Protein AF-0000000077177938 (afdb_homodimer)

Foldseek 3Di:
DPAAEEEEEDLDQQSLLVLQLCLQLPHQYEYEDQDPVSVVVSLVVLLVVQQVCVVVVLRHHDDHSVSSSVSYHYDHDVLVRQPRHQEYEYDDDQDQVVLLVVLQVCLVRHDLNYAYAYQHQFDFLCSRLPPGPNSLRYWYFHADPPRNLQQETETAHAPNHHPVNSVVVCVSSVSSVHDYDYDPHDDGRGDVRVVVLVLVQQLLVCVVVPVDPLVVSVCCQVVHVVVVPLQDDPQVVLQVVDPNGNVRSCVVCVVVVVVVVVVSPDGDDCPPPVVSVVRNVVRVCVVPNPVCVVVVVVVVSSVSSVSVVVNVVVD/DPAAEEEEEDLDQQSLLVLQLCLQLPHQYEYEDQDPVSVVVSLVVLLVVQQVCVVVVLRHHDDHSVSSSVSYHYDHDVLVRQPRHQEYEYDDDQDQVVLLVVLQVCLVRHDLRYAYAYQHQFDFLCSRLPPGPNSLRYWYFHADPPRNLQQETETAHAPNHHPVNSVVVCVSSVSSVHDYDYDPHDDGRGDVRVVVLVLVQQLLVCVVVPVDPLVVSVCCQVVHVVVVPLQDDPQQVLQVVDPNGVVRSCVVCVVVVVVVVVVSPDGDDCPPPVVSVVRNVVRVCVVPNPVCVVVVVVVVSSVSSVSVVVNVVVD

Structure (mmCIF, N/CA/C/O backbone):
data_AF-0000000077177938-model_v1
#
loop_
_entity.id
_entity.type
_entity.pdbx_description
1 polymer GD11066
#
loop_
_atom_site.group_PDB
_atom_site.id
_atom_site.type_symbol
_atom_site.label_atom_id
_atom_site.label_alt_id
_atom_site.label_comp_id
_atom_site.label_asym_id
_atom_site.label_entity_id
_atom_site.label_seq_id
_atom_site.pdbx_PDB_ins_code
_atom_site.Cartn_x
_atom_site.Cartn_y
_atom_site.Cartn_z
_atom_site.occupancy
_atom_site.B_iso_or_equiv
_atom_site.auth_seq_id
_atom_site.auth_comp_id
_atom_site.auth_asym_id
_atom_site.auth_atom_id
_atom_site.pdbx_PDB_model_num
ATOM 1 N N . MET A 1 1 ? -1.249 36.031 -7.441 1 48.69 1 MET A N 1
ATOM 2 C CA . MET A 1 1 ? -0.598 35.719 -6.172 1 48.69 1 MET A CA 1
ATOM 3 C C . MET A 1 1 ? -1.518 36.031 -4.996 1 48.69 1 MET A C 1
ATOM 5 O O . MET A 1 1 ? -2.256 37.031 -5.031 1 48.69 1 MET A O 1
ATOM 9 N N . SER A 1 2 ? -1.93 34.906 -4.258 1 59.69 2 SER A N 1
ATOM 10 C CA . SER A 1 2 ? -2.861 35.188 -3.17 1 59.69 2 SER A CA 1
ATOM 11 C C . SER A 1 2 ? -2.244 36.125 -2.133 1 59.69 2 SER A C 1
ATOM 13 O O . SER A 1 2 ? -1.053 36 -1.832 1 59.69 2 SER A O 1
ATOM 15 N N . SER A 1 3 ? -2.779 37.219 -1.821 1 77.88 3 SER A N 1
ATOM 16 C CA . SER A 1 3 ? -2.354 38.188 -0.807 1 77.88 3 SER A CA 1
ATOM 17 C C . SER A 1 3 ? -2.594 37.656 0.599 1 77.88 3 SER A C 1
ATOM 19 O O . SER A 1 3 ? -2.211 38.281 1.586 1 77.88 3 SER A O 1
ATOM 21 N N . GLN A 1 4 ? -2.951 36.344 0.634 1 92.88 4 GLN A N 1
ATOM 22 C CA . GLN A 1 4 ? -3.318 35.781 1.937 1 92.88 4 GLN A CA 1
ATOM 23 C C . GLN A 1 4 ? -2.094 35.25 2.672 1 92.88 4 GLN A C 1
ATOM 25 O O . GLN A 1 4 ? -1.2 34.656 2.055 1 92.88 4 GLN A O 1
ATOM 30 N N . LYS A 1 5 ? -2.125 35.438 3.967 1 97.62 5 LYS A N 1
ATOM 31 C CA . LYS A 1 5 ? -1.007 35.062 4.824 1 97.62 5 LYS A CA 1
ATOM 32 C C . LYS A 1 5 ? -1.26 33.719 5.492 1 97.62 5 LYS A C 1
ATOM 34 O O . LYS A 1 5 ? -2.348 33.469 6.02 1 97.62 5 LYS A O 1
ATOM 39 N N . ILE A 1 6 ? -0.251 32.875 5.418 1 98.69 6 ILE A N 1
ATOM 40 C CA . ILE A 1 6 ? -0.234 31.578 6.109 1 98.69 6 ILE A CA 1
ATOM 41 C C . ILE A 1 6 ? 0.851 31.578 7.184 1 98.69 6 ILE A C 1
ATOM 43 O O . ILE A 1 6 ? 1.988 31.984 6.926 1 98.69 6 ILE A O 1
ATOM 47 N N . GLY A 1 7 ? 0.468 31.234 8.359 1 98.75 7 GLY A N 1
ATOM 48 C CA . GLY A 1 7 ? 1.457 31.047 9.406 1 98.75 7 GLY A CA 1
ATOM 49 C C . GLY A 1 7 ? 1.846 29.594 9.594 1 98.75 7 GLY A C 1
ATOM 50 O O . GLY A 1 7 ? 0.997 28.703 9.516 1 98.75 7 GLY A O 1
ATOM 51 N N . ILE A 1 8 ? 3.137 29.344 9.875 1 98.88 8 ILE A N 1
ATOM 52 C CA . ILE A 1 8 ? 3.629 28.016 10.211 1 98.88 8 ILE A CA 1
ATOM 53 C C . ILE A 1 8 ? 4.363 28.062 11.555 1 98.88 8 ILE A C 1
ATOM 55 O O . ILE A 1 8 ? 5.305 28.844 11.719 1 98.88 8 ILE A O 1
ATOM 59 N N . VAL A 1 9 ? 3.916 27.266 12.469 1 98.88 9 VAL A N 1
ATOM 60 C CA . VAL A 1 9 ? 4.582 27.188 13.766 1 98.88 9 VAL A CA 1
ATOM 61 C C . VAL A 1 9 ? 5.48 25.953 13.812 1 98.88 9 VAL A C 1
ATOM 63 O O . VAL A 1 9 ? 4.992 24.828 13.859 1 98.88 9 VAL A O 1
ATOM 66 N N . GLY A 1 10 ? 6.734 26.109 13.93 1 98.5 10 GLY A N 1
ATOM 67 C CA . GLY A 1 10 ? 7.723 25.047 13.828 1 98.5 10 GLY A CA 1
ATOM 68 C C . GLY A 1 10 ? 8.438 25.031 12.492 1 98.5 10 GLY A C 1
ATOM 69 O O . GLY A 1 10 ? 7.809 24.906 11.438 1 98.5 10 GLY A O 1
ATOM 70 N N . SER A 1 11 ? 9.773 25.125 12.508 1 98.12 11 SER A N 1
ATOM 71 C CA . SER A 1 11 ? 10.539 25.281 11.273 1 98.12 11 SER A CA 1
ATOM 72 C C . SER A 1 11 ? 11.359 24.031 10.984 1 98.12 11 SER A C 1
ATOM 74 O O . SER A 1 11 ? 12.398 24.094 10.32 1 98.12 11 SER A O 1
ATOM 76 N N . GLY A 1 12 ? 10.898 22.875 11.539 1 96.25 12 GLY A N 1
ATOM 77 C CA . GLY A 1 12 ? 11.531 21.594 11.242 1 96.25 12 GLY A CA 1
ATOM 78 C C . GLY A 1 12 ? 11.172 21.062 9.867 1 96.25 12 GLY A C 1
ATOM 79 O O . GLY A 1 12 ? 10.75 21.812 8.992 1 96.25 12 GLY A O 1
ATOM 80 N N . LEU A 1 13 ? 11.383 19.812 9.695 1 94.12 13 LEU A N 1
ATOM 81 C CA . LEU A 1 13 ? 11.203 19.141 8.414 1 94.12 13 LEU A CA 1
ATOM 82 C C . LEU A 1 13 ? 9.773 19.328 7.902 1 94.12 13 LEU A C 1
ATOM 84 O O . LEU A 1 13 ? 9.578 19.719 6.75 1 94.12 13 LEU A O 1
ATOM 88 N N . ILE A 1 14 ? 8.781 19.047 8.742 1 97.25 14 ILE A N 1
ATOM 89 C CA . ILE A 1 14 ? 7.383 19.125 8.336 1 97.25 14 ILE A CA 1
ATOM 90 C C . ILE A 1 14 ? 7.008 20.594 8.086 1 97.25 14 ILE A C 1
ATOM 92 O O . ILE A 1 14 ? 6.309 20.906 7.117 1 97.25 14 ILE A O 1
ATOM 96 N N . GLY A 1 15 ? 7.469 21.453 8.969 1 98.56 15 GLY A N 1
ATOM 97 C CA . GLY A 1 15 ? 7.211 22.875 8.781 1 98.56 15 GLY A CA 1
ATOM 98 C C . GLY A 1 15 ? 7.746 23.406 7.465 1 98.56 15 GLY A C 1
ATOM 99 O O . GLY A 1 15 ? 7.059 24.156 6.762 1 98.56 15 GLY A O 1
ATOM 100 N N . ARG A 1 16 ? 8.945 23.047 7.109 1 98.44 16 ARG A N 1
ATOM 101 C CA . ARG A 1 16 ? 9.547 23.484 5.859 1 98.44 16 ARG A CA 1
ATOM 102 C C . ARG A 1 16 ? 8.797 22.922 4.656 1 98.44 16 ARG A C 1
ATOM 104 O O . ARG A 1 16 ? 8.617 23.609 3.65 1 98.44 16 ARG A O 1
ATOM 111 N N . ALA A 1 17 ? 8.359 21.703 4.809 1 98.06 17 ALA A N 1
ATOM 112 C CA . ALA A 1 17 ? 7.586 21.109 3.723 1 98.06 17 ALA A CA 1
ATOM 113 C C . ALA A 1 17 ? 6.297 21.891 3.475 1 98.06 17 ALA A C 1
ATOM 115 O O . ALA A 1 17 ? 5.957 22.188 2.328 1 98.06 17 ALA A O 1
ATOM 116 N N . TRP A 1 18 ? 5.621 22.234 4.543 1 98.75 18 TRP A N 1
ATOM 117 C CA . TRP A 1 18 ? 4.402 23.031 4.418 1 98.75 18 TRP A CA 1
ATOM 118 C C . TRP A 1 18 ? 4.703 24.391 3.818 1 98.75 18 TRP A C 1
ATOM 120 O O . TRP A 1 18 ? 3.939 24.906 2.994 1 98.75 18 TRP A O 1
ATOM 130 N N . ALA A 1 19 ? 5.812 24.984 4.277 1 98.69 19 ALA A N 1
ATOM 131 C CA . ALA A 1 19 ? 6.195 26.281 3.748 1 98.69 19 ALA A CA 1
ATOM 132 C C . ALA A 1 19 ? 6.348 26.25 2.23 1 98.69 19 ALA A C 1
ATOM 134 O O . ALA A 1 19 ? 5.848 27.125 1.524 1 98.69 19 ALA A O 1
ATOM 135 N N . MET A 1 20 ? 6.988 25.219 1.797 1 98.56 20 MET A N 1
ATOM 136 C CA . MET A 1 20 ? 7.191 25.062 0.359 1 98.56 20 MET A CA 1
ATOM 137 C C . MET A 1 20 ? 5.863 24.875 -0.363 1 98.56 20 MET A C 1
ATOM 139 O O . MET A 1 20 ? 5.648 25.438 -1.438 1 98.56 20 MET A O 1
ATOM 143 N N . LEU A 1 21 ? 4.949 24.094 0.167 1 98.38 21 LEU A N 1
ATOM 144 C CA . LEU A 1 21 ? 3.654 23.812 -0.445 1 98.38 21 LEU A CA 1
ATOM 145 C C . LEU A 1 21 ? 2.822 25.094 -0.564 1 98.38 21 LEU A C 1
ATOM 147 O O . LEU A 1 21 ? 2.262 25.375 -1.626 1 98.38 21 LEU A O 1
ATOM 151 N N . PHE A 1 22 ? 2.777 25.859 0.473 1 98.5 22 PHE A N 1
ATOM 152 C CA . PHE A 1 22 ? 1.979 27.078 0.471 1 98.5 22 PHE A CA 1
ATOM 153 C C . PHE A 1 22 ? 2.598 28.125 -0.445 1 98.5 22 PHE A C 1
ATOM 155 O O . PHE A 1 22 ? 1.885 28.812 -1.184 1 98.5 22 PHE A O 1
ATOM 162 N N . ALA A 1 23 ? 3.93 28.266 -0.387 1 98 23 ALA A N 1
ATOM 163 C CA . ALA A 1 23 ? 4.609 29.219 -1.258 1 98 23 ALA A CA 1
ATOM 164 C C . ALA A 1 23 ? 4.391 28.875 -2.729 1 98 23 ALA A C 1
ATOM 166 O O . ALA A 1 23 ? 4.188 29.766 -3.557 1 98 23 ALA A O 1
ATOM 167 N N . ALA A 1 24 ? 4.438 27.594 -2.986 1 97.44 24 ALA A N 1
ATOM 168 C CA . ALA A 1 24 ? 4.234 27.141 -4.359 1 97.44 24 ALA A CA 1
ATOM 169 C C . ALA A 1 24 ? 2.865 27.562 -4.883 1 97.44 24 ALA A C 1
ATOM 171 O O . ALA A 1 24 ? 2.705 27.828 -6.074 1 97.44 24 ALA A O 1
ATOM 172 N N . ALA A 1 25 ? 1.903 27.625 -4.039 1 96.75 25 ALA A N 1
ATOM 173 C CA . ALA A 1 25 ? 0.542 28 -4.414 1 96.75 25 ALA A CA 1
ATOM 174 C C . ALA A 1 25 ? 0.372 29.516 -4.406 1 96.75 25 ALA A C 1
ATOM 176 O O . ALA A 1 25 ? -0.716 30.031 -4.684 1 96.75 25 ALA A O 1
ATOM 177 N N . GLY A 1 26 ? 1.404 30.266 -3.992 1 95.94 26 GLY A N 1
ATOM 178 C CA . GLY A 1 26 ? 1.398 31.719 -4.113 1 95.94 26 GLY A CA 1
ATOM 179 C C . GLY A 1 26 ? 1.037 32.406 -2.816 1 95.94 26 GLY A C 1
ATOM 180 O O . GLY A 1 26 ? 0.846 33.625 -2.799 1 95.94 26 GLY A O 1
ATOM 181 N N . TYR A 1 27 ? 0.954 31.703 -1.741 1 97.44 27 TYR A N 1
ATOM 182 C CA . TYR A 1 27 ? 0.63 32.312 -0.456 1 97.44 27 TYR A CA 1
ATOM 183 C C . TYR A 1 27 ? 1.86 32.969 0.167 1 97.44 27 TYR A C 1
ATOM 185 O O . TYR A 1 27 ? 2.982 32.5 -0.021 1 97.44 27 TYR A O 1
ATOM 193 N N . ARG A 1 28 ? 1.638 34.062 0.896 1 97.88 28 ARG A N 1
ATOM 194 C CA . ARG A 1 28 ? 2.688 34.594 1.769 1 97.88 28 ARG A CA 1
ATOM 195 C C . ARG A 1 28 ? 2.811 33.75 3.035 1 97.88 28 ARG A C 1
ATOM 197 O O . ARG A 1 28 ? 1.823 33.531 3.744 1 97.88 28 ARG A O 1
ATOM 204 N N . VAL A 1 29 ? 4.02 33.312 3.291 1 98.62 29 VAL A N 1
ATOM 205 C CA . VAL A 1 29 ? 4.219 32.375 4.398 1 98.62 29 VAL A CA 1
ATOM 206 C C . VAL A 1 29 ? 5.09 33.031 5.469 1 98.62 29 VAL A C 1
ATOM 208 O O . VAL A 1 29 ? 6.078 33.688 5.152 1 98.62 29 VAL A O 1
ATOM 211 N N . GLN A 1 30 ? 4.715 32.906 6.676 1 98.75 30 GLN A N 1
ATOM 212 C CA . GLN A 1 30 ? 5.555 33.312 7.805 1 98.75 30 GLN A CA 1
ATOM 213 C C . GLN A 1 30 ? 5.863 32.125 8.703 1 98.75 30 GLN A C 1
ATOM 215 O O . GLN A 1 30 ? 4.953 31.469 9.227 1 98.75 30 GLN A O 1
ATOM 220 N N . LEU A 1 31 ? 7.145 31.844 8.859 1 98.62 31 LEU A N 1
ATOM 221 C CA . LEU A 1 31 ? 7.625 30.719 9.672 1 98.62 31 LEU A CA 1
ATOM 222 C C . LEU A 1 31 ? 8.023 31.203 11.062 1 98.62 31 LEU A C 1
ATOM 224 O O . LEU A 1 31 ? 8.773 32.156 11.203 1 98.62 31 LEU A O 1
ATOM 228 N N . TYR A 1 32 ? 7.516 30.469 12.023 1 98.69 32 TYR A N 1
ATOM 229 C CA . TYR A 1 32 ? 7.812 30.781 13.414 1 98.69 32 TYR A CA 1
ATOM 230 C C . TYR A 1 32 ? 8.633 29.672 14.062 1 98.69 32 TYR A C 1
ATOM 232 O O . TYR A 1 32 ? 8.367 28.484 13.836 1 98.69 32 TYR A O 1
ATOM 240 N N . ASP A 1 33 ? 9.586 30.047 14.836 1 98.25 33 ASP A N 1
ATOM 241 C CA . ASP A 1 33 ? 10.312 29.203 15.773 1 98.25 33 ASP A CA 1
ATOM 242 C C . ASP A 1 33 ? 10.797 30.016 16.969 1 98.25 33 ASP A C 1
ATOM 244 O O . ASP A 1 33 ? 10.891 31.234 16.906 1 98.25 33 ASP A O 1
ATOM 248 N N . ILE A 1 34 ? 11.047 29.312 18.047 1 96.06 34 ILE A N 1
ATOM 249 C CA . ILE A 1 34 ? 11.445 30.016 19.266 1 96.06 34 ILE A CA 1
ATOM 250 C C . ILE A 1 34 ? 12.906 30.438 19.156 1 96.06 34 ILE A C 1
ATOM 252 O O . ILE A 1 34 ? 13.32 31.422 19.781 1 96.06 34 ILE A O 1
ATOM 256 N N . LEU A 1 35 ? 13.695 29.734 18.344 1 96.44 35 LEU A N 1
ATOM 257 C CA . LEU A 1 35 ? 15.117 30.016 18.219 1 96.44 35 LEU A CA 1
ATOM 258 C C . LEU A 1 35 ? 15.438 30.625 16.859 1 96.44 35 LEU A C 1
ATOM 260 O O . LEU A 1 35 ? 15.18 30 15.82 1 96.44 35 LEU A O 1
ATOM 264 N N . GLU A 1 36 ? 16.125 31.75 16.859 1 97.25 36 GLU A N 1
ATOM 265 C CA . GLU A 1 36 ? 16.531 32.406 15.617 1 97.25 36 GLU A CA 1
ATOM 266 C C . GLU A 1 36 ? 17.453 31.516 14.789 1 97.25 36 GLU A C 1
ATOM 268 O O . GLU A 1 36 ? 17.422 31.547 13.562 1 97.25 36 GLU A O 1
ATOM 273 N N . SER A 1 37 ? 18.203 30.734 15.484 1 97.94 37 SER A N 1
ATOM 274 C CA . SER A 1 37 ? 19.141 29.859 14.789 1 97.94 37 SER A CA 1
ATOM 275 C C . SER A 1 37 ? 18.406 28.797 13.977 1 97.94 37 SER A C 1
ATOM 277 O O . SER A 1 37 ? 18.859 28.422 12.891 1 97.94 37 SER A O 1
ATOM 279 N N . GLN A 1 38 ? 17.297 28.312 14.508 1 97.5 38 GLN A N 1
ATOM 280 C CA . GLN A 1 38 ? 16.484 27.328 13.781 1 97.5 38 GLN A CA 1
ATOM 281 C C . GLN A 1 38 ? 15.883 27.953 12.523 1 97.5 38 GLN A C 1
ATOM 283 O O . GLN A 1 38 ? 15.781 27.297 11.492 1 97.5 38 GLN A O 1
ATOM 288 N N . LEU A 1 39 ? 15.484 29.219 12.625 1 98.44 39 LEU A N 1
ATOM 289 C CA . LEU A 1 39 ? 14.906 29.922 11.484 1 98.44 39 LEU A CA 1
ATOM 290 C C . LEU A 1 39 ? 15.945 30.156 10.398 1 98.44 39 LEU A C 1
ATOM 292 O O . LEU A 1 39 ? 15.656 30 9.211 1 98.44 39 LEU A O 1
ATOM 296 N N . ALA A 1 40 ? 17.141 30.516 10.852 1 98.25 40 ALA A N 1
ATOM 297 C CA . ALA A 1 40 ? 18.219 30.703 9.891 1 98.25 40 ALA A CA 1
ATOM 298 C C . ALA A 1 40 ? 18.516 29.422 9.141 1 98.25 40 ALA A C 1
ATOM 300 O O . ALA A 1 40 ? 18.688 29.422 7.914 1 98.25 40 ALA A O 1
ATOM 301 N N . THR A 1 41 ? 18.562 28.344 9.883 1 98.19 41 THR A N 1
ATOM 302 C CA . THR A 1 41 ? 18.797 27.047 9.281 1 98.19 41 THR A CA 1
ATOM 303 C C . THR A 1 41 ? 17.656 26.672 8.328 1 98.19 41 THR A C 1
ATOM 305 O O . THR A 1 41 ? 17.906 26.172 7.23 1 98.19 41 THR A O 1
ATOM 308 N N . ALA A 1 42 ? 16.469 26.891 8.75 1 98.56 42 ALA A N 1
ATOM 309 C CA . ALA A 1 42 ? 15.289 26.594 7.934 1 98.56 42 ALA A CA 1
ATOM 310 C C . ALA A 1 42 ? 15.328 27.344 6.609 1 98.56 42 ALA A C 1
ATOM 312 O O . ALA A 1 42 ? 15.047 26.781 5.555 1 98.56 42 ALA A O 1
ATOM 313 N N . LEU A 1 43 ? 15.695 28.641 6.672 1 98.62 43 LEU A N 1
ATOM 314 C CA . LEU A 1 43 ? 15.758 29.453 5.465 1 98.62 43 LEU A CA 1
ATOM 315 C C . LEU A 1 43 ? 16.828 28.938 4.508 1 98.62 43 LEU A C 1
ATOM 317 O O . LEU A 1 43 ? 16.609 28.891 3.295 1 98.62 43 LEU A O 1
ATOM 321 N N . GLN A 1 44 ? 17.906 28.531 5.082 1 98.5 44 GLN A N 1
ATOM 322 C CA . GLN A 1 44 ? 18.969 27.969 4.258 1 98.5 44 GLN A CA 1
ATOM 323 C C . GLN A 1 44 ? 18.516 26.688 3.572 1 98.5 44 GLN A C 1
ATOM 325 O O . GLN A 1 44 ? 18.75 26.5 2.373 1 98.5 44 GLN A O 1
ATOM 330 N N . GLU A 1 45 ? 17.922 25.812 4.328 1 97.94 45 GLU A N 1
ATOM 331 C CA . GLU A 1 45 ? 17.453 24.547 3.785 1 97.94 45 GLU A CA 1
ATOM 332 C C . GLU A 1 45 ? 16.359 24.75 2.75 1 97.94 45 GLU A C 1
ATOM 334 O O . GLU A 1 45 ? 16.312 24.062 1.729 1 97.94 45 GLU A O 1
ATOM 339 N N . LEU A 1 46 ? 15.461 25.672 3.031 1 98.62 46 LEU A N 1
ATOM 340 C CA . LEU A 1 46 ? 14.367 25.969 2.113 1 98.62 46 LEU A CA 1
ATOM 341 C C . LEU A 1 46 ? 14.898 26.469 0.774 1 98.62 46 LEU A C 1
ATOM 343 O O . LEU A 1 46 ? 14.438 26.031 -0.282 1 98.62 46 LEU A O 1
ATOM 347 N N . ASP A 1 47 ? 15.844 27.391 0.852 1 98.56 47 ASP A N 1
ATOM 348 C CA . ASP A 1 47 ? 16.453 27.906 -0.369 1 98.56 47 ASP A CA 1
ATOM 349 C C . ASP A 1 47 ? 17.094 26.797 -1.184 1 98.56 47 ASP A C 1
ATOM 351 O O . ASP A 1 47 ? 16.859 26.688 -2.389 1 98.56 47 ASP A O 1
ATOM 355 N N . LYS A 1 48 ? 17.797 26 -0.494 1 98 48 LYS A N 1
ATOM 356 C CA . LYS A 1 48 ? 18.469 24.875 -1.133 1 98 48 LYS A CA 1
ATOM 357 C C . LYS A 1 48 ? 17.469 23.891 -1.744 1 98 48 LYS A C 1
ATOM 359 O O . LYS A 1 48 ? 17.625 23.484 -2.898 1 98 48 LYS A O 1
ATOM 364 N N . ASP A 1 49 ? 16.484 23.516 -1.031 1 97 49 ASP A N 1
ATOM 365 C CA . ASP A 1 49 ? 15.508 22.531 -1.463 1 97 49 ASP A CA 1
ATOM 366 C C . ASP A 1 49 ? 14.703 23.031 -2.658 1 97 49 ASP A C 1
ATOM 368 O O . ASP A 1 49 ? 14.469 22.297 -3.613 1 97 49 ASP A O 1
ATOM 372 N N . LEU A 1 50 ? 14.258 24.297 -2.617 1 98.44 50 LEU A N 1
ATOM 373 C CA . LEU A 1 50 ? 13.469 24.875 -3.701 1 98.44 50 LEU A CA 1
ATOM 374 C C . LEU A 1 50 ? 14.266 24.906 -5 1 98.44 50 LEU A C 1
ATOM 376 O O . LEU A 1 50 ? 13.75 24.531 -6.059 1 98.44 50 LEU A O 1
ATOM 380 N N . HIS A 1 51 ? 15.516 25.281 -4.938 1 98.12 51 HIS A N 1
ATOM 381 C CA . HIS A 1 51 ? 16.344 25.328 -6.141 1 98.12 51 HIS A CA 1
ATOM 382 C C . HIS A 1 51 ? 16.641 23.922 -6.664 1 98.12 51 HIS A C 1
ATOM 384 O O . HIS A 1 51 ? 16.672 23.703 -7.879 1 98.12 51 HIS A O 1
ATOM 390 N N . ARG A 1 52 ? 16.859 23.047 -5.73 1 96.06 52 ARG A N 1
ATOM 391 C CA . ARG A 1 52 ? 17.078 21.656 -6.133 1 96.06 52 ARG A CA 1
ATOM 392 C C . ARG A 1 52 ? 15.852 21.109 -6.867 1 96.06 52 ARG A C 1
ATOM 394 O O . ARG A 1 52 ? 15.984 20.469 -7.91 1 96.06 52 ARG A O 1
ATOM 401 N N . LEU A 1 53 ? 14.688 21.312 -6.32 1 96.56 53 LEU A N 1
ATOM 402 C CA . LEU A 1 53 ? 13.438 20.875 -6.93 1 96.56 53 LEU A CA 1
ATOM 403 C C . LEU A 1 53 ? 13.25 21.5 -8.312 1 96.56 53 LEU A C 1
ATOM 405 O O . LEU A 1 53 ? 12.797 20.828 -9.242 1 96.56 53 LEU A O 1
ATOM 409 N N . GLU A 1 54 ? 13.562 22.781 -8.398 1 97.12 54 GLU A N 1
ATOM 410 C CA . GLU A 1 54 ? 13.469 23.453 -9.688 1 97.12 54 GLU A CA 1
ATOM 411 C C . GLU A 1 54 ? 14.398 22.812 -10.711 1 97.12 54 GLU A C 1
ATOM 413 O O . GLU A 1 54 ? 14 22.562 -11.852 1 97.12 54 GLU A O 1
ATOM 418 N N . GLU A 1 55 ? 15.617 22.531 -10.32 1 95.5 55 GLU A N 1
ATOM 419 C CA . GLU A 1 55 ? 16.609 21.906 -11.195 1 95.5 55 GLU A CA 1
ATOM 420 C C . GLU A 1 55 ? 16.156 20.531 -11.656 1 95.5 55 GLU A C 1
ATOM 422 O O . GLU A 1 55 ? 16.422 20.125 -12.797 1 95.5 55 GLU A O 1
ATOM 427 N N . GLN A 1 56 ? 15.414 19.875 -10.812 1 91.75 56 GLN A N 1
ATOM 428 C CA . GLN A 1 56 ? 14.961 18.516 -11.102 1 91.75 56 GLN A CA 1
ATOM 429 C C . GLN A 1 56 ? 13.641 18.531 -11.867 1 91.75 56 GLN A C 1
ATOM 431 O O . GLN A 1 56 ? 13.102 17.484 -12.203 1 91.75 56 GLN A O 1
ATOM 436 N N . GLY A 1 57 ? 13.133 19.688 -12.109 1 92.56 57 GLY A N 1
ATOM 437 C CA . GLY A 1 57 ? 11.844 19.797 -12.773 1 92.56 57 GLY A CA 1
ATOM 438 C C . GLY A 1 57 ? 10.688 19.312 -11.914 1 92.56 57 GLY A C 1
ATOM 439 O O . GLY A 1 57 ? 9.68 18.844 -12.438 1 92.56 57 GLY A O 1
ATOM 440 N N . ALA A 1 58 ? 10.836 19.406 -10.57 1 93.94 58 ALA A N 1
ATOM 441 C CA . ALA A 1 58 ? 9.852 18.859 -9.648 1 93.94 58 ALA A CA 1
ATOM 442 C C . ALA A 1 58 ? 9.242 19.953 -8.773 1 93.94 58 ALA A C 1
ATOM 444 O O . ALA A 1 58 ? 8.492 19.672 -7.844 1 93.94 58 ALA A O 1
ATOM 445 N N . LEU A 1 59 ? 9.617 21.219 -9.07 1 97 59 LEU A N 1
ATOM 446 C CA . LEU A 1 59 ? 9.078 22.344 -8.312 1 97 59 LEU A CA 1
ATOM 447 C C . LEU A 1 59 ? 7.574 22.484 -8.547 1 97 59 LEU A C 1
ATOM 449 O O . LEU A 1 59 ? 7.121 22.516 -9.688 1 97 59 LEU A O 1
ATOM 453 N N . ARG A 1 60 ? 6.824 22.5 -7.496 1 95.88 60 ARG A N 1
ATOM 454 C CA . ARG A 1 60 ? 5.383 22.688 -7.609 1 95.88 60 ARG A CA 1
ATOM 455 C C . ARG A 1 60 ? 5.039 24.141 -7.875 1 95.88 60 ARG A C 1
ATOM 457 O O . ARG A 1 60 ? 5.812 25.047 -7.535 1 95.88 60 ARG A O 1
ATOM 464 N N . GLY A 1 61 ? 3.904 24.344 -8.469 1 94.19 61 GLY A N 1
ATOM 465 C CA . GLY A 1 61 ? 3.438 25.703 -8.727 1 94.19 61 GLY A CA 1
ATOM 466 C C . GLY A 1 61 ? 3.9 26.234 -10.07 1 94.19 61 GLY A C 1
ATOM 467 O O . GLY A 1 61 ? 4.402 25.484 -10.906 1 94.19 61 GLY A O 1
ATOM 468 N N . HIS A 1 62 ? 3.688 27.594 -10.219 1 94.31 62 HIS A N 1
ATOM 469 C CA . HIS A 1 62 ? 3.922 28.188 -11.531 1 94.31 62 HIS A CA 1
ATOM 470 C C . HIS A 1 62 ? 4.988 29.281 -11.469 1 94.31 62 HIS A C 1
ATOM 472 O O . HIS A 1 62 ? 5.301 29.906 -12.477 1 94.31 62 HIS A O 1
ATOM 478 N N . ILE A 1 63 ? 5.555 29.484 -10.281 1 94.31 63 ILE A N 1
ATOM 479 C CA . ILE A 1 63 ? 6.586 30.5 -10.172 1 94.31 63 ILE A CA 1
ATOM 480 C C . ILE A 1 63 ? 7.926 29.859 -9.828 1 94.31 63 ILE A C 1
ATOM 482 O O . ILE A 1 63 ? 7.969 28.719 -9.352 1 94.31 63 ILE A O 1
ATOM 486 N N . ARG A 1 64 ? 9.016 30.641 -10.078 1 96.88 64 ARG A N 1
ATOM 487 C CA . ARG A 1 64 ? 10.367 30.109 -9.93 1 96.88 64 ARG A CA 1
ATOM 488 C C . ARG A 1 64 ? 10.727 29.938 -8.453 1 96.88 64 ARG A C 1
ATOM 490 O O . ARG A 1 64 ? 10.062 30.5 -7.582 1 96.88 64 ARG A O 1
ATOM 497 N N . ALA A 1 65 ? 11.719 29.141 -8.133 1 98.5 65 ALA A N 1
ATOM 498 C CA . ALA A 1 65 ? 12.195 28.828 -6.781 1 98.5 65 ALA A CA 1
ATOM 499 C C . ALA A 1 65 ? 12.5 30.109 -6.012 1 98.5 65 ALA A C 1
ATOM 501 O O . ALA A 1 65 ? 12.102 30.266 -4.852 1 98.5 65 ALA A O 1
ATOM 502 N N . SER A 1 66 ? 13.156 31.062 -6.684 1 98.25 66 SER A N 1
ATOM 503 C CA . SER A 1 66 ? 13.547 32.312 -6.035 1 98.25 66 SER A CA 1
ATOM 504 C C . SER A 1 66 ? 12.32 33.125 -5.641 1 98.25 66 SER A C 1
ATOM 506 O O . SER A 1 66 ? 12.312 33.781 -4.586 1 98.25 66 SER A O 1
ATOM 508 N N . GLU A 1 67 ? 11.305 33.094 -6.469 1 98.12 67 GLU A N 1
ATOM 509 C CA . GLU A 1 67 ? 10.062 33.812 -6.184 1 98.12 67 GLU A CA 1
ATOM 510 C C . GLU A 1 67 ? 9.312 33.156 -5.027 1 98.12 67 GLU A C 1
ATOM 512 O O . GLU A 1 67 ? 8.727 33.844 -4.191 1 98.12 67 GLU A O 1
ATOM 517 N N . GLN A 1 68 ? 9.273 31.812 -5.012 1 98.25 68 GLN A N 1
ATOM 518 C CA . GLN A 1 68 ? 8.633 31.109 -3.908 1 98.25 68 GLN A CA 1
ATOM 519 C C . GLN A 1 68 ? 9.344 31.375 -2.588 1 98.25 68 GLN A C 1
ATOM 521 O O . GLN A 1 68 ? 8.703 31.625 -1.566 1 98.25 68 GLN A O 1
ATOM 526 N N . PHE A 1 69 ? 10.711 31.391 -2.688 1 98.56 69 PHE A N 1
ATOM 527 C CA . PHE A 1 69 ? 11.508 31.641 -1.492 1 98.56 69 PHE A CA 1
ATOM 528 C C . PHE A 1 69 ? 11.227 33.031 -0.956 1 98.56 69 PHE A C 1
ATOM 530 O O . PHE A 1 69 ? 11.172 33.25 0.259 1 98.56 69 PHE A O 1
ATOM 537 N N . ALA A 1 70 ? 11 34 -1.818 1 98.12 70 ALA A N 1
ATOM 538 C CA . ALA A 1 70 ? 10.766 35.375 -1.448 1 98.12 70 ALA A CA 1
ATOM 539 C C . ALA A 1 70 ? 9.43 35.531 -0.723 1 98.12 70 ALA A C 1
ATOM 541 O O . ALA A 1 70 ? 9.203 36.531 -0.045 1 98.12 70 ALA A O 1
ATOM 542 N N . LEU A 1 71 ? 8.555 34.562 -0.872 1 98.19 71 LEU A N 1
ATOM 543 C CA . LEU A 1 71 ? 7.25 34.625 -0.218 1 98.19 71 LEU A CA 1
ATOM 544 C C . LEU A 1 71 ? 7.352 34.156 1.233 1 98.19 71 LEU A C 1
ATOM 546 O O . LEU A 1 71 ? 6.395 34.281 1.998 1 98.19 71 LEU A O 1
ATOM 550 N N . ILE A 1 72 ? 8.516 33.656 1.616 1 98.62 72 ILE A N 1
ATOM 551 C CA . ILE A 1 72 ? 8.664 33.062 2.936 1 98.62 72 ILE A CA 1
ATOM 552 C C . ILE A 1 72 ? 9.422 34.031 3.857 1 98.62 72 ILE A C 1
ATOM 554 O O . ILE A 1 72 ? 10.555 34.406 3.574 1 98.62 72 ILE A O 1
ATOM 558 N N . GLY A 1 73 ? 8.766 34.438 4.863 1 98.31 73 GLY A N 1
ATOM 559 C CA . GLY A 1 73 ? 9.383 35.219 5.93 1 98.31 73 GLY A CA 1
ATOM 560 C C . GLY A 1 73 ? 9.445 34.469 7.246 1 98.31 73 GLY A C 1
ATOM 561 O O . GLY A 1 73 ? 8.922 33.344 7.363 1 98.31 73 GLY A O 1
ATOM 562 N N . VAL A 1 74 ? 10.156 35.094 8.258 1 98.69 74 VAL A N 1
ATOM 563 C CA . VAL A 1 74 ? 10.32 34.406 9.531 1 98.69 74 VAL A CA 1
ATOM 564 C C . VAL A 1 74 ? 10.008 35.344 10.68 1 98.69 74 VAL A C 1
ATOM 566 O O . VAL A 1 74 ? 10.008 36.562 10.5 1 98.69 74 VAL A O 1
ATOM 569 N N . THR A 1 75 ? 9.656 34.844 11.812 1 98.62 75 THR A N 1
ATOM 570 C CA . THR A 1 75 ? 9.43 35.625 13.023 1 98.62 75 THR A CA 1
ATOM 571 C C . THR A 1 75 ? 9.609 34.75 14.266 1 98.62 75 THR A C 1
ATOM 573 O O . THR A 1 75 ? 9.492 33.531 14.195 1 98.62 75 THR A O 1
ATOM 576 N N . THR A 1 76 ? 9.945 35.312 15.367 1 98.38 76 THR A N 1
ATOM 577 C CA . THR A 1 76 ? 9.969 34.625 16.656 1 98.38 76 THR A CA 1
ATOM 578 C C . THR A 1 76 ? 8.812 35.094 17.531 1 98.38 76 THR A C 1
ATOM 580 O O . THR A 1 76 ? 8.75 34.75 18.719 1 98.38 76 THR A O 1
ATOM 583 N N . ARG A 1 77 ? 7.949 35.812 16.953 1 98.25 77 ARG A N 1
ATOM 584 C CA . ARG A 1 77 ? 6.84 36.406 17.703 1 98.25 77 ARG A CA 1
ATOM 585 C C . ARG A 1 77 ? 5.504 35.844 17.203 1 98.25 77 ARG A C 1
ATOM 587 O O . ARG A 1 77 ? 5.121 36.062 16.062 1 98.25 77 ARG A O 1
ATOM 594 N N . LEU A 1 78 ? 4.738 35.219 18.109 1 98.31 78 LEU A N 1
ATOM 595 C CA . LEU A 1 78 ? 3.451 34.625 17.766 1 98.31 78 LEU A CA 1
ATOM 596 C C . LEU A 1 78 ? 2.441 35.719 17.375 1 98.31 78 LEU A C 1
ATOM 598 O O . LEU A 1 78 ? 1.589 35.469 16.5 1 98.31 78 LEU A O 1
ATOM 602 N N . GLU A 1 79 ? 2.555 36.844 17.984 1 98.19 79 GLU A N 1
ATOM 603 C CA . GLU A 1 79 ? 1.644 37.969 17.688 1 98.19 79 GLU A CA 1
ATOM 604 C C . GLU A 1 79 ? 1.753 38.375 16.234 1 98.19 79 GLU A C 1
ATOM 606 O O . GLU A 1 79 ? 0.745 38.688 15.594 1 98.19 79 GLU A O 1
ATOM 611 N N . GLU A 1 80 ? 2.965 38.406 15.789 1 98 80 GLU A N 1
ATOM 612 C CA . GLU A 1 80 ? 3.197 38.75 14.391 1 98 80 GLU A CA 1
ATOM 613 C C . GLU A 1 80 ? 2.686 37.656 13.461 1 98 80 GLU A C 1
ATOM 615 O O . GLU A 1 80 ? 2.096 37.938 12.414 1 98 80 GLU A O 1
ATOM 620 N N . LEU A 1 81 ? 2.887 36.438 13.844 1 98.38 81 LEU A N 1
ATOM 621 C CA . LEU A 1 81 ? 2.477 35.312 13.031 1 98.38 81 LEU A CA 1
ATOM 622 C C . LEU A 1 81 ? 0.962 35.281 12.852 1 98.38 81 LEU A C 1
ATOM 624 O O . LEU A 1 81 ? 0.468 35.031 11.75 1 98.38 81 LEU A O 1
ATOM 628 N N . THR A 1 82 ? 0.201 35.562 13.883 1 98.25 82 THR A N 1
ATOM 629 C CA . THR A 1 82 ? -1.245 35.375 13.891 1 98.25 82 THR A CA 1
ATOM 630 C C . THR A 1 82 ? -1.947 36.562 13.203 1 98.25 82 THR A C 1
ATOM 632 O O . THR A 1 82 ? -3.08 36.406 12.734 1 98.25 82 THR A O 1
ATOM 635 N N . ARG A 1 83 ? -1.216 37.656 13.109 1 97.19 83 ARG A N 1
ATOM 636 C CA . ARG A 1 83 ? -1.832 38.844 12.523 1 97.19 83 ARG A CA 1
ATOM 637 C C . ARG A 1 83 ? -2.166 38.625 11.055 1 97.19 83 ARG A C 1
ATOM 639 O O . ARG A 1 83 ? -1.3 38.219 10.266 1 97.19 83 ARG A O 1
ATOM 646 N N . GLU A 1 84 ? -3.428 38.656 10.703 1 96.75 84 GLU A N 1
ATOM 647 C CA . GLU A 1 84 ? -3.963 38.625 9.344 1 96.75 84 GLU A CA 1
ATOM 648 C C . GLU A 1 84 ? -3.768 37.25 8.719 1 96.75 84 GLU A C 1
ATOM 650 O O . GLU A 1 84 ? -3.893 37.094 7.504 1 96.75 84 GLU A O 1
ATOM 655 N N . ALA A 1 85 ? -3.461 36.281 9.508 1 98.25 85 ALA A N 1
ATOM 656 C CA . ALA A 1 85 ? -3.295 34.938 8.977 1 98.25 85 ALA A CA 1
ATOM 657 C C . ALA A 1 85 ? -4.648 34.281 8.719 1 98.25 85 ALA A C 1
ATOM 659 O O . ALA A 1 85 ? -5.527 34.312 9.586 1 98.25 85 ALA A O 1
ATOM 660 N N . VAL A 1 86 ? -4.809 33.688 7.562 1 98.06 86 VAL A N 1
ATOM 661 C CA . VAL A 1 86 ? -6.055 33 7.266 1 98.06 86 VAL A CA 1
ATOM 662 C C . VAL A 1 86 ? -5.961 31.547 7.738 1 98.06 86 VAL A C 1
ATOM 664 O O . VAL A 1 86 ? -6.98 30.891 7.941 1 98.06 86 VAL A O 1
ATOM 667 N N . HIS A 1 87 ? -4.777 31.078 7.855 1 98.81 87 HIS A N 1
ATOM 668 C CA . HIS A 1 87 ? -4.488 29.703 8.266 1 98.81 87 HIS A CA 1
ATOM 669 C C . HIS A 1 87 ? -3.143 29.609 8.984 1 98.81 87 HIS A C 1
ATOM 671 O O . HIS A 1 87 ? -2.184 30.281 8.594 1 98.81 87 HIS A O 1
ATOM 677 N N . ILE A 1 88 ? -3.129 28.859 10.031 1 98.94 88 ILE A N 1
ATOM 678 C CA . ILE A 1 88 ? -1.892 28.562 10.742 1 98.94 88 ILE A CA 1
ATOM 679 C C . ILE A 1 88 ? -1.689 27.047 10.812 1 98.94 88 ILE A C 1
ATOM 681 O O . ILE A 1 88 ? -2.582 26.312 11.25 1 98.94 88 ILE A O 1
ATOM 685 N N . GLN A 1 89 ? -0.572 26.562 10.367 1 98.94 89 GLN A N 1
ATOM 686 C CA . GLN A 1 89 ? -0.204 25.156 10.438 1 98.94 89 GLN A CA 1
ATOM 687 C C . GLN A 1 89 ? 0.824 24.922 11.539 1 98.94 89 GLN A C 1
ATOM 689 O O . GLN A 1 89 ? 1.935 25.453 11.484 1 98.94 89 GLN A O 1
ATOM 694 N N . GLU A 1 90 ? 0.474 24.172 12.5 1 98.88 90 GLU A N 1
ATOM 695 C CA . GLU A 1 90 ? 1.354 23.891 13.633 1 98.88 90 GLU A CA 1
ATOM 696 C C . GLU A 1 90 ? 2.182 22.625 13.375 1 98.88 90 GLU A C 1
ATOM 698 O O . GLU A 1 90 ? 1.634 21.578 13.055 1 98.88 90 GLU A O 1
ATOM 703 N N . CYS A 1 91 ? 3.494 22.703 13.547 1 98.5 91 CYS A N 1
ATOM 704 C CA . CYS A 1 91 ? 4.434 21.625 13.234 1 98.5 91 CYS A CA 1
ATOM 705 C C . CYS A 1 91 ? 5.453 21.469 14.352 1 98.5 91 CYS A C 1
ATOM 707 O O . CYS A 1 91 ? 6.602 21.094 14.102 1 98.5 91 CYS A O 1
ATOM 709 N N . VAL A 1 92 ? 5.121 21.766 15.57 1 97.69 92 VAL A N 1
ATOM 710 C CA . VAL A 1 92 ? 6.055 21.641 16.688 1 97.69 92 VAL A CA 1
ATOM 711 C C . VAL A 1 92 ? 6.227 20.172 17.047 1 97.69 92 VAL A C 1
ATOM 713 O O . VAL A 1 92 ? 5.477 19.312 16.578 1 97.69 92 VAL A O 1
ATOM 716 N N . PRO A 1 93 ? 7.191 19.812 17.906 1 95 93 PRO A N 1
ATOM 717 C CA . PRO A 1 93 ? 7.438 18.422 18.281 1 95 93 PRO A CA 1
ATOM 718 C C . PRO A 1 93 ? 6.199 17.734 18.859 1 95 93 PRO A C 1
ATOM 720 O O . PRO A 1 93 ? 5.312 18.406 19.391 1 95 93 PRO A O 1
ATOM 723 N N . GLU A 1 94 ? 6.223 16.438 18.781 1 94.75 94 GLU A N 1
ATOM 724 C CA . GLU A 1 94 ? 5.09 15.602 19.172 1 94.75 94 GLU A CA 1
ATOM 725 C C . GLU A 1 94 ? 5.055 15.391 20.688 1 94.75 94 GLU A C 1
ATOM 727 O O . GLU A 1 94 ? 5.16 14.258 21.172 1 94.75 94 GLU A O 1
ATOM 732 N N . VAL A 1 95 ? 4.918 16.484 21.344 1 95.81 95 VAL A N 1
ATOM 733 C CA . VAL A 1 95 ? 4.805 16.516 22.797 1 95.81 95 VAL A CA 1
ATOM 734 C C . VAL A 1 95 ? 3.506 17.219 23.203 1 95.81 95 VAL A C 1
ATOM 736 O O . VAL A 1 95 ? 3.332 18.406 22.938 1 95.81 95 VAL A O 1
ATOM 739 N N . LEU A 1 96 ? 2.623 16.531 23.891 1 97.12 96 LEU A N 1
ATOM 740 C CA . LEU A 1 96 ? 1.269 17 24.156 1 97.12 96 LEU A CA 1
ATOM 741 C C . LEU A 1 96 ? 1.29 18.281 24.969 1 97.12 96 LEU A C 1
ATOM 743 O O . LEU A 1 96 ? 0.584 19.234 24.656 1 97.12 96 LEU A O 1
ATOM 747 N N . GLN A 1 97 ? 2.146 18.312 26 1 97.88 97 GLN A N 1
ATOM 748 C CA . GLN A 1 97 ? 2.188 19.484 26.875 1 97.88 97 GLN A CA 1
ATOM 749 C C . GLN A 1 97 ? 2.664 20.719 26.109 1 97.88 97 GLN A C 1
ATOM 751 O O . GLN A 1 97 ? 2.191 21.828 26.359 1 97.88 97 GLN A O 1
ATOM 756 N N . LEU A 1 98 ? 3.566 20.5 25.219 1 97.69 98 LEU A N 1
ATOM 757 C CA . LEU A 1 98 ? 4.039 21.578 24.375 1 97.69 98 LEU A CA 1
ATOM 758 C C . LEU A 1 98 ? 2.914 22.109 23.484 1 97.69 98 LEU A C 1
ATOM 760 O O . LEU A 1 98 ? 2.75 23.328 23.344 1 97.69 98 LEU A O 1
ATOM 764 N N . LYS A 1 99 ? 2.119 21.297 22.953 1 98.19 99 LYS A N 1
ATOM 765 C CA . LYS A 1 99 ? 1.005 21.688 22.094 1 98.19 99 LYS A CA 1
ATOM 766 C C . LYS A 1 99 ? -0.082 22.406 22.891 1 98.19 99 LYS A C 1
ATOM 768 O O . LYS A 1 99 ? -0.601 23.438 22.469 1 98.19 99 LYS A O 1
ATOM 773 N N . LYS A 1 100 ? -0.372 21.891 24.062 1 98.5 100 LYS A N 1
ATOM 774 C CA . LYS A 1 100 ? -1.372 22.531 24.906 1 98.5 100 LYS A CA 1
ATOM 775 C C . LYS A 1 100 ? -0.98 23.969 25.234 1 98.5 100 LYS A C 1
ATOM 777 O O . LYS A 1 100 ? -1.813 24.875 25.172 1 98.5 100 LYS A O 1
ATOM 782 N N . ARG A 1 101 ? 0.281 24.125 25.609 1 98.19 101 ARG A N 1
ATOM 783 C CA . ARG A 1 101 ? 0.778 25.453 25.922 1 98.19 101 ARG A CA 1
ATOM 784 C C . ARG A 1 101 ? 0.679 26.375 24.703 1 98.19 101 ARG A C 1
ATOM 786 O O . ARG A 1 101 ? 0.221 27.516 24.812 1 98.19 101 ARG A O 1
ATOM 793 N N . LEU A 1 102 ? 1.086 25.859 23.578 1 98.62 102 LEU A N 1
ATOM 794 C CA . LEU A 1 102 ? 1.052 26.641 22.344 1 98.62 102 LEU A CA 1
ATOM 795 C C . LEU A 1 102 ? -0.38 27.031 21.984 1 98.62 102 LEU A C 1
ATOM 797 O O . LEU A 1 102 ? -0.655 28.188 21.672 1 98.62 102 LEU A O 1
ATOM 801 N N . TYR A 1 103 ? -1.329 26.125 21.969 1 98.75 103 TYR A N 1
ATOM 802 C CA . TYR A 1 103 ? -2.707 26.391 21.578 1 98.75 103 TYR A CA 1
ATOM 803 C C . TYR A 1 103 ? -3.395 27.344 22.547 1 98.75 103 TYR A C 1
ATOM 805 O O . TYR A 1 103 ? -4.258 28.125 22.156 1 98.75 103 TYR A O 1
ATOM 813 N N . SER A 1 104 ? -2.977 27.266 23.828 1 98.5 104 SER A N 1
ATOM 814 C CA . SER A 1 104 ? -3.467 28.25 24.781 1 98.5 104 SER A CA 1
ATOM 815 C C . SER A 1 104 ? -3.023 29.656 24.406 1 98.5 104 SER A C 1
ATOM 817 O O . SER A 1 104 ? -3.809 30.594 24.484 1 98.5 104 SER A O 1
ATOM 819 N N . GLN A 1 105 ? -1.789 29.781 24.031 1 98.5 105 GLN A N 1
ATOM 820 C CA . GLN A 1 105 ? -1.275 31.062 23.578 1 98.5 105 GLN A CA 1
ATOM 821 C C . GLN A 1 105 ? -1.998 31.547 22.312 1 98.5 105 GLN A C 1
ATOM 823 O O . GLN A 1 105 ? -2.383 32.719 22.219 1 98.5 105 GLN A O 1
ATOM 828 N N . LEU A 1 106 ? -2.191 30.656 21.375 1 98.56 106 LEU A N 1
ATOM 829 C CA . LEU A 1 106 ? -2.883 31 20.141 1 98.56 106 LEU A CA 1
ATOM 830 C C . LEU A 1 106 ? -4.324 31.406 20.422 1 98.56 106 LEU A C 1
ATOM 832 O O . LEU A 1 106 ? -4.855 32.312 19.75 1 98.56 106 LEU A O 1
ATOM 836 N N . ASP A 1 107 ? -4.926 30.75 21.359 1 98.44 107 ASP A N 1
ATOM 837 C CA . ASP A 1 107 ? -6.309 31.031 21.75 1 98.44 107 ASP A CA 1
ATOM 838 C C . ASP A 1 107 ? -6.5 32.5 22.078 1 98.44 107 ASP A C 1
ATOM 840 O O . ASP A 1 107 ? -7.57 33.062 21.828 1 98.44 107 ASP A O 1
ATOM 844 N N . GLU A 1 108 ? -5.48 33.156 22.547 1 97.94 108 GLU A N 1
ATOM 845 C CA . GLU A 1 108 ? -5.535 34.562 22.953 1 97.94 108 GLU A CA 1
ATOM 846 C C . GLU A 1 108 ? -5.258 35.469 21.781 1 97.94 108 GLU A C 1
ATOM 848 O O . GLU A 1 108 ? -5.66 36.656 21.781 1 97.94 108 GLU A O 1
ATOM 853 N N . LEU A 1 109 ? -4.645 34.938 20.797 1 98.38 109 LEU A N 1
ATOM 854 C CA . LEU A 1 109 ? -4.094 35.812 19.766 1 98.38 109 LEU A CA 1
ATOM 855 C C . LEU A 1 109 ? -4.891 35.688 18.469 1 98.38 109 LEU A C 1
ATOM 857 O O . LEU A 1 109 ? -4.84 36.562 17.609 1 98.38 109 LEU A O 1
ATOM 861 N N . LEU A 1 110 ? -5.613 34.656 18.25 1 97.62 110 LEU A N 1
ATOM 862 C CA . LEU A 1 110 ? -6.211 34.281 16.969 1 97.62 110 LEU A CA 1
ATOM 863 C C . LEU A 1 110 ? -7.297 35.281 16.578 1 97.62 110 LEU A C 1
ATOM 865 O O . LEU A 1 110 ? -8.078 35.719 17.438 1 97.62 110 LEU A O 1
ATOM 869 N N . GLU A 1 111 ? -7.305 35.625 15.414 1 97.56 111 GLU A N 1
ATOM 870 C CA . GLU A 1 111 ? -8.422 36.375 14.828 1 97.56 111 GLU A CA 1
ATOM 871 C C . GLU A 1 111 ? -9.539 35.406 14.406 1 97.56 111 GLU A C 1
ATOM 873 O O . GLU A 1 111 ? -9.328 34.219 14.258 1 97.56 111 GLU A O 1
ATOM 878 N N . GLU A 1 112 ? -10.734 35.969 14.133 1 95.94 112 GLU A N 1
ATOM 879 C CA . GLU A 1 112 ? -11.93 35.156 13.906 1 95.94 112 GLU A CA 1
ATOM 880 C C . GLU A 1 112 ? -11.82 34.375 12.594 1 95.94 112 GLU A C 1
ATOM 882 O O . GLU A 1 112 ? -12.359 33.281 12.477 1 95.94 112 GLU A O 1
ATOM 887 N N . GLN A 1 113 ? -11.086 34.875 11.703 1 95.38 113 GLN A N 1
ATOM 888 C CA . GLN A 1 113 ? -11.055 34.281 10.367 1 95.38 113 GLN A CA 1
ATOM 889 C C . GLN A 1 113 ? -9.992 33.188 10.281 1 95.38 113 GLN A C 1
ATOM 891 O O . GLN A 1 113 ? -9.922 32.469 9.281 1 95.38 113 GLN A O 1
ATOM 896 N N . THR A 1 114 ? -9.148 33.031 11.273 1 98.44 114 THR A N 1
ATOM 897 C CA . THR A 1 114 ? -7.98 32.156 11.188 1 98.44 114 THR A CA 1
ATOM 898 C C . THR A 1 114 ? -8.328 30.75 11.609 1 98.44 114 THR A C 1
ATOM 900 O O . THR A 1 114 ? -8.961 30.531 12.648 1 98.44 114 THR A O 1
ATOM 903 N N . VAL A 1 115 ? -8.016 29.781 10.789 1 98.81 115 VAL A N 1
ATOM 904 C CA . VAL A 1 115 ? -8.094 28.375 11.172 1 98.81 115 VAL A CA 1
ATOM 905 C C . VAL A 1 115 ? -6.703 27.875 11.562 1 98.81 115 VAL A C 1
ATOM 907 O O . VAL A 1 115 ? -5.711 28.203 10.914 1 98.81 115 VAL A O 1
ATOM 910 N N . VAL A 1 116 ? -6.637 27.125 12.672 1 98.88 116 VAL A N 1
ATOM 911 C CA . VAL A 1 116 ? -5.383 26.516 13.109 1 98.88 116 VAL A CA 1
ATOM 912 C C . VAL A 1 116 ? -5.449 25 12.93 1 98.88 116 VAL A C 1
ATOM 914 O O . VAL A 1 116 ? -6.344 24.344 13.469 1 98.88 116 VAL A O 1
ATOM 917 N N . ALA A 1 117 ? -4.527 24.453 12.188 1 98.88 117 ALA A N 1
ATOM 918 C CA . ALA A 1 117 ? -4.461 23.016 11.969 1 98.88 117 ALA A CA 1
ATOM 919 C C . ALA A 1 117 ? -3.139 22.438 12.477 1 98.88 117 ALA A C 1
ATOM 921 O O . ALA A 1 117 ? -2.078 23.031 12.258 1 98.88 117 ALA A O 1
ATOM 922 N N . SER A 1 118 ? -3.219 21.344 13.18 1 98.88 118 SER A N 1
ATOM 923 C CA . SER A 1 118 ? -2.031 20.641 13.656 1 98.88 118 SER A CA 1
ATOM 924 C C . SER A 1 118 ? -1.564 19.609 12.641 1 98.88 118 SER A C 1
ATOM 926 O O . SER A 1 118 ? -2.383 18.906 12.031 1 98.88 118 SER A O 1
ATOM 928 N N . SER A 1 119 ? -0.25 19.453 12.547 1 98.56 119 SER A N 1
ATOM 929 C CA . SER A 1 119 ? 0.334 18.406 11.719 1 98.56 119 SER A CA 1
ATOM 930 C C . SER A 1 119 ? 0.555 17.125 12.516 1 98.56 119 SER A C 1
ATOM 932 O O . SER A 1 119 ? 1.171 16.172 12.031 1 98.56 119 SER A O 1
ATOM 934 N N . THR A 1 120 ? 0.039 17.094 13.711 1 97.62 120 THR A N 1
ATOM 935 C CA . THR A 1 120 ? 0.262 15.953 14.602 1 97.62 120 THR A CA 1
ATOM 936 C C . THR A 1 120 ? -0.145 14.648 13.922 1 97.62 120 THR A C 1
ATOM 938 O O . THR A 1 120 ? -1.114 14.617 13.156 1 97.62 120 THR A O 1
ATOM 941 N N . SER A 1 121 ? 0.645 13.578 14.281 1 94.56 121 SER A N 1
ATOM 942 C CA . SER A 1 121 ? 0.318 12.25 13.758 1 94.56 121 SER A CA 1
ATOM 943 C C . SER A 1 121 ? -0.271 11.359 14.852 1 94.56 121 SER A C 1
ATOM 945 O O . SER A 1 121 ? -0.6 10.195 14.594 1 94.56 121 SER A O 1
ATOM 947 N N . THR A 1 122 ? -0.402 11.883 16.031 1 91.25 122 THR A N 1
ATOM 948 C CA . THR A 1 122 ? -0.734 10.992 17.141 1 91.25 122 THR A CA 1
ATOM 949 C C . THR A 1 122 ? -1.921 11.523 17.938 1 91.25 122 THR A C 1
ATOM 951 O O . THR A 1 122 ? -2.799 10.766 18.344 1 91.25 122 THR A O 1
ATOM 954 N N . PHE A 1 123 ? -2.014 12.844 18.078 1 96.69 123 PHE A N 1
ATOM 955 C CA . PHE A 1 123 ? -2.932 13.406 19.062 1 96.69 123 PHE A CA 1
ATOM 956 C C . PHE A 1 123 ? -4.242 13.82 18.406 1 96.69 123 PHE A C 1
ATOM 958 O O . PHE A 1 123 ? -4.238 14.578 17.422 1 96.69 123 PHE A O 1
ATOM 965 N N . MET A 1 124 ? -5.312 13.344 18.969 1 98.31 124 MET A N 1
ATOM 966 C CA . MET A 1 124 ? -6.617 13.883 18.594 1 98.31 124 MET A CA 1
ATOM 967 C C . MET A 1 124 ? -6.715 15.367 18.953 1 98.31 124 MET A C 1
ATOM 969 O O . MET A 1 124 ? -6.227 15.789 20 1 98.31 124 MET A O 1
ATOM 973 N N . PRO A 1 125 ? -7.367 16.125 18.109 1 98.62 125 PRO A N 1
ATOM 974 C CA . PRO A 1 125 ? -7.375 17.578 18.328 1 98.62 125 PRO A CA 1
ATOM 975 C C . PRO A 1 125 ? -8.094 17.969 19.625 1 98.62 125 PRO A C 1
ATOM 977 O O . PRO A 1 125 ? -7.82 19.016 20.188 1 98.62 125 PRO A O 1
ATOM 980 N N . SER A 1 126 ? -8.984 17.141 20.125 1 98.62 126 SER A N 1
ATOM 981 C CA . SER A 1 126 ? -9.703 17.453 21.359 1 98.62 126 SER A CA 1
ATOM 982 C C . SER A 1 126 ? -8.766 17.5 22.547 1 98.62 126 SER A C 1
ATOM 984 O O . SER A 1 126 ? -9.031 18.203 23.531 1 98.62 126 SER A O 1
ATOM 986 N N . LEU A 1 127 ? -7.629 16.797 22.484 1 98.12 127 LEU A N 1
ATOM 987 C CA . LEU A 1 127 ? -6.715 16.656 23.625 1 98.12 127 LEU A CA 1
ATOM 988 C C . LEU A 1 127 ? -6.047 17.984 23.953 1 98.12 127 LEU A C 1
ATOM 990 O O . LEU A 1 127 ? -5.703 18.25 25.109 1 98.12 127 LEU A O 1
ATOM 994 N N . TYR A 1 128 ? -5.883 18.859 22.953 1 98.12 128 TYR A N 1
ATOM 995 C CA . TYR A 1 128 ? -5.129 20.078 23.219 1 98.12 128 TYR A CA 1
ATOM 996 C C . TYR A 1 128 ? -5.984 21.312 23 1 98.12 128 TYR A C 1
ATOM 998 O O . TYR A 1 128 ? -5.559 22.438 23.297 1 98.12 128 TYR A O 1
ATOM 1006 N N . SER A 1 129 ? -7.219 21.156 22.484 1 98.56 129 SER A N 1
ATOM 1007 C CA . SER A 1 129 ? -8.039 22.328 22.188 1 98.56 129 SER A CA 1
ATOM 1008 C C . SER A 1 129 ? -9.188 22.453 23.172 1 98.56 129 SER A C 1
ATOM 1010 O O . SER A 1 129 ? -9.883 23.469 23.203 1 98.56 129 SER A O 1
ATOM 1012 N N . GLU A 1 130 ? -9.43 21.422 24 1 97.81 130 GLU A N 1
ATOM 1013 C CA . GLU A 1 130 ? -10.547 21.438 24.938 1 97.81 130 GLU A CA 1
ATOM 1014 C C . GLU A 1 130 ? -10.461 22.641 25.875 1 97.81 130 GLU A C 1
ATOM 1016 O O . GLU A 1 130 ? -9.391 22.969 26.406 1 97.81 130 GLU A O 1
ATOM 1021 N N . GLY A 1 131 ? -11.578 23.328 26.109 1 97.62 131 GLY A N 1
ATOM 1022 C CA . GLY A 1 131 ? -11.672 24.406 27.078 1 97.62 131 GLY A CA 1
ATOM 1023 C C . GLY A 1 131 ? -11.234 25.734 26.531 1 97.62 131 GLY A C 1
ATOM 1024 O O . GLY A 1 131 ? -11.344 26.766 27.203 1 97.62 131 GLY A O 1
ATOM 1025 N N . LEU A 1 132 ? -10.703 25.781 25.344 1 98.62 132 LEU A N 1
ATOM 1026 C CA . LEU A 1 132 ? -10.227 27.031 24.75 1 98.62 132 LEU A CA 1
ATOM 1027 C C . LEU A 1 132 ? -11.391 27.828 24.172 1 98.62 132 LEU A C 1
ATOM 1029 O O . LEU A 1 132 ? -12.383 27.25 23.719 1 98.62 132 LEU A O 1
ATOM 1033 N N . LYS A 1 133 ? -11.25 29.109 24.109 1 98.38 133 LYS A N 1
ATOM 1034 C CA . LYS A 1 133 ? -12.297 30.016 23.641 1 98.38 133 LYS A CA 1
ATOM 1035 C C . LYS A 1 133 ? -12.492 29.891 22.125 1 98.38 133 LYS A C 1
ATOM 1037 O O . LYS A 1 133 ? -13.625 29.859 21.656 1 98.38 133 LYS A O 1
ATOM 1042 N N . LYS A 1 134 ? -11.438 29.766 21.391 1 98.44 134 LYS A N 1
ATOM 1043 C CA . LYS A 1 134 ? -11.5 29.734 19.938 1 98.44 134 LYS A CA 1
ATOM 1044 C C . LYS A 1 134 ? -11.336 28.312 19.406 1 98.44 134 LYS A C 1
ATOM 1046 O O . LYS A 1 134 ? -10.828 28.109 18.297 1 98.44 134 LYS A O 1
ATOM 1051 N N . ARG A 1 135 ? -11.75 27.359 20.172 1 98.5 135 ARG A N 1
ATOM 1052 C CA . ARG A 1 135 ? -11.555 25.938 19.875 1 98.5 135 ARG A CA 1
ATOM 1053 C C . ARG A 1 135 ? -12.312 25.547 18.609 1 98.5 135 ARG A C 1
ATOM 1055 O O . ARG A 1 135 ? -11.953 24.578 17.938 1 98.5 135 ARG A O 1
ATOM 1062 N N . LYS A 1 136 ? -13.312 26.266 18.188 1 98.62 136 LYS A N 1
ATOM 1063 C CA . LYS A 1 136 ? -14.102 25.953 17 1 98.62 136 LYS A CA 1
ATOM 1064 C C . LYS A 1 136 ? -13.273 26.156 15.727 1 98.62 136 LYS A C 1
ATOM 1066 O O . LYS A 1 136 ? -13.641 25.656 14.656 1 98.62 136 LYS A O 1
ATOM 1071 N N . GLN A 1 137 ? -12.102 26.906 15.812 1 98.56 137 GLN A N 1
ATOM 1072 C CA . GLN A 1 137 ? -11.219 27.219 14.695 1 98.56 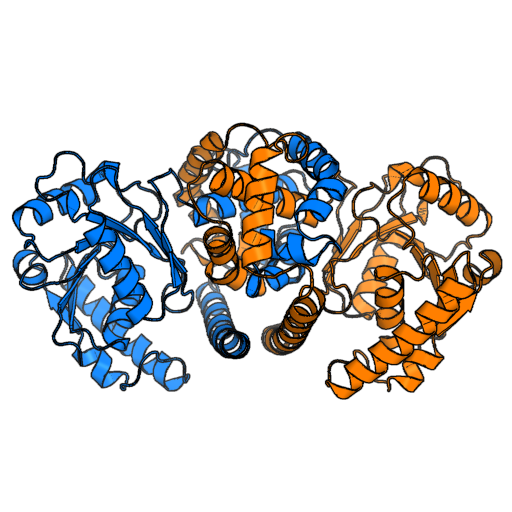137 GLN A CA 1
ATOM 1073 C C . GLN A 1 137 ? -10.086 26.188 14.602 1 98.56 137 GLN A C 1
ATOM 1075 O O . GLN A 1 137 ? -9.188 26.328 13.758 1 98.56 137 GLN A O 1
ATOM 1080 N N . MET A 1 138 ? -10.094 25.141 15.492 1 98.88 138 MET A N 1
ATOM 1081 C CA . MET A 1 138 ? -8.914 24.297 15.641 1 98.88 138 MET A CA 1
ATOM 1082 C C . MET A 1 138 ? -9.219 22.859 15.203 1 98.88 138 MET A C 1
ATOM 1084 O O . MET A 1 138 ? -10.281 22.328 15.516 1 98.88 138 MET A O 1
ATOM 1088 N N . LEU A 1 139 ? -8.328 22.25 14.406 1 98.88 139 LEU A N 1
ATOM 1089 C CA . LEU A 1 139 ? -8.445 20.875 13.922 1 98.88 139 LEU A CA 1
ATOM 1090 C C . LEU A 1 139 ? -7.082 20.297 13.57 1 98.88 139 LEU A C 1
ATOM 1092 O O . LEU A 1 139 ? -6.051 20.859 13.938 1 98.88 139 LEU A O 1
ATOM 1096 N N . VAL A 1 140 ? -7.039 19.094 13.031 1 98.94 140 VAL A N 1
ATOM 1097 C CA . VAL A 1 140 ? -5.82 18.453 12.539 1 98.94 140 VAL A CA 1
ATOM 1098 C C . VAL A 1 140 ? -5.82 18.453 11.016 1 98.94 140 VAL A C 1
ATOM 1100 O O . VAL A 1 140 ? -6.848 18.188 10.383 1 98.94 140 VAL A O 1
ATOM 1103 N N . ALA A 1 141 ? -4.766 18.812 10.391 1 98.88 141 ALA A N 1
ATOM 1104 C CA . ALA A 1 141 ? -4.41 18.531 9 1 98.88 141 ALA A CA 1
ATOM 1105 C C . ALA A 1 141 ? -3.1 17.75 8.914 1 98.88 141 ALA A C 1
ATOM 1107 O O . ALA A 1 141 ? -2.025 18.344 8.812 1 98.88 141 ALA A O 1
ATOM 1108 N N . HIS A 1 142 ? -3.215 16.453 8.969 1 98.81 142 HIS A N 1
ATOM 1109 C CA . HIS A 1 142 ? -2.086 15.539 9.117 1 98.81 142 HIS A CA 1
ATOM 1110 C C . HIS A 1 142 ? -1.513 15.148 7.758 1 98.81 142 HIS A C 1
ATOM 1112 O O . HIS A 1 142 ? -2.186 14.492 6.965 1 98.81 142 HIS A O 1
ATOM 1118 N N . PRO A 1 143 ? -0.26 15.555 7.461 1 98.38 143 PRO A N 1
ATOM 1119 C CA . PRO A 1 143 ? 0.385 15.133 6.215 1 98.38 143 PRO A CA 1
ATOM 1120 C C . PRO A 1 143 ? 1.052 13.758 6.34 1 98.38 143 PRO A C 1
ATOM 1122 O O . PRO A 1 143 ? 1.151 13.219 7.441 1 98.38 143 PRO A O 1
ATOM 1125 N N . LEU A 1 144 ? 1.383 13.211 5.27 1 97.06 144 LEU A N 1
ATOM 1126 C CA . LEU A 1 144 ? 2.17 11.977 5.25 1 97.06 144 LEU A CA 1
ATOM 1127 C C . LEU A 1 144 ? 3.582 12.242 4.742 1 97.06 144 LEU A C 1
ATOM 1129 O O . LEU A 1 144 ? 3.771 13 3.783 1 97.06 144 LEU A O 1
ATOM 1133 N N . ASN A 1 145 ? 4.562 11.695 5.336 1 93.31 145 ASN A N 1
ATOM 1134 C CA . ASN A 1 145 ? 5.965 11.852 4.957 1 93.31 145 ASN A CA 1
ATOM 1135 C C . ASN A 1 145 ? 6.289 11.07 3.684 1 93.31 145 ASN A C 1
ATOM 1137 O O . ASN A 1 145 ? 5.953 9.891 3.566 1 93.31 145 ASN A O 1
ATOM 1141 N N . PRO A 1 146 ? 6.898 11.805 2.758 1 95.44 146 PRO A N 1
ATOM 1142 C CA . PRO A 1 146 ? 7.305 13.211 2.688 1 95.44 146 PRO A CA 1
ATOM 1143 C C . PRO A 1 146 ? 6.199 14.117 2.148 1 95.44 146 PRO A C 1
ATOM 1145 O O . PRO A 1 146 ? 5.758 13.945 1.01 1 95.44 146 PRO A O 1
ATOM 1148 N N . PRO A 1 147 ? 5.883 15.102 2.867 1 95.81 147 PRO A N 1
ATOM 1149 C CA . PRO A 1 147 ? 4.652 15.852 2.59 1 95.81 147 PRO A CA 1
ATOM 1150 C C . PRO A 1 147 ? 4.668 16.531 1.226 1 95.81 147 PRO A C 1
ATOM 1152 O O . PRO A 1 147 ? 3.615 16.734 0.619 1 95.81 147 PRO A O 1
ATOM 1155 N N . TYR A 1 148 ? 5.863 16.938 0.768 1 96.81 148 TYR A N 1
ATOM 1156 C CA . TYR A 1 148 ? 5.945 17.656 -0.5 1 96.81 148 TYR A CA 1
ATOM 1157 C C . TYR A 1 148 ? 5.582 16.734 -1.667 1 96.81 148 TYR A C 1
ATOM 1159 O O . TYR A 1 148 ? 5.074 17.203 -2.689 1 96.81 148 TYR A O 1
ATOM 1167 N N . PHE A 1 149 ? 5.785 15.359 -1.435 1 95.94 149 PHE A N 1
ATOM 1168 C CA . PHE A 1 149 ? 5.652 14.445 -2.562 1 95.94 149 PHE A CA 1
ATOM 1169 C C . PHE A 1 149 ? 4.438 13.539 -2.383 1 95.94 149 PHE A C 1
ATOM 1171 O O . PHE A 1 149 ? 3.908 13.008 -3.357 1 95.94 149 PHE A O 1
ATOM 1178 N N . ILE A 1 150 ? 3.979 13.297 -1.212 1 97.38 150 ILE A N 1
ATOM 1179 C CA . ILE A 1 150 ? 2.764 12.539 -0.928 1 97.38 150 ILE A CA 1
ATOM 1180 C C . ILE A 1 150 ? 1.6 13.5 -0.693 1 97.38 150 ILE A C 1
ATOM 1182 O O . ILE A 1 150 ? 1.58 14.227 0.3 1 97.38 150 ILE A O 1
ATOM 1186 N N . PRO A 1 151 ? 0.633 13.5 -1.463 1 97.69 151 PRO A N 1
ATOM 1187 C CA . PRO A 1 151 ? -0.352 14.586 -1.45 1 97.69 151 PRO A CA 1
ATOM 1188 C C . PRO A 1 151 ? -1.431 14.391 -0.387 1 97.69 151 PRO A C 1
ATOM 1190 O O . PRO A 1 151 ? -2.201 15.312 -0.107 1 97.69 151 PRO A O 1
ATOM 1193 N N . LEU A 1 152 ? -1.551 13.234 0.218 1 98.56 152 LEU A N 1
ATOM 1194 C CA . LEU A 1 152 ? -2.625 12.945 1.161 1 98.56 152 LEU A CA 1
ATOM 1195 C C . LEU A 1 152 ? -2.52 13.836 2.396 1 98.56 152 LEU A C 1
ATOM 1197 O O . LEU A 1 152 ? -1.428 14.031 2.932 1 98.56 152 LEU A O 1
ATOM 1201 N N . VAL A 1 153 ? -3.625 14.367 2.822 1 98.88 153 VAL A N 1
ATOM 1202 C CA . VAL A 1 153 ? -3.75 15.078 4.09 1 98.88 153 VAL A CA 1
ATOM 1203 C C . VAL A 1 153 ? -5.02 14.633 4.812 1 98.88 153 VAL A C 1
ATOM 1205 O O . VAL A 1 153 ? -6.102 14.617 4.223 1 98.88 153 VAL A O 1
ATOM 1208 N N . GLU A 1 154 ? -4.945 14.273 6.031 1 98.88 154 GLU A N 1
ATOM 1209 C CA . GLU A 1 154 ? -6.113 13.906 6.824 1 98.88 154 GLU A CA 1
ATOM 1210 C C . GLU A 1 154 ? -6.625 15.094 7.637 1 98.88 154 GLU A C 1
ATOM 1212 O O . GLU A 1 154 ? -5.887 15.664 8.445 1 98.88 154 GLU A O 1
ATOM 1217 N N . ILE A 1 155 ? -7.816 15.461 7.367 1 98.94 155 ILE A N 1
ATOM 1218 C CA . ILE A 1 155 ? -8.461 16.516 8.133 1 98.94 155 ILE A CA 1
ATOM 1219 C C . ILE A 1 155 ? -9.32 15.906 9.234 1 98.94 155 ILE A C 1
ATOM 1221 O O . ILE A 1 155 ? -10.242 15.133 8.953 1 98.94 155 ILE A O 1
ATOM 1225 N N . VAL A 1 156 ? -9.039 16.203 10.5 1 98.94 156 VAL A N 1
ATOM 1226 C CA . VAL A 1 156 ? -9.695 15.594 11.648 1 98.94 156 VAL A CA 1
ATOM 1227 C C . VAL A 1 156 ? -10.25 16.672 12.57 1 98.94 156 VAL A C 1
ATOM 1229 O O . VAL A 1 156 ? -9.5 17.359 13.258 1 98.94 156 VAL A O 1
ATOM 1232 N N . PRO A 1 157 ? -11.531 16.828 12.656 1 98.88 157 PRO A N 1
ATOM 1233 C CA . PRO A 1 157 ? -12.141 17.812 13.562 1 98.88 157 PRO A CA 1
ATOM 1234 C C . PRO A 1 157 ? -12.25 17.297 14.992 1 98.88 157 PRO A C 1
ATOM 1236 O O . PRO A 1 157 ? -12.336 16.094 15.219 1 98.88 157 PRO A O 1
ATOM 1239 N N . ALA A 1 158 ? -12.156 18.203 15.938 1 98.75 158 ALA A N 1
ATOM 1240 C CA . ALA A 1 158 ? -12.648 17.938 17.297 1 98.75 158 ALA A CA 1
ATOM 1241 C C . ALA A 1 158 ? -14.172 18.016 17.344 1 98.75 158 ALA A C 1
ATOM 1243 O O . ALA A 1 158 ? -14.812 18.469 16.391 1 98.75 158 ALA A O 1
ATOM 1244 N N . PRO A 1 159 ? -14.742 17.562 18.422 1 98.56 159 PRO A N 1
ATOM 1245 C CA . PRO A 1 159 ? -16.203 17.594 18.531 1 98.56 159 PRO A CA 1
ATOM 1246 C C . PRO A 1 159 ? -16.781 19 18.391 1 98.56 159 PRO A C 1
ATOM 1248 O O . PRO A 1 159 ? -17.922 19.172 17.984 1 98.56 159 PRO A O 1
ATOM 1251 N N . TRP A 1 160 ? -15.992 20.016 18.656 1 98.62 160 TRP A N 1
ATOM 1252 C CA . TRP A 1 160 ? -16.469 21.391 18.688 1 98.62 160 TRP A CA 1
ATOM 1253 C C . TRP A 1 160 ? -15.961 22.188 17.484 1 98.62 160 TRP A C 1
ATOM 1255 O O . TRP A 1 160 ? -16.25 23.375 17.359 1 98.62 160 TRP A O 1
ATOM 1265 N N . THR A 1 161 ? -15.117 21.594 16.625 1 98.81 161 THR A N 1
ATOM 1266 C CA . THR A 1 161 ? -14.633 22.281 15.438 1 98.81 161 THR A CA 1
ATOM 1267 C C . THR A 1 161 ? -15.797 22.672 14.531 1 98.81 161 THR A C 1
ATOM 1269 O O . THR A 1 161 ? -16.688 21.859 14.281 1 98.81 161 THR A O 1
ATOM 1272 N N . SER A 1 162 ? -15.82 23.891 14 1 98.69 162 SER A N 1
ATOM 1273 C CA . SER A 1 162 ? -16.906 24.344 13.141 1 98.69 162 SER A CA 1
ATOM 1274 C C . SER A 1 162 ? -16.828 23.688 11.766 1 98.69 162 SER A C 1
ATOM 1276 O O . SER A 1 162 ? -15.742 23.484 11.234 1 98.69 162 SER A O 1
ATOM 1278 N N . PRO A 1 163 ? -18 23.375 11.203 1 98.44 163 PRO A N 1
ATOM 1279 C CA . PRO A 1 163 ? -18 22.875 9.828 1 98.44 163 PRO A CA 1
ATOM 1280 C C . PRO A 1 163 ? -17.281 23.812 8.859 1 98.44 163 PRO A C 1
ATOM 1282 O O . PRO A 1 163 ? -16.625 23.359 7.918 1 98.44 163 PRO A O 1
ATOM 1285 N N . SER A 1 164 ? -17.391 25.047 9.117 1 98.56 164 SER A N 1
ATOM 1286 C CA . SER A 1 164 ? -16.75 26.047 8.258 1 98.56 164 SER A CA 1
ATOM 1287 C C . SER A 1 164 ? -15.227 25.906 8.297 1 98.56 164 SER A C 1
ATOM 1289 O O . SER A 1 164 ? -14.562 26.016 7.262 1 98.56 164 SER A O 1
ATOM 1291 N N . ALA A 1 165 ? -14.672 25.688 9.492 1 98.75 165 ALA A N 1
ATOM 1292 C CA . ALA A 1 165 ? -13.227 25.5 9.609 1 98.75 165 ALA A CA 1
ATOM 1293 C C . ALA A 1 165 ? -12.766 24.281 8.812 1 98.75 165 ALA A C 1
ATOM 1295 O O . ALA A 1 165 ? -11.734 24.328 8.141 1 98.75 165 ALA A O 1
ATOM 1296 N N . VAL A 1 166 ? -13.555 23.25 8.875 1 98.88 166 VAL A N 1
ATOM 1297 C CA . VAL A 1 166 ? -13.242 22.031 8.156 1 98.88 166 VAL A CA 1
ATOM 1298 C C . VAL A 1 166 ? -13.273 22.281 6.652 1 98.88 166 VAL A C 1
ATOM 1300 O O . VAL A 1 166 ? -12.344 21.922 5.93 1 98.88 166 VAL A O 1
ATOM 1303 N N . GLU A 1 167 ? -14.273 22.922 6.188 1 98.69 167 GLU A N 1
ATOM 1304 C CA . GLU A 1 167 ? -14.445 23.188 4.762 1 98.69 167 GLU A CA 1
ATOM 1305 C C . GLU A 1 167 ? -13.352 24.109 4.234 1 98.69 167 GLU A C 1
ATOM 1307 O O . GLU A 1 167 ? -12.812 23.891 3.148 1 98.69 167 GLU A O 1
ATOM 1312 N N . ARG A 1 168 ? -13.07 25.141 4.992 1 98.56 168 ARG A N 1
ATOM 1313 C CA . ARG A 1 168 ? -12.031 26.078 4.59 1 98.56 168 ARG A CA 1
ATOM 1314 C C . ARG A 1 168 ? -10.672 25.375 4.5 1 98.56 168 ARG A C 1
ATOM 1316 O O . ARG A 1 168 ? -9.883 25.656 3.596 1 98.56 168 ARG A O 1
ATOM 1323 N N . THR A 1 169 ? -10.43 24.484 5.445 1 98.81 169 THR A N 1
ATOM 1324 C CA . THR A 1 169 ? -9.18 23.734 5.418 1 98.81 169 THR A CA 1
ATOM 1325 C C . THR A 1 169 ? -9.133 22.812 4.207 1 98.81 169 THR A C 1
ATOM 1327 O O . THR A 1 169 ? -8.117 22.734 3.518 1 98.81 169 THR A O 1
ATOM 1330 N N . ARG A 1 170 ? -10.219 22.141 3.998 1 98.75 170 ARG A N 1
ATOM 1331 C CA . ARG A 1 170 ? -10.297 21.234 2.85 1 98.75 170 ARG A CA 1
ATOM 1332 C C . ARG A 1 170 ? -10.039 22 1.549 1 98.75 170 ARG A C 1
ATOM 1334 O O . ARG A 1 170 ? -9.234 21.562 0.725 1 98.75 170 ARG A O 1
ATOM 1341 N N . ASP A 1 171 ? -10.703 23.109 1.361 1 98.5 171 ASP A N 1
ATOM 1342 C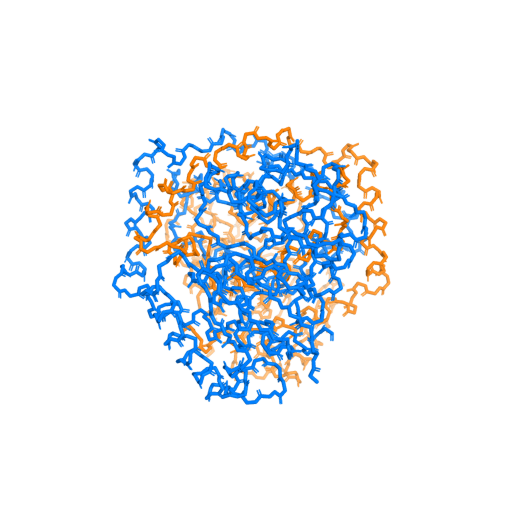 CA . ASP A 1 171 ? -10.547 23.922 0.156 1 98.5 171 ASP A CA 1
ATOM 1343 C C . ASP A 1 171 ? -9.117 24.406 0.009 1 98.5 171 ASP A C 1
ATOM 1345 O O . ASP A 1 171 ? -8.57 24.438 -1.098 1 98.5 171 ASP A O 1
ATOM 1349 N N . LEU A 1 172 ? -8.586 24.812 1.109 1 98.44 172 LEU A N 1
ATOM 1350 C CA . LEU A 1 172 ? -7.203 25.266 1.105 1 98.44 172 LEU A CA 1
ATOM 1351 C C . LEU A 1 172 ? -6.266 24.156 0.638 1 98.44 172 LEU A C 1
ATOM 1353 O O . LEU A 1 172 ? -5.418 24.391 -0.228 1 98.44 172 LEU A O 1
ATOM 1357 N N . MET A 1 173 ? -6.422 22.922 1.205 1 98.62 173 MET A N 1
ATOM 1358 C CA . MET A 1 173 ? -5.57 21.797 0.822 1 98.62 173 MET A CA 1
ATOM 1359 C C . MET A 1 173 ? -5.727 21.484 -0.662 1 98.62 173 MET A C 1
ATOM 1361 O O . MET A 1 173 ? -4.742 21.188 -1.345 1 98.62 173 MET A O 1
ATOM 1365 N N . LEU A 1 174 ? -6.926 21.547 -1.131 1 97.88 174 LEU A N 1
ATOM 1366 C CA . LEU A 1 174 ? -7.172 21.328 -2.551 1 97.88 174 LEU A CA 1
ATOM 1367 C C . LEU A 1 174 ? -6.449 22.359 -3.4 1 97.88 174 LEU A C 1
ATOM 1369 O O . LEU A 1 174 ? -5.871 22.031 -4.438 1 97.88 174 LEU A O 1
ATOM 1373 N N . SER A 1 175 ? -6.426 23.594 -2.949 1 95.88 175 SER A N 1
ATOM 1374 C CA . SER A 1 175 ? -5.785 24.672 -3.693 1 95.88 175 SER A CA 1
ATOM 1375 C C . SER A 1 175 ? -4.277 24.469 -3.777 1 95.88 175 SER A C 1
ATOM 1377 O O . SER A 1 175 ? -3.621 24.984 -4.684 1 95.88 175 SER A O 1
ATOM 1379 N N . LEU A 1 176 ? -3.699 23.703 -2.832 1 96.94 176 LEU A N 1
ATOM 1380 C CA . LEU A 1 176 ? -2.271 23.406 -2.814 1 96.94 176 LEU A CA 1
ATOM 1381 C C . LEU A 1 176 ? -1.953 22.234 -3.732 1 96.94 176 LEU A C 1
ATOM 1383 O O . LEU A 1 176 ? -0.784 21.891 -3.938 1 96.94 176 LEU A O 1
ATOM 1387 N N . GLY A 1 177 ? -2.988 21.547 -4.215 1 95.94 177 GLY A N 1
ATOM 1388 C CA . GLY A 1 177 ? -2.773 20.344 -4.992 1 95.94 177 GLY A CA 1
ATOM 1389 C C . GLY A 1 177 ? -2.734 19.078 -4.141 1 95.94 177 GLY A C 1
ATOM 1390 O O . GLY A 1 177 ? -2.408 18 -4.637 1 95.94 177 GLY A O 1
ATOM 1391 N N . GLN A 1 178 ? -3.018 19.219 -2.869 1 97.88 178 GLN A N 1
ATOM 1392 C CA . GLN A 1 178 ? -3.105 18.062 -1.984 1 97.88 178 GLN A CA 1
ATOM 1393 C C . GLN A 1 178 ? -4.414 17.312 -2.197 1 97.88 178 GLN A C 1
ATOM 1395 O O . GLN A 1 178 ? -5.258 17.734 -2.99 1 97.88 178 GLN A O 1
ATOM 1400 N N . ARG A 1 179 ? -4.527 16.172 -1.612 1 98 179 ARG A N 1
ATOM 1401 C CA . ARG A 1 179 ? -5.703 15.312 -1.678 1 98 179 ARG A CA 1
ATOM 1402 C C . ARG A 1 179 ? -6.246 15.023 -0.283 1 98 179 ARG A C 1
ATOM 1404 O O . ARG A 1 179 ? -5.98 13.961 0.284 1 98 179 ARG A O 1
ATOM 1411 N N . PRO A 1 180 ? -7.086 15.922 0.191 1 98.69 180 PRO A N 1
ATOM 1412 C CA . PRO A 1 180 ? -7.559 15.789 1.572 1 98.69 180 PRO A CA 1
ATOM 1413 C C . PRO A 1 180 ? -8.625 14.711 1.732 1 98.69 180 PRO A C 1
ATOM 1415 O O . PRO A 1 180 ? -9.438 14.5 0.829 1 98.69 180 PRO A O 1
ATOM 1418 N N . VAL A 1 181 ? -8.57 14.008 2.807 1 98.75 181 VAL A N 1
ATOM 1419 C CA . VAL A 1 181 ? -9.641 13.156 3.318 1 98.75 181 VAL A CA 1
ATOM 1420 C C . VAL A 1 181 ? -10.125 13.695 4.664 1 98.75 181 VAL A C 1
ATOM 1422 O O . VAL A 1 181 ? -9.32 14.031 5.535 1 98.75 181 VAL A O 1
ATOM 1425 N N . THR A 1 182 ? -11.422 13.859 4.789 1 98.75 182 THR A N 1
ATOM 1426 C CA . THR A 1 182 ? -11.977 14.43 6.012 1 98.75 182 THR A CA 1
ATOM 1427 C C . THR A 1 182 ? -12.656 13.352 6.859 1 98.75 182 THR A C 1
ATOM 1429 O O . THR A 1 182 ? -13.617 12.719 6.418 1 98.75 182 THR A O 1
ATOM 1432 N N . LEU A 1 183 ? -12.125 13.117 8.047 1 98.81 183 LEU A N 1
ATOM 1433 C CA . LEU A 1 183 ? -12.781 12.211 8.984 1 98.81 183 LEU A CA 1
ATOM 1434 C C . LEU A 1 183 ? -14.016 12.867 9.594 1 98.81 183 LEU A C 1
ATOM 1436 O O . LEU A 1 183 ? -14 14.062 9.914 1 98.81 183 LEU A O 1
ATOM 1440 N N . LYS A 1 184 ? -15.039 12.125 9.805 1 98.38 184 LYS A N 1
ATOM 1441 C CA . LYS A 1 184 ? -16.281 12.648 10.352 1 98.38 184 LYS A CA 1
ATOM 1442 C C . LYS A 1 184 ? -16.125 13.055 11.812 1 98.38 184 LYS A C 1
ATOM 1444 O O . LYS A 1 184 ? -16.812 13.945 12.297 1 98.38 184 LYS A O 1
ATOM 1449 N N . ARG A 1 185 ? -15.281 12.398 12.461 1 98.31 185 ARG A N 1
ATOM 1450 C CA . ARG A 1 185 ? -14.914 12.695 13.844 1 98.31 185 ARG A CA 1
ATOM 1451 C C . ARG A 1 185 ? -13.508 12.195 14.164 1 98.31 185 ARG A C 1
ATOM 1453 O O . ARG A 1 185 ? -12.953 11.375 13.422 1 98.31 185 ARG A O 1
ATOM 1460 N N . GLU A 1 186 ? -13 12.734 15.258 1 98.5 186 GLU A N 1
ATOM 1461 C CA . GLU A 1 186 ? -11.664 12.312 15.648 1 98.5 186 GLU A CA 1
ATOM 1462 C C . GLU A 1 186 ? -11.656 10.859 16.125 1 98.5 186 GLU A C 1
ATOM 1464 O O . GLU A 1 186 ? -12.625 10.398 16.719 1 98.5 186 GLU A O 1
ATOM 1469 N N . ILE A 1 187 ? -10.586 10.172 15.844 1 98.31 187 ILE A N 1
ATOM 1470 C CA . ILE A 1 187 ? -10.32 8.812 16.297 1 98.31 187 ILE A CA 1
ATOM 1471 C C . ILE A 1 187 ? -8.82 8.617 16.5 1 98.31 187 ILE A C 1
ATOM 1473 O O . ILE A 1 187 ? -8.008 9.156 15.742 1 98.31 187 ILE A O 1
ATOM 1477 N N . GLN A 1 188 ? -8.492 7.848 17.484 1 97.44 188 GLN A N 1
ATOM 1478 C CA . GLN A 1 188 ? -7.082 7.609 17.781 1 97.44 188 GLN A CA 1
ATOM 1479 C C . GLN A 1 188 ? -6.379 6.953 16.594 1 97.44 188 GLN A C 1
ATOM 1481 O O . GLN A 1 188 ? -6.84 5.934 16.078 1 97.44 188 GLN A O 1
ATOM 1486 N N . GLY A 1 189 ? -5.309 7.531 16.141 1 97.44 189 GLY A N 1
ATOM 1487 C CA . GLY A 1 189 ? -4.531 6.992 15.031 1 97.44 189 GLY A CA 1
ATOM 1488 C C . GLY A 1 189 ? -5 7.48 13.68 1 97.44 189 GLY A C 1
ATOM 1489 O O . GLY A 1 189 ? -4.344 7.238 12.664 1 97.44 189 GLY A O 1
ATOM 1490 N N . PHE A 1 190 ? -6.219 8.195 13.641 1 98.44 190 PHE A N 1
ATOM 1491 C CA . PHE A 1 190 ? -6.797 8.688 12.391 1 98.44 190 PHE A CA 1
ATOM 1492 C C . PHE A 1 190 ? -7.062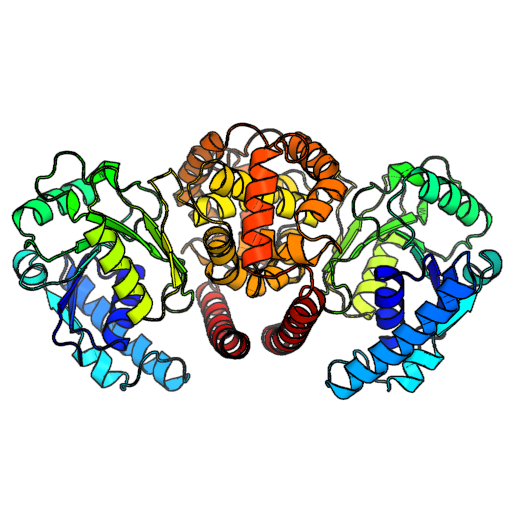 7.531 11.43 1 98.44 190 PHE A C 1
ATOM 1494 O O . PHE A 1 190 ? -7.652 6.52 11.82 1 98.44 190 PHE A O 1
ATOM 1501 N N . ALA A 1 191 ? -6.871 7.707 10.188 1 98.5 191 ALA A N 1
ATOM 1502 C CA . ALA A 1 191 ? -7.102 6.613 9.25 1 98.5 191 ALA A CA 1
ATOM 1503 C C . ALA A 1 191 ? -5.785 6.027 8.75 1 98.5 191 ALA A C 1
ATOM 1505 O O . ALA A 1 191 ? -5.598 4.809 8.766 1 98.5 191 ALA A O 1
ATOM 1506 N N . THR A 1 192 ? -4.852 6.883 8.383 1 98.44 192 THR A N 1
ATOM 1507 C CA . THR A 1 192 ? -3.582 6.461 7.797 1 98.44 192 THR A CA 1
ATOM 1508 C C . THR A 1 192 ? -2.787 5.609 8.781 1 98.44 192 THR A C 1
ATOM 1510 O O . THR A 1 192 ? -2.354 4.504 8.445 1 98.44 192 THR A O 1
ATOM 1513 N N . ASN A 1 193 ? -2.662 6.074 9.992 1 98.31 193 ASN A N 1
ATOM 1514 C CA . ASN A 1 193 ? -1.897 5.328 10.984 1 98.31 193 ASN A CA 1
ATOM 1515 C C . ASN A 1 193 ? -2.576 4.008 11.344 1 98.31 193 ASN A C 1
ATOM 1517 O O . ASN A 1 193 ? -1.907 2.99 11.539 1 98.31 193 ASN A O 1
ATOM 1521 N N . ARG A 1 194 ? -3.887 4.109 11.484 1 98.56 194 ARG A N 1
ATOM 1522 C CA . ARG A 1 194 ? -4.598 2.885 11.828 1 98.56 194 ARG A CA 1
ATOM 1523 C C . ARG A 1 194 ? -4.359 1.799 10.789 1 98.56 194 ARG A C 1
ATOM 1525 O O . ARG A 1 194 ? -4.094 0.646 11.133 1 98.56 194 ARG A O 1
ATOM 1532 N N . ILE A 1 195 ? -4.434 2.1 9.492 1 98.75 195 ILE A N 1
ATOM 1533 C CA . ILE A 1 195 ? -4.191 1.132 8.43 1 98.75 195 ILE A CA 1
ATOM 1534 C C . ILE A 1 195 ? -2.721 0.721 8.43 1 98.75 195 ILE A C 1
ATOM 1536 O O . ILE A 1 195 ? -2.402 -0.465 8.312 1 98.75 195 ILE A O 1
ATOM 1540 N N . GLN A 1 196 ? -1.796 1.677 8.547 1 98.56 196 GLN A N 1
ATOM 1541 C CA . GLN A 1 196 ? -0.365 1.395 8.586 1 98.56 196 GLN A CA 1
ATOM 1542 C C . GLN A 1 196 ? -0.022 0.462 9.75 1 98.56 196 GLN A C 1
ATOM 1544 O O . GLN A 1 196 ? 0.795 -0.448 9.594 1 98.56 196 GLN A O 1
ATOM 1549 N N . TYR A 1 197 ? -0.637 0.711 10.914 1 98.31 197 TYR A N 1
ATOM 1550 C CA . TYR A 1 197 ? -0.347 -0.105 12.086 1 98.31 197 TYR A CA 1
ATOM 1551 C C . TYR A 1 197 ? -0.903 -1.514 11.922 1 98.31 197 TYR A C 1
ATOM 1553 O O . TYR A 1 197 ? -0.309 -2.482 12.398 1 98.31 197 TYR A O 1
ATOM 1561 N N . ALA A 1 198 ? -2.07 -1.641 11.242 1 98.44 198 ALA A N 1
ATOM 1562 C CA . ALA A 1 198 ? -2.566 -2.975 10.914 1 98.44 198 ALA A CA 1
ATOM 1563 C C . ALA A 1 198 ? -1.544 -3.752 10.094 1 98.44 198 ALA A C 1
ATOM 1565 O O . ALA A 1 198 ? -1.279 -4.926 10.367 1 98.44 198 ALA A O 1
ATOM 1566 N N . ILE A 1 199 ? -0.951 -3.125 9.117 1 98.69 199 ILE A N 1
ATOM 1567 C CA . ILE A 1 199 ? 0.072 -3.732 8.273 1 98.69 199 ILE A CA 1
ATOM 1568 C C . ILE A 1 199 ? 1.289 -4.098 9.117 1 98.69 199 ILE A C 1
ATOM 1570 O O . ILE A 1 199 ? 1.767 -5.234 9.07 1 98.69 199 ILE A O 1
ATOM 1574 N N . LEU A 1 200 ? 1.771 -3.162 9.922 1 98.25 200 LEU A N 1
ATOM 1575 C CA . LEU A 1 200 ? 2.984 -3.363 10.703 1 98.25 200 LEU A CA 1
ATOM 1576 C C . LEU A 1 200 ? 2.803 -4.5 11.703 1 98.25 200 LEU A C 1
ATOM 1578 O O . LEU A 1 200 ? 3.73 -5.273 11.945 1 98.25 200 LEU A O 1
ATOM 1582 N N . ASN A 1 201 ? 1.599 -4.566 12.297 1 97.88 201 ASN A N 1
ATOM 1583 C CA . ASN A 1 201 ? 1.319 -5.668 13.219 1 97.88 201 ASN A CA 1
ATOM 1584 C C . ASN A 1 201 ? 1.486 -7.023 12.539 1 97.88 201 ASN A C 1
ATOM 1586 O O . ASN A 1 201 ? 2.129 -7.922 13.078 1 97.88 201 ASN A O 1
ATOM 1590 N N . GLU A 1 202 ? 0.9 -7.145 11.336 1 98.25 202 GLU A N 1
ATOM 1591 C CA . GLU A 1 202 ? 0.977 -8.438 10.664 1 98.25 202 GLU A CA 1
ATOM 1592 C C . GLU A 1 202 ? 2.391 -8.719 10.164 1 98.25 202 GLU A C 1
ATOM 1594 O O . GLU A 1 202 ? 2.879 -9.844 10.258 1 98.25 202 GLU A O 1
ATOM 1599 N N . VAL A 1 203 ? 3.057 -7.719 9.672 1 97.94 203 VAL A N 1
ATOM 1600 C CA . VAL A 1 203 ? 4.438 -7.848 9.219 1 97.94 203 VAL A CA 1
ATOM 1601 C C . VAL A 1 203 ? 5.328 -8.273 10.383 1 97.94 203 VAL A C 1
ATOM 1603 O O . VAL A 1 203 ? 6.188 -9.148 10.227 1 97.94 203 VAL A O 1
ATOM 1606 N N . TRP A 1 204 ? 5.105 -7.695 11.523 1 97.31 204 TRP A N 1
ATOM 1607 C CA . TRP A 1 204 ? 5.836 -8.055 12.734 1 97.31 204 TRP A CA 1
ATOM 1608 C C . TRP A 1 204 ? 5.629 -9.523 13.086 1 97.31 204 TRP A C 1
ATOM 1610 O O . TRP A 1 204 ? 6.586 -10.234 13.398 1 97.31 204 TRP A O 1
ATOM 1620 N N . ARG A 1 205 ? 4.422 -10.016 12.984 1 97.12 205 ARG A N 1
ATOM 1621 C CA . ARG A 1 205 ? 4.121 -11.414 13.266 1 97.12 205 ARG A CA 1
ATOM 1622 C C . ARG A 1 205 ? 4.852 -12.336 12.297 1 97.12 205 ARG A C 1
ATOM 1624 O O . ARG A 1 205 ? 5.422 -13.352 12.703 1 97.12 205 ARG A O 1
ATOM 1631 N N . LEU A 1 206 ? 4.816 -11.977 11.008 1 98 206 LEU A N 1
ATOM 1632 C CA . LEU A 1 206 ? 5.395 -12.82 9.969 1 98 206 LEU A CA 1
ATOM 1633 C C . LEU A 1 206 ? 6.91 -12.922 10.125 1 98 206 LEU A C 1
ATOM 1635 O O . LEU A 1 206 ? 7.48 -14.008 10.008 1 98 206 LEU A O 1
ATOM 1639 N N . VAL A 1 207 ? 7.582 -11.812 10.453 1 97.81 207 VAL A N 1
ATOM 1640 C CA . VAL A 1 207 ? 9.031 -11.82 10.625 1 97.81 207 VAL A CA 1
ATOM 1641 C C . VAL A 1 207 ? 9.383 -12.445 11.969 1 97.81 207 VAL A C 1
ATOM 1643 O O . VAL A 1 207 ? 10.281 -13.297 12.047 1 97.81 207 VAL A O 1
ATOM 1646 N N . GLY A 1 208 ? 8.688 -12.047 13.008 1 95.94 208 GLY A N 1
ATOM 1647 C CA . GLY A 1 208 ? 8.953 -12.531 14.352 1 95.94 208 GLY A CA 1
ATOM 1648 C C . GLY A 1 208 ? 8.805 -14.031 14.484 1 95.94 208 GLY A C 1
ATOM 1649 O O . GLY A 1 208 ? 9.516 -14.664 15.266 1 95.94 208 GLY A O 1
ATOM 1650 N N . SER A 1 209 ? 7.875 -14.641 13.742 1 95.88 209 SER A N 1
ATOM 1651 C CA . SER A 1 209 ? 7.648 -16.078 13.805 1 95.88 209 SER A CA 1
ATOM 1652 C C . SER A 1 209 ? 8.547 -16.828 12.82 1 95.88 209 SER A C 1
ATOM 1654 O O . SER A 1 209 ? 8.453 -18.047 12.688 1 95.88 209 SER A O 1
ATOM 1656 N N . GLY A 1 210 ? 9.336 -16.109 12.086 1 96.81 210 GLY A N 1
ATOM 1657 C CA . GLY A 1 210 ? 10.305 -16.719 11.188 1 96.81 210 GLY A CA 1
ATOM 1658 C C . GLY A 1 210 ? 9.688 -17.172 9.875 1 96.81 210 GLY A C 1
ATOM 1659 O O . GLY A 1 210 ? 10.281 -17.984 9.156 1 96.81 210 GLY A O 1
ATOM 1660 N N . ILE A 1 211 ? 8.5 -16.703 9.523 1 98.12 211 ILE A N 1
ATOM 1661 C CA . ILE A 1 211 ? 7.82 -17.094 8.297 1 98.12 211 ILE A CA 1
ATOM 1662 C C . ILE A 1 211 ? 8.516 -16.453 7.098 1 98.12 211 ILE A C 1
ATOM 1664 O O . ILE A 1 211 ? 8.742 -17.109 6.078 1 98.12 211 ILE A O 1
ATOM 1668 N N . LEU A 1 212 ? 8.844 -15.18 7.219 1 98.5 212 LEU A N 1
ATOM 1669 C CA . LEU A 1 212 ? 9.508 -14.422 6.164 1 98.5 212 LEU A CA 1
ATOM 1670 C C . LEU A 1 212 ? 10.617 -13.547 6.742 1 98.5 212 LEU A C 1
ATOM 1672 O O . LEU A 1 212 ? 10.555 -13.141 7.902 1 98.5 212 LEU A O 1
ATOM 1676 N N . SER A 1 213 ? 11.641 -13.289 5.93 1 98.38 213 SER A N 1
ATOM 1677 C CA . SER A 1 213 ? 12.633 -12.266 6.25 1 98.38 213 SER A CA 1
ATOM 1678 C C . SER A 1 213 ? 12.07 -10.867 6.043 1 98.38 213 SER A C 1
ATOM 1680 O O . SER A 1 213 ? 11 -10.703 5.457 1 98.38 213 SER A O 1
ATOM 1682 N N . VAL A 1 214 ? 12.781 -9.859 6.531 1 98.56 214 VAL A N 1
ATOM 1683 C CA . VAL A 1 214 ? 12.406 -8.469 6.316 1 98.56 214 VAL A CA 1
ATOM 1684 C C . VAL A 1 214 ? 12.375 -8.164 4.82 1 98.56 214 VAL A C 1
ATOM 1686 O O . VAL A 1 214 ? 11.422 -7.562 4.324 1 98.56 214 VAL A O 1
ATOM 1689 N N . ALA A 1 215 ? 13.375 -8.625 4.086 1 98.38 215 ALA A N 1
ATOM 1690 C CA . ALA A 1 215 ? 13.445 -8.383 2.646 1 98.38 215 ALA A CA 1
ATOM 1691 C C . ALA A 1 215 ? 12.242 -8.977 1.928 1 98.38 215 ALA A C 1
ATOM 1693 O O . ALA A 1 215 ? 11.656 -8.344 1.049 1 98.38 215 ALA A O 1
ATOM 1694 N N . ASP A 1 216 ? 11.836 -10.164 2.369 1 98.5 216 ASP A N 1
ATOM 1695 C CA . ASP A 1 216 ? 10.742 -10.875 1.704 1 98.5 216 ASP A CA 1
ATOM 1696 C C . ASP A 1 216 ? 9.398 -10.234 2.029 1 98.5 216 ASP A C 1
ATOM 1698 O O . ASP A 1 216 ? 8.555 -10.07 1.146 1 98.5 216 ASP A O 1
ATOM 1702 N N . VAL A 1 217 ? 9.203 -9.914 3.295 1 98.62 217 VAL A N 1
ATOM 1703 C CA . VAL A 1 217 ? 7.91 -9.344 3.668 1 98.62 217 VAL A CA 1
ATOM 1704 C C . VAL A 1 217 ? 7.746 -7.973 3.02 1 98.62 217 VAL A C 1
ATOM 1706 O O . VAL A 1 217 ? 6.645 -7.598 2.619 1 98.62 217 VAL A O 1
ATOM 1709 N N . ASP A 1 218 ? 8.82 -7.215 2.926 1 98.56 218 ASP A N 1
ATOM 1710 C CA . ASP A 1 218 ? 8.773 -5.926 2.244 1 98.56 218 ASP A CA 1
ATOM 1711 C C . ASP A 1 218 ? 8.516 -6.102 0.75 1 98.56 218 ASP A C 1
ATOM 1713 O O . ASP A 1 218 ? 7.848 -5.273 0.127 1 98.56 218 ASP A O 1
ATOM 1717 N N . ARG A 1 219 ? 8.984 -7.188 0.181 1 98.25 219 ARG A N 1
ATOM 1718 C CA . ARG A 1 219 ? 8.727 -7.48 -1.226 1 98.25 219 ARG A CA 1
ATOM 1719 C C . ARG A 1 219 ? 7.25 -7.777 -1.463 1 98.25 219 ARG A C 1
ATOM 1721 O O . ARG A 1 219 ? 6.703 -7.441 -2.516 1 98.25 219 ARG A O 1
ATOM 1728 N N . VAL A 1 220 ? 6.59 -8.375 -0.473 1 98.69 220 VAL A N 1
ATOM 1729 C CA . VAL A 1 220 ? 5.156 -8.625 -0.568 1 98.69 220 VAL A CA 1
ATOM 1730 C C . VAL A 1 220 ? 4.418 -7.32 -0.845 1 98.69 220 VAL A C 1
ATOM 1732 O O . VAL A 1 220 ? 3.455 -7.297 -1.617 1 98.69 220 VAL A O 1
ATOM 1735 N N . LEU A 1 221 ? 4.941 -6.258 -0.273 1 98.44 221 LEU A N 1
ATOM 1736 C CA . LEU A 1 221 ? 4.328 -4.953 -0.493 1 98.44 221 LEU A CA 1
ATOM 1737 C C . LEU A 1 221 ? 4.879 -4.297 -1.753 1 98.44 221 LEU A C 1
ATOM 1739 O O . LEU A 1 221 ? 4.133 -4.023 -2.695 1 98.44 221 LEU A O 1
ATOM 1743 N N . SER A 1 222 ? 6.184 -4.191 -1.924 1 98.12 222 SER A N 1
ATOM 1744 C CA . SER A 1 222 ? 6.812 -3.357 -2.945 1 98.12 222 SER A CA 1
ATOM 1745 C C . SER A 1 222 ? 6.68 -3.988 -4.328 1 98.12 222 SER A C 1
ATOM 1747 O O . SER A 1 222 ? 6.797 -3.301 -5.344 1 98.12 222 SER A O 1
ATOM 1749 N N . GLN A 1 223 ? 6.426 -5.312 -4.355 1 98.12 223 GLN A N 1
ATOM 1750 C CA . GLN A 1 223 ? 6.289 -6.004 -5.629 1 98.12 223 GLN A CA 1
ATOM 1751 C C . GLN A 1 223 ? 4.902 -6.621 -5.777 1 98.12 223 GLN A C 1
ATOM 1753 O O . GLN A 1 223 ? 4.66 -7.41 -6.688 1 98.12 223 GLN A O 1
ATOM 1758 N N . GLY A 1 224 ? 3.988 -6.316 -4.855 1 98.12 224 GLY A N 1
ATOM 1759 C CA . GLY A 1 224 ? 2.641 -6.863 -4.859 1 98.12 224 GLY A CA 1
ATOM 1760 C C . GLY A 1 224 ? 1.578 -5.832 -4.527 1 98.12 224 GLY A C 1
ATOM 1761 O O . GLY A 1 224 ? 1.171 -5.051 -5.391 1 98.12 224 GLY A O 1
ATOM 1762 N N . LEU A 1 225 ? 1.194 -5.754 -3.26 1 98.5 225 LEU A N 1
ATOM 1763 C CA . LEU A 1 225 ? 0.062 -4.949 -2.818 1 98.5 225 LEU A CA 1
ATOM 1764 C C . LEU A 1 225 ? 0.302 -3.469 -3.105 1 98.5 225 LEU A C 1
ATOM 1766 O O . LEU A 1 225 ? -0.62 -2.75 -3.496 1 98.5 225 LEU A O 1
ATOM 1770 N N . GLY A 1 226 ? 1.536 -3.025 -2.867 1 98.31 226 GLY A N 1
ATOM 1771 C CA . GLY A 1 226 ? 1.855 -1.623 -3.074 1 98.31 226 GLY A CA 1
ATOM 1772 C C . GLY A 1 226 ? 1.646 -1.169 -4.508 1 98.31 226 GLY A C 1
ATOM 1773 O O . GLY A 1 226 ? 1.235 -0.033 -4.75 1 98.31 226 GLY A O 1
ATOM 1774 N N . LEU A 1 227 ? 1.892 -2.031 -5.469 1 98 227 LEU A N 1
ATOM 1775 C CA . LEU A 1 227 ? 1.691 -1.703 -6.879 1 98 227 LEU A CA 1
ATOM 1776 C C . LEU A 1 227 ? 0.212 -1.495 -7.184 1 98 227 LEU A C 1
ATOM 1778 O O . LEU A 1 227 ? -0.151 -0.579 -7.922 1 98 227 LEU A O 1
ATOM 1782 N N . ARG A 1 228 ? -0.623 -2.318 -6.543 1 97.69 228 ARG A N 1
ATOM 1783 C CA . ARG A 1 228 ? -2.064 -2.158 -6.699 1 97.69 228 ARG A CA 1
ATOM 1784 C C . ARG A 1 228 ? -2.545 -0.861 -6.059 1 97.69 228 ARG A C 1
ATOM 1786 O O . ARG A 1 228 ? -3.287 -0.094 -6.672 1 97.69 228 ARG A O 1
ATOM 1793 N N . TYR A 1 229 ? -2.016 -0.54 -4.922 1 98.19 229 TYR A N 1
ATOM 1794 C CA . TYR A 1 229 ? -2.537 0.55 -4.105 1 98.19 229 TYR A CA 1
ATOM 1795 C C . TYR A 1 229 ? -1.968 1.891 -4.555 1 98.19 229 TYR A C 1
ATOM 1797 O O . TYR A 1 229 ? -2.443 2.947 -4.133 1 98.19 229 TYR A O 1
ATOM 1805 N N . ALA A 1 230 ? -0.967 1.827 -5.434 1 97.81 230 ALA A N 1
ATOM 1806 C CA . ALA A 1 230 ? -0.432 3.068 -5.988 1 97.81 230 ALA A CA 1
ATOM 1807 C C . ALA A 1 230 ? -1.476 3.779 -6.848 1 97.81 230 ALA A C 1
ATOM 1809 O O . ALA A 1 230 ? -1.379 4.988 -7.078 1 97.81 230 ALA A O 1
ATOM 1810 N N . LEU A 1 231 ? -2.467 3.025 -7.32 1 97.69 231 LEU A N 1
ATOM 1811 C CA . LEU A 1 231 ? -3.52 3.619 -8.141 1 97.69 231 LEU A CA 1
ATOM 1812 C C . LEU A 1 231 ? -4.879 3.477 -7.461 1 97.69 231 LEU A C 1
ATOM 1814 O O . LEU A 1 231 ? -5.695 4.398 -7.504 1 97.69 231 LEU A O 1
ATOM 1818 N N . LEU A 1 232 ? -5.102 2.326 -6.848 1 97.69 232 LEU A N 1
ATOM 1819 C CA . LEU A 1 232 ? -6.426 1.979 -6.344 1 97.69 232 LEU A CA 1
ATOM 1820 C C . LEU A 1 232 ? -6.422 1.889 -4.82 1 97.69 232 LEU A C 1
ATOM 1822 O O . LEU A 1 232 ? -5.402 1.547 -4.219 1 97.69 232 LEU A O 1
ATOM 1826 N N . GLY A 1 233 ? -7.527 2.18 -4.234 1 97.88 233 GLY A N 1
ATOM 1827 C CA . GLY A 1 233 ? -7.707 1.802 -2.84 1 97.88 233 GLY A CA 1
ATOM 1828 C C . GLY A 1 233 ? -8 0.324 -2.656 1 97.88 233 GLY A C 1
ATOM 1829 O O . GLY A 1 233 ? -8.078 -0.425 -3.633 1 97.88 233 GLY A O 1
ATOM 1830 N N . SER A 1 234 ? -8.164 -0.126 -1.386 1 98.31 234 SER A N 1
ATOM 1831 C CA . SER A 1 234 ? -8.367 -1.535 -1.065 1 98.31 234 SER A CA 1
ATOM 1832 C C . SER A 1 234 ? -9.75 -2.008 -1.498 1 98.31 234 SER A C 1
ATOM 1834 O O . SER A 1 234 ? -9.898 -3.121 -2.008 1 98.31 234 SER A O 1
ATOM 1836 N N . LEU A 1 235 ? -10.781 -1.172 -1.302 1 98.62 235 LEU A N 1
ATOM 1837 C CA . LEU A 1 235 ? -12.141 -1.583 -1.626 1 98.62 235 LEU A CA 1
ATOM 1838 C C . LEU A 1 235 ? -12.375 -1.555 -3.133 1 98.62 235 LEU A C 1
ATOM 1840 O O . LEU A 1 235 ? -13.055 -2.428 -3.678 1 98.62 235 LEU A O 1
ATOM 1844 N N . GLU A 1 236 ? -11.812 -0.556 -3.787 1 98.44 236 GLU A N 1
ATOM 1845 C CA . GLU A 1 236 ? -11.891 -0.562 -5.246 1 98.44 236 GLU A CA 1
ATOM 1846 C C . GLU A 1 236 ? -11.18 -1.778 -5.832 1 98.44 236 GLU A C 1
ATOM 1848 O O . GLU A 1 236 ? -11.648 -2.365 -6.812 1 98.44 236 GLU A O 1
ATOM 1853 N N . THR A 1 237 ? -10.031 -2.15 -5.266 1 98.19 237 THR A N 1
ATOM 1854 C CA . THR A 1 237 ? -9.32 -3.348 -5.699 1 98.19 237 THR A CA 1
ATOM 1855 C C . THR A 1 237 ? -10.211 -4.582 -5.566 1 98.19 237 THR A C 1
ATOM 1857 O O . THR A 1 237 ? -10.32 -5.375 -6.504 1 98.19 237 THR A O 1
ATOM 1860 N N . ALA A 1 238 ? -10.852 -4.715 -4.434 1 97.69 238 ALA A N 1
ATOM 1861 C CA . ALA A 1 238 ? -11.781 -5.82 -4.23 1 97.69 238 ALA A CA 1
ATOM 1862 C C . ALA A 1 238 ? -12.922 -5.77 -5.238 1 97.69 238 ALA A C 1
ATOM 1864 O O . ALA A 1 238 ? -13.328 -6.801 -5.781 1 97.69 238 ALA A O 1
ATOM 1865 N N . HIS A 1 239 ? -13.414 -4.535 -5.488 1 98.44 239 HIS A N 1
ATOM 1866 C CA . HIS A 1 239 ? -14.516 -4.305 -6.418 1 98.44 239 HIS A CA 1
ATOM 1867 C C . HIS A 1 239 ? -14.156 -4.777 -7.824 1 98.44 239 HIS A C 1
ATOM 1869 O O . HIS A 1 239 ? -14.992 -5.371 -8.508 1 98.44 239 HIS A O 1
ATOM 1875 N N . LEU A 1 240 ? -12.922 -4.594 -8.234 1 97.75 240 LEU A N 1
ATOM 1876 C CA . LEU A 1 240 ? -12.461 -4.934 -9.578 1 97.75 240 LEU A CA 1
ATOM 1877 C C . LEU A 1 240 ? -12.086 -6.41 -9.664 1 97.75 240 LEU A C 1
ATOM 1879 O O . LEU A 1 240 ? -11.953 -6.957 -10.758 1 97.75 240 LEU A O 1
ATOM 1883 N N . ASN A 1 241 ? -11.875 -7.086 -8.516 1 95.75 241 ASN A N 1
ATOM 1884 C CA . ASN A 1 241 ? -11.336 -8.438 -8.5 1 95.75 241 ASN A CA 1
ATOM 1885 C C . ASN A 1 241 ? -12.438 -9.492 -8.508 1 95.75 241 ASN A C 1
ATOM 1887 O O . ASN A 1 241 ? -12.172 -10.688 -8.391 1 95.75 241 ASN A O 1
ATOM 1891 N N . ALA A 1 242 ? -13.688 -9.078 -8.609 1 94.62 242 ALA A N 1
ATOM 1892 C CA . ALA A 1 242 ? -14.812 -10 -8.758 1 94.62 242 ALA A CA 1
ATOM 1893 C C . ALA A 1 242 ? -15.773 -9.516 -9.844 1 94.62 242 ALA A C 1
ATOM 1895 O O . ALA A 1 242 ? -16.016 -8.32 -9.977 1 94.62 242 ALA A O 1
ATOM 1896 N N . PRO A 1 243 ? -16.359 -10.438 -10.625 1 93.81 243 PRO A N 1
ATOM 1897 C CA . PRO A 1 243 ? -17.234 -10.055 -11.727 1 93.81 243 PRO A CA 1
ATOM 1898 C C . PRO A 1 243 ? -18.453 -9.266 -11.25 1 93.81 243 PRO A C 1
ATOM 1900 O O . PRO A 1 243 ? -18.938 -8.383 -11.961 1 93.81 243 PRO A O 1
ATOM 1903 N N . GLY A 1 244 ? -18.969 -9.562 -10.047 1 96.12 244 GLY A N 1
ATOM 1904 C CA . GLY A 1 244 ? -20.125 -8.867 -9.516 1 96.12 244 GLY A CA 1
ATOM 1905 C C . GLY A 1 244 ? -19.781 -7.754 -8.547 1 96.12 244 GLY A C 1
ATOM 1906 O O . GLY A 1 244 ? -20.594 -7.371 -7.707 1 96.12 244 GLY A O 1
ATOM 1907 N N . GLY A 1 245 ? -18.516 -7.316 -8.586 1 97.31 245 GLY A N 1
ATOM 1908 C CA . GLY A 1 245 ? -18.109 -6.223 -7.723 1 97.31 245 GLY A CA 1
ATOM 1909 C C . GLY A 1 245 ? -17.766 -6.672 -6.312 1 97.31 245 GLY A C 1
ATOM 1910 O O . GLY A 1 245 ? -17.547 -7.855 -6.07 1 97.31 245 GLY A O 1
ATOM 1911 N N . VAL A 1 246 ? -17.75 -5.668 -5.434 1 97.44 246 VAL A N 1
ATOM 1912 C CA . VAL A 1 246 ? -17.266 -5.883 -4.074 1 97.44 246 VAL A CA 1
ATOM 1913 C C . VAL A 1 246 ? -18.234 -6.789 -3.318 1 97.44 246 VAL A C 1
ATOM 1915 O O . VAL A 1 246 ? -17.812 -7.59 -2.477 1 97.44 246 VAL A O 1
ATOM 1918 N N . ALA A 1 247 ? -19.562 -6.688 -3.6 1 96 247 ALA A N 1
ATOM 1919 C CA . ALA A 1 247 ? -20.516 -7.582 -2.961 1 96 247 ALA A CA 1
ATOM 1920 C C . ALA A 1 247 ? -20.219 -9.039 -3.293 1 96 247 ALA A C 1
ATOM 1922 O O . ALA A 1 247 ? -20.188 -9.891 -2.402 1 96 247 ALA A O 1
ATOM 1923 N N . ASP A 1 248 ? -19.938 -9.281 -4.551 1 96.12 248 ASP A N 1
ATOM 1924 C CA . ASP A 1 248 ? -19.562 -10.609 -5.016 1 96.12 248 ASP A CA 1
ATOM 1925 C C . ASP A 1 248 ? -18.234 -11.047 -4.395 1 96.12 248 ASP A C 1
ATOM 1927 O O . ASP A 1 248 ? -18.094 -12.203 -3.988 1 96.12 248 ASP A O 1
ATOM 1931 N N . TYR A 1 249 ? -17.328 -10.172 -4.289 1 96.44 249 TYR A N 1
ATOM 1932 C CA . TYR A 1 249 ? -16.016 -10.43 -3.709 1 96.44 249 TYR A CA 1
ATOM 1933 C C . TYR A 1 249 ? -16.141 -10.945 -2.279 1 96.44 249 TYR A C 1
ATOM 1935 O O . TYR A 1 249 ? -15.562 -11.977 -1.928 1 96.44 249 TYR A O 1
ATOM 1943 N N . PHE A 1 250 ? -16.906 -10.258 -1.459 1 95.69 250 PHE A N 1
ATOM 1944 C CA . PHE A 1 250 ? -17 -10.617 -0.049 1 95.69 250 PHE A CA 1
ATOM 1945 C C . PHE A 1 250 ? -17.906 -11.828 0.141 1 95.69 250 PHE A C 1
ATOM 1947 O O . PHE A 1 250 ? -17.812 -12.523 1.158 1 95.69 250 PHE A O 1
ATOM 1954 N N . GLN A 1 251 ? -18.781 -12.047 -0.835 1 92.62 251 GLN A N 1
ATOM 1955 C CA . GLN A 1 251 ? -19.516 -13.305 -0.808 1 92.62 251 GLN A CA 1
ATOM 1956 C C . GLN A 1 251 ? -18.578 -14.492 -1.035 1 92.62 251 GLN A C 1
ATOM 1958 O O . GLN A 1 251 ? -18.719 -15.531 -0.383 1 92.62 251 GLN A O 1
ATOM 1963 N N . ARG A 1 252 ? -17.641 -14.336 -1.902 1 90.81 252 ARG A N 1
ATOM 1964 C CA . ARG A 1 252 ? -16.719 -15.398 -2.291 1 90.81 252 ARG A CA 1
ATOM 1965 C C . ARG A 1 252 ? -15.625 -15.586 -1.245 1 90.81 252 ARG A C 1
ATOM 1967 O O . ARG A 1 252 ? -15.25 -16.719 -0.926 1 90.81 252 ARG A O 1
ATOM 1974 N N . PHE A 1 253 ? -15.148 -14.461 -0.664 1 91.62 253 PHE A N 1
ATOM 1975 C CA . PHE A 1 253 ? -13.898 -14.547 0.078 1 91.62 253 PHE A CA 1
ATOM 1976 C C . PHE A 1 253 ? -14.086 -14.102 1.521 1 91.62 253 PHE A C 1
ATOM 1978 O O . PHE A 1 253 ? -13.164 -14.18 2.332 1 91.62 253 PHE A O 1
ATOM 1985 N N . GLY A 1 254 ? -15.289 -13.602 1.866 1 92.19 254 GLY A N 1
ATOM 1986 C CA . GLY A 1 254 ? -15.539 -13.109 3.209 1 92.19 254 GLY A CA 1
ATOM 1987 C C . GLY A 1 254 ? -15.266 -14.141 4.289 1 92.19 254 GLY A C 1
ATOM 1988 O O . GLY A 1 254 ? -14.711 -13.812 5.34 1 92.19 254 GLY A O 1
ATOM 1989 N N . GLY A 1 255 ? -15.703 -15.391 4.008 1 91 255 GLY A N 1
ATOM 1990 C CA . GLY A 1 255 ? -15.422 -16.469 4.953 1 91 255 GLY A CA 1
ATOM 1991 C C . GLY A 1 255 ? -13.938 -16.672 5.188 1 91 255 GLY A C 1
ATOM 1992 O O . GLY A 1 255 ? -13.5 -16.828 6.332 1 91 255 GLY A O 1
ATOM 1993 N N . GLU A 1 256 ? -13.156 -16.672 4.137 1 92.81 256 GLU A N 1
ATOM 1994 C CA . GLU A 1 256 ? -11.711 -16.828 4.23 1 92.81 256 GLU A CA 1
ATOM 1995 C C . GLU A 1 256 ? -11.07 -15.656 4.965 1 92.81 256 GLU A C 1
ATOM 1997 O O . GLU A 1 256 ? -10.172 -15.836 5.781 1 92.81 256 GLU A O 1
ATOM 2002 N N . ILE A 1 257 ? -11.523 -14.445 4.707 1 95.81 257 ILE A N 1
ATOM 2003 C CA . ILE A 1 257 ? -11.016 -13.242 5.363 1 95.81 257 ILE A CA 1
ATOM 2004 C C . ILE A 1 257 ? -11.188 -13.367 6.879 1 95.81 257 ILE A C 1
ATOM 2006 O O . ILE A 1 257 ? -10.242 -13.141 7.633 1 95.81 257 ILE A O 1
ATOM 2010 N N . SER A 1 258 ? -12.367 -13.812 7.273 1 94 258 SER A N 1
ATOM 2011 C CA . SER A 1 258 ? -12.656 -13.961 8.695 1 94 258 SER A CA 1
ATOM 2012 C C . SER A 1 258 ? -11.82 -15.07 9.32 1 94 258 SER A C 1
ATOM 2014 O O . SER A 1 258 ? -11.281 -14.906 10.414 1 94 258 SER A O 1
ATOM 2016 N N . ALA A 1 259 ? -11.703 -16.172 8.617 1 94.25 259 ALA A N 1
ATOM 2017 C CA . ALA A 1 259 ? -10.969 -17.328 9.141 1 94.25 259 ALA A CA 1
ATOM 2018 C C . ALA A 1 259 ? -9.492 -16.984 9.328 1 94.25 259 ALA A C 1
ATOM 2020 O O . ALA A 1 259 ? -8.914 -17.297 10.375 1 94.25 259 ALA A O 1
ATOM 2021 N N . VAL A 1 260 ? -8.867 -16.375 8.359 1 96.94 260 VAL A N 1
ATOM 2022 C CA . VAL A 1 260 ? -7.461 -15.992 8.438 1 96.94 260 VAL A CA 1
ATOM 2023 C C . VAL A 1 260 ? -7.27 -14.93 9.523 1 96.94 260 VAL A C 1
ATOM 2025 O O . VAL A 1 260 ? -6.34 -15.023 10.328 1 96.94 260 VAL A O 1
ATOM 2028 N N . SER A 1 261 ? -8.148 -13.914 9.578 1 96.56 261 SER A N 1
ATOM 2029 C CA . SER A 1 261 ? -8.055 -12.852 10.57 1 96.56 261 SER A CA 1
ATOM 2030 C C . SER A 1 261 ? -8.117 -13.406 11.984 1 96.56 261 SER A C 1
ATOM 2032 O O . SER A 1 261 ? -7.465 -12.883 12.891 1 96.56 261 SER A O 1
ATOM 2034 N N . ALA A 1 262 ? -8.844 -14.461 12.18 1 94.81 262 ALA A N 1
ATOM 2035 C CA . ALA A 1 262 ? -9 -15.078 13.5 1 94.81 262 ALA A CA 1
ATOM 2036 C C . ALA A 1 262 ? -7.691 -15.711 13.969 1 94.81 262 ALA A C 1
ATOM 2038 O O . ALA A 1 262 ? -7.523 -15.992 15.156 1 94.81 262 ALA A O 1
ATOM 2039 N N . THR A 1 263 ? -6.766 -15.914 13.039 1 96.19 263 THR A N 1
ATOM 2040 C CA . THR A 1 263 ? -5.523 -16.594 13.391 1 96.19 263 THR A CA 1
ATOM 2041 C C . THR A 1 263 ? -4.434 -15.586 13.742 1 96.19 263 THR A C 1
ATOM 2043 O O . THR A 1 263 ? -3.307 -15.969 14.07 1 96.19 263 THR A O 1
ATOM 2046 N N . TYR A 1 264 ? -4.617 -14.266 13.664 1 95.56 264 TYR A N 1
ATOM 2047 C CA . TYR A 1 264 ? -3.596 -13.242 13.867 1 95.56 264 TYR A CA 1
ATOM 2048 C C . TYR A 1 264 ? -3.023 -13.328 15.281 1 95.56 264 TYR A C 1
ATOM 2050 O O . TYR A 1 264 ? -1.855 -12.992 15.5 1 95.56 264 TYR A O 1
ATOM 2058 N N . GLY A 1 265 ? -3.824 -13.773 16.234 1 90.75 265 GLY A N 1
ATOM 2059 C CA . GLY A 1 265 ? -3.373 -13.805 17.609 1 90.75 265 GLY A CA 1
ATOM 2060 C C . GLY A 1 265 ? -3.336 -12.43 18.266 1 90.75 265 GLY A C 1
ATOM 2061 O O . GLY A 1 265 ? -4.035 -11.516 17.828 1 90.75 265 GLY A O 1
ATOM 2062 N N . GLU A 1 266 ? -2.49 -12.242 19.25 1 90.5 266 GLU A N 1
ATOM 2063 C CA . GLU A 1 266 ? -2.426 -11.008 20.031 1 90.5 266 GLU A CA 1
ATOM 2064 C C . GLU A 1 266 ? -1.659 -9.922 19.281 1 90.5 266 GLU A C 1
ATOM 2066 O O . GLU A 1 266 ? -0.793 -10.227 18.453 1 90.5 266 GLU A O 1
ATOM 2071 N N . THR A 1 267 ? -1.945 -8.68 19.562 1 92.19 267 THR A N 1
ATOM 2072 C CA . THR A 1 267 ? -1.187 -7.562 19 1 92.19 267 THR A CA 1
ATOM 2073 C C . THR A 1 267 ? 0.265 -7.613 19.469 1 92.19 267 THR A C 1
ATOM 2075 O O . THR A 1 267 ? 0.535 -7.773 20.656 1 92.19 267 THR A O 1
ATOM 2078 N N . PRO A 1 268 ? 1.144 -7.492 18.547 1 92.62 268 PRO A N 1
ATOM 2079 C CA . PRO A 1 268 ? 2.553 -7.488 18.953 1 92.62 268 PRO A CA 1
ATOM 2080 C C . PRO A 1 268 ? 2.9 -6.32 19.875 1 92.62 268 PRO A C 1
ATOM 2082 O O . PRO A 1 268 ? 2.387 -5.215 19.703 1 92.62 268 PRO A O 1
ATOM 2085 N N . ASN A 1 269 ? 3.697 -6.621 20.859 1 91.06 269 ASN A N 1
ATOM 2086 C CA . ASN A 1 269 ? 4.242 -5.57 21.703 1 91.06 269 ASN A CA 1
ATOM 2087 C C . ASN A 1 269 ? 5.598 -5.086 21.203 1 91.06 269 ASN A C 1
ATOM 2089 O O . ASN A 1 269 ? 6.641 -5.543 21.672 1 91.06 269 ASN A O 1
ATOM 2093 N N . THR A 1 270 ? 5.625 -4.176 20.328 1 89.19 270 THR A N 1
ATOM 2094 C CA . THR A 1 270 ? 6.812 -3.752 19.594 1 89.19 270 THR A CA 1
ATOM 2095 C C . THR A 1 270 ? 7.789 -3.025 20.516 1 89.19 270 THR A C 1
ATOM 2097 O O . THR A 1 270 ? 8.961 -2.863 20.188 1 89.19 270 THR A O 1
ATOM 2100 N N . GLN A 1 271 ? 7.328 -2.602 21.672 1 84.38 271 GLN A N 1
ATOM 2101 C CA . GLN A 1 271 ? 8.188 -1.925 22.641 1 84.38 271 GLN A CA 1
ATOM 2102 C C . GLN A 1 271 ? 8.922 -2.932 23.516 1 84.38 271 GLN A C 1
ATOM 2104 O O . GLN A 1 271 ? 10.109 -2.752 23.828 1 84.38 271 GLN A O 1
ATOM 2109 N N . GLU A 1 272 ? 8.25 -4.039 23.828 1 87.62 272 GLU A N 1
ATOM 2110 C CA . GLU A 1 272 ? 8.797 -4.984 24.797 1 87.62 272 GLU A CA 1
ATOM 2111 C C . GLU A 1 272 ? 9.5 -6.145 24.094 1 87.62 272 GLU A C 1
ATOM 2113 O O . GLU A 1 272 ? 10.367 -6.801 24.672 1 87.62 272 GLU A O 1
ATOM 2118 N N . ASP A 1 273 ? 9.047 -6.406 22.953 1 92.31 273 ASP A N 1
ATOM 2119 C CA . ASP A 1 273 ? 9.664 -7.5 22.203 1 92.31 273 ASP A CA 1
ATOM 2120 C C . ASP A 1 273 ? 11.008 -7.078 21.609 1 92.31 273 ASP A C 1
ATOM 2122 O O . ASP A 1 273 ? 11.141 -6.957 20.391 1 92.31 273 ASP A O 1
ATOM 2126 N N . ARG A 1 274 ? 12.055 -7.086 22.406 1 92.75 274 ARG A N 1
ATOM 2127 C CA . ARG A 1 274 ? 13.367 -6.566 22.047 1 92.75 274 ARG A CA 1
ATOM 2128 C C . ARG A 1 274 ? 14.086 -7.516 21.094 1 92.75 274 ARG A C 1
ATOM 2130 O O . ARG A 1 274 ? 14.875 -7.078 20.25 1 92.75 274 ARG A O 1
ATOM 2137 N N . GLU A 1 275 ? 13.828 -8.727 21.281 1 94.81 275 GLU A N 1
ATOM 2138 C CA . GLU A 1 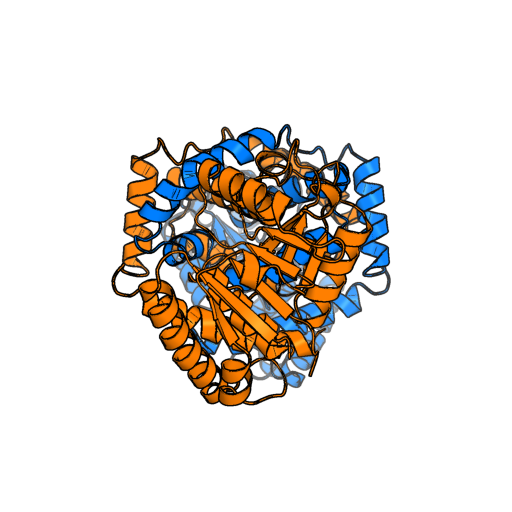275 ? 14.484 -9.719 20.438 1 94.81 275 GLU A CA 1
ATOM 2139 C C . GLU A 1 275 ? 14.039 -9.586 18.984 1 94.81 275 GLU A C 1
ATOM 2141 O O . GLU A 1 275 ? 14.875 -9.523 18.078 1 94.81 275 GLU A O 1
ATOM 2146 N N . THR A 1 276 ? 12.75 -9.547 18.766 1 95.56 276 THR A N 1
ATOM 2147 C CA . THR A 1 276 ? 12.219 -9.391 17.406 1 95.56 276 THR A CA 1
ATOM 2148 C C . THR A 1 276 ? 12.648 -8.055 16.812 1 95.56 276 THR A C 1
ATOM 2150 O O . THR A 1 276 ? 13.031 -7.988 15.641 1 95.56 276 THR A O 1
ATOM 2153 N N . LEU A 1 277 ? 12.609 -7.004 17.594 1 96.94 277 LEU A N 1
ATOM 2154 C CA . LEU A 1 277 ? 13.023 -5.691 17.109 1 96.94 277 LEU A CA 1
ATOM 2155 C C . LEU A 1 277 ? 14.484 -5.703 16.688 1 96.94 277 LEU A C 1
ATOM 2157 O O . LEU A 1 277 ? 14.844 -5.141 15.648 1 96.94 277 LEU A O 1
ATOM 2161 N N . ALA A 1 278 ? 15.328 -6.32 17.5 1 96.62 278 ALA A N 1
ATOM 2162 C CA . ALA A 1 278 ? 16.75 -6.398 17.172 1 96.62 278 ALA A CA 1
ATOM 2163 C C . ALA A 1 278 ? 16.984 -7.121 15.844 1 96.62 278 ALA A C 1
ATOM 2165 O O . ALA A 1 278 ? 17.828 -6.723 15.047 1 96.62 278 ALA A O 1
ATOM 2166 N N . GLU A 1 279 ? 16.25 -8.211 15.68 1 97 279 GLU A N 1
ATOM 2167 C CA . GLU A 1 279 ? 16.375 -8.977 14.445 1 97 279 GLU A CA 1
ATOM 2168 C C . GLU A 1 279 ? 15.891 -8.172 13.242 1 97 279 GLU A C 1
ATOM 2170 O O . GLU A 1 279 ? 16.531 -8.172 12.195 1 97 279 GLU A O 1
ATOM 2175 N N . ILE A 1 280 ? 14.781 -7.504 13.352 1 97.94 280 ILE A N 1
ATOM 2176 C CA . ILE A 1 280 ? 14.242 -6.652 12.297 1 97.94 280 ILE A CA 1
ATOM 2177 C C . ILE A 1 280 ? 15.234 -5.539 11.977 1 97.94 280 ILE A C 1
ATOM 2179 O O . ILE A 1 280 ? 15.523 -5.266 10.805 1 97.94 280 ILE A O 1
ATOM 2183 N N . ALA A 1 281 ? 15.781 -4.914 13.023 1 98.06 281 ALA A N 1
ATOM 2184 C CA . ALA A 1 281 ? 16.75 -3.834 12.844 1 98.06 281 ALA A CA 1
ATOM 2185 C C . ALA A 1 281 ? 17.984 -4.328 12.109 1 98.06 281 ALA A C 1
ATOM 2187 O O . ALA A 1 281 ? 18.484 -3.668 11.188 1 98.06 281 ALA A O 1
ATOM 2188 N N . ARG A 1 282 ? 18.5 -5.484 12.562 1 98.12 282 ARG A N 1
ATOM 2189 C CA . ARG A 1 282 ? 19.672 -6.066 11.93 1 98.12 282 ARG A CA 1
ATOM 2190 C C . ARG A 1 282 ? 19.438 -6.277 10.438 1 98.12 282 ARG A C 1
ATOM 2192 O O . ARG A 1 282 ? 20.281 -5.902 9.617 1 98.12 282 ARG A O 1
ATOM 2199 N N . GLN A 1 283 ? 18.328 -6.84 10.086 1 98.5 283 GLN A N 1
ATOM 2200 C CA . GLN A 1 283 ? 18.031 -7.145 8.688 1 98.5 283 GLN A CA 1
ATOM 2201 C C . GLN A 1 283 ? 17.812 -5.867 7.887 1 98.5 283 GLN A C 1
ATOM 2203 O O . GLN A 1 283 ? 18.25 -5.766 6.734 1 98.5 283 GLN A O 1
ATOM 2208 N N . CYS A 1 284 ? 17.109 -4.863 8.453 1 98.56 284 CYS A N 1
ATOM 2209 C CA . CYS A 1 284 ? 16.891 -3.588 7.777 1 98.56 284 CYS A CA 1
ATOM 2210 C C . CYS A 1 284 ? 18.219 -2.9 7.484 1 98.56 284 CYS A C 1
ATOM 2212 O O . CYS A 1 284 ? 18.422 -2.371 6.391 1 98.56 284 CYS A O 1
ATOM 2214 N N . GLU A 1 285 ? 19.141 -2.914 8.43 1 98.25 285 GLU A N 1
ATOM 2215 C CA . GLU A 1 285 ? 20.438 -2.254 8.266 1 98.25 285 GLU A CA 1
ATOM 2216 C C . GLU A 1 285 ? 21.297 -2.98 7.242 1 98.25 285 GLU A C 1
ATOM 2218 O O . GLU A 1 285 ? 22.188 -2.377 6.629 1 98.25 285 GLU A O 1
ATOM 2223 N N . GLN A 1 286 ? 21.078 -4.324 7.125 1 97.81 286 GLN A N 1
ATOM 2224 C CA . GLN A 1 286 ? 21.75 -5.074 6.07 1 97.81 286 GLN A CA 1
ATOM 2225 C C . GLN A 1 286 ? 21.297 -4.625 4.691 1 97.81 286 GLN A C 1
ATOM 2227 O O . GLN A 1 286 ? 22.078 -4.621 3.736 1 97.81 286 GLN A O 1
ATOM 2232 N N . LEU A 1 287 ? 20.062 -4.242 4.594 1 96.88 287 LEU A N 1
ATOM 2233 C CA . LEU A 1 287 ? 19.5 -3.783 3.328 1 96.88 287 LEU A CA 1
ATOM 2234 C C . LEU A 1 287 ? 19.891 -2.338 3.047 1 96.88 287 LEU A C 1
ATOM 2236 O O . LEU A 1 287 ? 20.312 -2.012 1.935 1 96.88 287 LEU A O 1
ATOM 2240 N N . VAL A 1 288 ? 19.719 -1.419 4.012 1 97.94 288 VAL A N 1
ATOM 2241 C CA . VAL A 1 288 ? 20.125 -0.018 3.973 1 97.94 288 VAL A CA 1
ATOM 2242 C C . VAL A 1 288 ? 20.812 0.36 5.281 1 97.94 288 VAL A C 1
ATOM 2244 O O . VAL A 1 288 ? 20.156 0.542 6.309 1 97.94 288 VAL A O 1
ATOM 2247 N N . SER A 1 289 ? 22.078 0.524 5.203 1 98.25 289 SER A N 1
ATOM 2248 C CA . SER A 1 289 ? 22.812 0.885 6.414 1 98.25 289 SER A CA 1
ATOM 2249 C C . SER A 1 289 ? 22.422 2.279 6.898 1 98.25 289 SER A C 1
ATOM 2251 O O . SER A 1 289 ? 21.906 3.088 6.129 1 98.25 289 SER A O 1
ATOM 2253 N N . LEU A 1 290 ? 22.641 2.553 8.188 1 97.94 290 LEU A N 1
ATOM 2254 C CA . LEU A 1 290 ? 22.25 3.816 8.797 1 97.94 290 LEU A CA 1
ATOM 2255 C C . LEU A 1 290 ? 22.922 4.992 8.094 1 97.94 290 LEU A C 1
ATOM 2257 O O . LEU A 1 290 ? 22.312 6.051 7.93 1 97.94 290 LEU A O 1
ATOM 2261 N N . GLU A 1 291 ? 24.109 4.812 7.602 1 97.69 291 GLU A N 1
ATOM 2262 C CA . GLU A 1 291 ? 24.875 5.875 6.953 1 97.69 291 GLU A CA 1
ATOM 2263 C C . GLU A 1 291 ? 24.312 6.184 5.566 1 97.69 291 GLU A C 1
ATOM 2265 O O . GLU A 1 291 ? 24.625 7.23 4.988 1 97.69 291 GLU A O 1
ATOM 2270 N N . LYS A 1 292 ? 23.531 5.25 5.035 1 97.88 292 LYS A N 1
ATOM 2271 C CA . LYS A 1 292 ? 23.031 5.402 3.67 1 97.88 292 LYS A CA 1
ATOM 2272 C C . LYS A 1 292 ? 21.562 5.789 3.656 1 97.88 292 LYS A C 1
ATOM 2274 O O . LYS A 1 292 ? 20.922 5.793 2.6 1 97.88 292 LYS A O 1
ATOM 2279 N N . LEU A 1 293 ? 20.984 6.102 4.793 1 97.88 293 LEU A N 1
ATOM 2280 C CA . LEU A 1 293 ? 19.562 6.422 4.887 1 97.88 293 LEU A CA 1
ATOM 2281 C C . LEU A 1 293 ? 19.219 7.621 4.012 1 97.88 293 LEU A C 1
ATOM 2283 O O . LEU A 1 293 ? 18.234 7.598 3.279 1 97.88 293 LEU A O 1
ATOM 2287 N N . ASP A 1 294 ? 20.047 8.648 4.062 1 96.12 294 ASP A N 1
ATOM 2288 C CA . ASP A 1 294 ? 19.75 9.867 3.309 1 96.12 294 ASP A CA 1
ATOM 2289 C C . ASP A 1 294 ? 19.797 9.602 1.804 1 96.12 294 ASP A C 1
ATOM 2291 O O . ASP A 1 294 ? 18.969 10.133 1.054 1 96.12 294 ASP A O 1
ATOM 2295 N N . GLU A 1 295 ? 20.781 8.82 1.407 1 97.25 295 GLU A N 1
ATOM 2296 C CA . GLU A 1 295 ? 20.875 8.453 -0.003 1 97.25 295 GLU A CA 1
ATOM 2297 C C . GLU A 1 295 ? 19.625 7.691 -0.458 1 97.25 295 GLU A C 1
ATOM 2299 O O . GLU A 1 295 ? 19.094 7.957 -1.537 1 97.25 295 GLU A O 1
ATOM 2304 N N . ARG A 1 296 ? 19.156 6.762 0.354 1 97.94 296 ARG A N 1
ATOM 2305 C CA . ARG A 1 296 ? 17.984 5.965 0.012 1 97.94 296 ARG A CA 1
ATOM 2306 C C . ARG A 1 296 ? 16.719 6.812 0.034 1 97.94 296 ARG A C 1
ATOM 2308 O O . ARG A 1 296 ? 15.812 6.609 -0.774 1 97.94 296 ARG A O 1
ATOM 2315 N N . ARG A 1 297 ? 16.672 7.801 0.933 1 96.88 297 ARG A N 1
ATOM 2316 C CA . ARG A 1 297 ? 15.562 8.75 0.942 1 96.88 297 ARG A CA 1
ATOM 2317 C C . ARG A 1 297 ? 15.516 9.547 -0.356 1 96.88 297 ARG A C 1
ATOM 2319 O O . ARG A 1 297 ? 14.438 9.812 -0.888 1 96.88 297 ARG A O 1
ATOM 2326 N N . ALA A 1 298 ? 16.641 9.93 -0.837 1 95.38 298 ALA A N 1
ATOM 2327 C CA . ALA A 1 298 ? 16.719 10.68 -2.09 1 95.38 298 ALA A CA 1
ATOM 2328 C C . ALA A 1 298 ? 16.188 9.844 -3.254 1 95.38 298 ALA A C 1
ATOM 2330 O O . ALA A 1 298 ? 15.484 10.367 -4.129 1 95.38 298 ALA A O 1
ATOM 2331 N N . VAL A 1 299 ? 16.5 8.57 -3.23 1 97.25 299 VAL A N 1
ATOM 2332 C CA . VAL A 1 299 ? 16 7.656 -4.254 1 97.25 299 VAL A CA 1
ATOM 2333 C C . VAL A 1 299 ? 14.484 7.566 -4.168 1 97.25 299 VAL A C 1
ATOM 2335 O O . VAL A 1 299 ? 13.789 7.637 -5.188 1 97.25 299 VAL A O 1
ATOM 2338 N N . ARG A 1 300 ? 14 7.406 -2.957 1 97.44 300 ARG A N 1
ATOM 2339 C CA . ARG A 1 300 ? 12.562 7.371 -2.729 1 97.44 300 ARG A CA 1
ATOM 2340 C C . ARG A 1 300 ? 11.891 8.625 -3.27 1 97.44 300 ARG A C 1
ATOM 2342 O O . ARG A 1 300 ? 10.883 8.547 -3.977 1 97.44 300 ARG A O 1
ATOM 2349 N N . ASP A 1 301 ? 12.43 9.773 -2.963 1 96.12 301 ASP A N 1
ATOM 2350 C CA . ASP A 1 301 ? 11.828 11.039 -3.371 1 96.12 301 ASP A CA 1
ATOM 2351 C C . ASP A 1 301 ? 11.82 11.18 -4.891 1 96.12 301 ASP A C 1
ATOM 2353 O O . ASP A 1 301 ? 10.828 11.641 -5.469 1 96.12 301 ASP A O 1
ATOM 2357 N N . GLU A 1 302 ? 12.914 10.781 -5.52 1 96.25 302 GLU A N 1
ATOM 2358 C CA . GLU A 1 302 ? 12.969 10.812 -6.977 1 96.25 302 GLU A CA 1
ATOM 2359 C C . GLU A 1 302 ? 11.914 9.898 -7.594 1 96.25 302 GLU A C 1
ATOM 2361 O O . GLU A 1 302 ? 11.258 10.273 -8.57 1 96.25 302 GLU A O 1
ATOM 2366 N N . PHE A 1 303 ? 11.758 8.727 -7.043 1 98.06 303 PHE A N 1
ATOM 2367 C CA . PHE A 1 303 ? 10.727 7.816 -7.516 1 98.06 303 PHE A CA 1
ATOM 2368 C C . PHE A 1 303 ? 9.344 8.445 -7.387 1 98.06 303 PHE A C 1
ATOM 2370 O O . PHE A 1 303 ? 8.531 8.375 -8.312 1 98.06 303 PHE A O 1
ATOM 2377 N N . LEU A 1 304 ? 9.078 9.055 -6.223 1 97.44 304 LEU A N 1
ATOM 2378 C CA . LEU A 1 304 ? 7.773 9.648 -5.961 1 97.44 304 LEU A CA 1
ATOM 2379 C C . LEU A 1 304 ? 7.488 10.781 -6.941 1 97.44 304 LEU A C 1
ATOM 2381 O O . LEU A 1 304 ? 6.34 10.969 -7.359 1 97.44 304 LEU A O 1
ATOM 2385 N N . ILE A 1 305 ? 8.492 11.539 -7.324 1 95 305 ILE A N 1
ATOM 2386 C CA . ILE A 1 305 ? 8.344 12.609 -8.305 1 95 305 ILE A CA 1
ATOM 2387 C C . ILE A 1 305 ? 7.883 12.031 -9.641 1 95 305 ILE A C 1
ATOM 2389 O O . ILE A 1 305 ? 6.914 12.508 -10.227 1 95 305 ILE A O 1
ATOM 2393 N N . GLN A 1 306 ? 8.555 10.977 -10.031 1 96.5 306 GLN A N 1
ATOM 2394 C CA . GLN A 1 306 ? 8.227 10.359 -11.312 1 96.5 306 GLN A CA 1
ATOM 2395 C C . GLN A 1 306 ? 6.875 9.664 -11.258 1 96.5 306 GLN A C 1
ATOM 2397 O O . GLN A 1 306 ? 6.125 9.672 -12.234 1 96.5 306 GLN A O 1
ATOM 2402 N N . LEU A 1 307 ? 6.59 9.047 -10.148 1 97.31 307 LEU A N 1
ATOM 2403 C CA . LEU A 1 307 ? 5.301 8.383 -9.984 1 97.31 307 LEU A CA 1
ATOM 2404 C C . LEU A 1 307 ? 4.156 9.383 -10.047 1 97.31 307 LEU A C 1
ATOM 2406 O O . LEU A 1 307 ? 3.107 9.094 -10.625 1 97.31 307 LEU A O 1
ATOM 2410 N N . ALA A 1 308 ? 4.336 10.547 -9.445 1 94.5 308 ALA A N 1
ATOM 2411 C CA . ALA A 1 308 ? 3.318 11.594 -9.477 1 94.5 308 ALA A CA 1
ATOM 2412 C C . ALA A 1 308 ? 3.018 12.023 -10.906 1 94.5 308 ALA A C 1
ATOM 2414 O O . ALA A 1 308 ? 1.856 12.219 -11.273 1 94.5 308 ALA A O 1
ATOM 2415 N N . LYS A 1 309 ? 4.066 12.203 -11.68 1 93.62 309 LYS A N 1
ATOM 2416 C CA . LYS A 1 309 ? 3.896 12.555 -13.086 1 93.62 309 LYS A CA 1
ATOM 2417 C C . LYS A 1 309 ? 3.113 11.477 -13.828 1 93.62 309 LYS A C 1
ATOM 2419 O O . LYS A 1 309 ? 2.225 11.789 -14.625 1 93.62 309 LYS A O 1
ATOM 2424 N N . LEU A 1 310 ? 3.465 10.242 -13.562 1 96.12 310 LEU A N 1
ATOM 2425 C CA . LEU A 1 310 ? 2.773 9.125 -14.188 1 96.12 310 LEU A CA 1
ATOM 2426 C C . LEU A 1 310 ? 1.3 9.109 -13.797 1 96.12 310 LEU A C 1
ATOM 2428 O O . LEU A 1 310 ? 0.427 8.969 -14.656 1 96.12 310 LEU A O 1
ATOM 2432 N N . LYS A 1 311 ? 1 9.273 -12.539 1 95.75 311 LYS A N 1
ATOM 2433 C CA . LYS A 1 311 ? -0.359 9.164 -12.008 1 95.75 311 LYS A CA 1
ATOM 2434 C C . LYS A 1 311 ? -1.256 10.258 -12.586 1 95.75 311 LYS A C 1
ATOM 2436 O O . LYS A 1 311 ? -2.459 10.055 -12.766 1 95.75 311 LYS A O 1
ATOM 2441 N N . LYS A 1 312 ? -0.701 11.406 -12.859 1 92 312 LYS A N 1
ATOM 2442 C CA . LYS A 1 312 ? -1.465 12.523 -13.414 1 92 312 LYS A CA 1
ATOM 2443 C C . LYS A 1 312 ? -2.102 12.141 -14.75 1 92 312 LYS A C 1
ATOM 2445 O O . LYS A 1 312 ? -3.156 12.664 -15.109 1 92 312 LYS A O 1
ATOM 2450 N N . GLN A 1 313 ? -1.507 11.18 -15.398 1 93.62 313 GLN A N 1
ATOM 2451 C CA . GLN A 1 313 ? -2.018 10.727 -16.688 1 93.62 313 GLN A CA 1
ATOM 2452 C C . GLN A 1 313 ? -3.244 9.836 -16.516 1 93.62 313 GLN A C 1
ATOM 2454 O O . GLN A 1 313 ? -3.961 9.562 -17.484 1 93.62 313 GLN A O 1
ATOM 2459 N N . PHE A 1 314 ? -3.477 9.391 -15.375 1 93.31 314 PHE A N 1
ATOM 2460 C CA . PHE A 1 314 ? -4.566 8.453 -15.125 1 93.31 314 PHE A CA 1
ATOM 2461 C C . PHE A 1 314 ? -5.641 9.094 -14.25 1 93.31 314 PHE A C 1
ATOM 2463 O O . PHE A 1 314 ? -6.59 8.422 -13.828 1 93.31 314 PHE A O 1
ATOM 2470 N N . GLU A 1 315 ? -5.465 10.328 -13.727 1 82.19 315 GLU A N 1
ATOM 2471 C CA . GLU A 1 315 ? -6.438 11.086 -12.945 1 82.19 315 GLU A CA 1
ATOM 2472 C C . GLU A 1 315 ? -7.262 12.016 -13.836 1 82.19 315 GLU A C 1
ATOM 2474 O O . GLU A 1 315 ? -6.785 12.453 -14.883 1 82.19 315 GLU A O 1
ATOM 2479 N N . MET B 1 1 ? 15.805 -20.703 -26.906 1 48.69 1 MET B N 1
ATOM 2480 C CA . MET B 1 1 ? 14.461 -21.172 -26.562 1 48.69 1 MET B CA 1
ATOM 2481 C C . MET B 1 1 ? 14.531 -22.438 -25.719 1 48.69 1 MET B C 1
ATOM 2483 O O . MET B 1 1 ? 15.398 -23.281 -25.922 1 48.69 1 MET B O 1
ATOM 2487 N N . SER B 1 2 ? 14.055 -22.266 -24.375 1 59.47 2 SER B N 1
ATOM 2488 C CA . SER B 1 2 ? 14.164 -23.438 -23.531 1 59.47 2 SER B CA 1
ATOM 2489 C C . SER B 1 2 ? 13.352 -24.609 -24.094 1 59.47 2 SER B C 1
ATOM 2491 O O . SER B 1 2 ? 12.258 -24.406 -24.625 1 59.47 2 SER B O 1
ATOM 2493 N N . SER B 1 3 ? 13.875 -25.719 -24.406 1 77.44 3 SER B N 1
ATOM 2494 C CA . SER B 1 3 ? 13.227 -26.938 -24.875 1 77.44 3 SER B CA 1
ATOM 2495 C C . SER B 1 3 ? 12.398 -27.594 -23.766 1 77.44 3 SER B C 1
ATOM 2497 O O . SER B 1 3 ? 11.703 -28.578 -24 1 77.44 3 SER B O 1
ATOM 2499 N N . GLN B 1 4 ? 12.281 -26.812 -22.656 1 92.69 4 GLN B N 1
ATOM 2500 C CA . GLN B 1 4 ? 11.609 -27.422 -21.5 1 92.69 4 GLN B CA 1
ATOM 2501 C C . GLN B 1 4 ? 10.102 -27.203 -21.562 1 92.69 4 GLN B C 1
ATOM 2503 O O . GLN B 1 4 ? 9.641 -26.141 -21.984 1 92.69 4 GLN B O 1
ATOM 2508 N N . LYS B 1 5 ? 9.391 -28.219 -21.125 1 97.62 5 LYS B N 1
ATOM 2509 C CA . LYS B 1 5 ? 7.934 -28.219 -21.188 1 97.62 5 LYS B CA 1
ATOM 2510 C C . LYS B 1 5 ? 7.336 -27.812 -19.844 1 97.62 5 LYS B C 1
ATOM 2512 O O . LYS B 1 5 ? 7.758 -28.312 -18.797 1 97.62 5 LYS B O 1
ATOM 2517 N N . ILE B 1 6 ? 6.383 -26.891 -19.906 1 98.69 6 ILE B N 1
ATOM 2518 C CA . ILE B 1 6 ? 5.586 -26.469 -18.75 1 98.69 6 ILE B CA 1
ATOM 2519 C C . ILE B 1 6 ? 4.129 -26.891 -18.953 1 98.69 6 ILE B C 1
ATOM 2521 O O . ILE B 1 6 ? 3.557 -26.656 -20.016 1 98.69 6 ILE B O 1
ATOM 2525 N N . GLY B 1 7 ? 3.615 -27.547 -17.984 1 98.75 7 GLY B N 1
ATOM 2526 C CA . GLY B 1 7 ? 2.189 -27.828 -18.016 1 98.75 7 GLY B CA 1
ATOM 2527 C C . GLY B 1 7 ? 1.372 -26.859 -17.188 1 98.75 7 GLY B C 1
ATOM 2528 O O . GLY B 1 7 ? 1.8 -26.438 -16.109 1 98.75 7 GLY B O 1
ATOM 2529 N N . ILE B 1 8 ? 0.171 -26.516 -17.672 1 98.88 8 ILE B N 1
ATOM 2530 C CA . ILE B 1 8 ? -0.78 -25.688 -16.938 1 98.88 8 ILE B CA 1
ATOM 2531 C C . ILE B 1 8 ? -2.121 -26.406 -16.844 1 98.88 8 ILE B C 1
ATOM 2533 O O . ILE B 1 8 ? -2.703 -26.797 -17.859 1 98.88 8 ILE B O 1
ATOM 2537 N N . VAL B 1 9 ? -2.57 -26.609 -15.641 1 98.88 9 VAL B N 1
ATOM 2538 C CA . VAL B 1 9 ? -3.867 -27.25 -15.438 1 98.88 9 VAL B CA 1
ATOM 2539 C C . VAL B 1 9 ? -4.922 -26.188 -15.133 1 98.88 9 VAL B C 1
ATOM 2541 O O . VAL B 1 9 ? -4.91 -25.578 -14.055 1 98.88 9 VAL B O 1
ATOM 2544 N N . GLY B 1 10 ? -5.879 -26.016 -15.945 1 98.5 10 GLY B N 1
ATOM 2545 C CA . GLY B 1 10 ? -6.852 -24.938 -15.875 1 98.5 10 GLY B CA 1
ATOM 2546 C C . GLY B 1 10 ? -6.586 -23.812 -16.859 1 98.5 10 GLY B C 1
ATOM 2547 O O . GLY B 1 10 ? -5.512 -23.203 -16.844 1 98.5 10 GLY B O 1
ATOM 2548 N N . SER B 1 11 ? -7.551 -23.516 -17.734 1 98.12 11 SER B N 1
ATOM 2549 C CA . SER B 1 11 ? -7.332 -22.562 -18.812 1 98.12 11 SER B CA 1
ATOM 2550 C C . SER B 1 11 ? -8.117 -21.281 -18.594 1 98.12 11 SER B C 1
ATOM 2552 O O . SER B 1 11 ? -8.461 -20.578 -19.547 1 98.12 11 SER B O 1
ATOM 2554 N N . GLY B 1 12 ? -8.453 -20.984 -17.312 1 96.25 12 GLY B N 1
ATOM 2555 C CA . GLY B 1 12 ? -9.102 -19.734 -16.953 1 96.25 12 GLY B CA 1
ATOM 2556 C C . GLY B 1 12 ? -8.148 -18.547 -16.953 1 96.25 12 GLY B C 1
ATOM 2557 O O . GLY B 1 12 ? -7.094 -18.594 -17.594 1 96.25 12 GLY B O 1
ATOM 2558 N N . LEU B 1 13 ? -8.562 -17.531 -16.328 1 94.12 13 LEU B N 1
ATOM 2559 C CA . LEU B 1 13 ? -7.844 -16.266 -16.312 1 94.12 13 LEU B CA 1
ATOM 2560 C C . LEU B 1 13 ? -6.418 -16.453 -15.797 1 94.12 13 LEU B C 1
ATOM 2562 O O . LEU B 1 13 ? -5.461 -16 -16.422 1 94.12 13 LEU B O 1
ATOM 2566 N N . ILE B 1 14 ? -6.266 -17.109 -14.641 1 97.31 14 ILE B N 1
ATOM 2567 C CA . ILE B 1 14 ? -4.953 -17.297 -14.031 1 97.31 14 ILE B CA 1
ATOM 2568 C C . ILE B 1 14 ? -4.109 -18.234 -14.891 1 97.31 14 ILE B C 1
ATOM 2570 O O . ILE B 1 14 ? -2.918 -18 -15.094 1 97.31 14 ILE B O 1
ATOM 2574 N N . GLY B 1 15 ? -4.746 -19.297 -15.383 1 98.56 15 GLY B N 1
ATOM 2575 C CA . GLY B 1 15 ? -4.035 -20.203 -16.266 1 98.56 15 GLY B CA 1
ATOM 2576 C C . GLY B 1 15 ? -3.488 -19.531 -17.5 1 98.56 15 GLY B C 1
ATOM 2577 O O . GLY B 1 15 ? -2.34 -19.766 -17.891 1 98.56 15 GLY B O 1
ATOM 2578 N N . ARG B 1 16 ? -4.266 -18.703 -18.141 1 98.44 16 ARG B N 1
ATOM 2579 C CA . ARG B 1 16 ? -3.836 -17.984 -19.344 1 98.44 16 ARG B CA 1
ATOM 2580 C C . ARG B 1 16 ? -2.707 -17.016 -19.016 1 98.44 16 ARG B C 1
ATOM 2582 O O . ARG B 1 16 ? -1.773 -16.859 -19.812 1 98.44 16 ARG B O 1
ATOM 2589 N N . ALA B 1 17 ? -2.816 -16.406 -17.875 1 98.12 17 ALA B N 1
ATOM 2590 C CA . ALA B 1 17 ? -1.753 -15.484 -17.469 1 98.12 17 ALA B CA 1
ATOM 2591 C C . ALA B 1 17 ? -0.424 -16.219 -17.312 1 98.12 17 ALA B C 1
ATOM 2593 O O . ALA B 1 17 ? 0.608 -15.75 -17.797 1 98.12 17 ALA B O 1
ATOM 2594 N N . TRP B 1 18 ? -0.47 -17.375 -16.672 1 98.75 18 TRP B N 1
ATOM 2595 C CA . TRP B 1 18 ? 0.739 -18.172 -16.531 1 98.75 18 TRP B CA 1
ATOM 2596 C C . TRP B 1 18 ? 1.265 -18.625 -17.891 1 98.75 18 TRP B C 1
ATOM 2598 O O . TRP B 1 18 ? 2.477 -18.625 -18.125 1 98.75 18 TRP B O 1
ATOM 2608 N N . ALA B 1 19 ? 0.323 -19 -18.75 1 98.69 19 ALA B N 1
ATOM 2609 C CA . ALA B 1 19 ? 0.727 -19.438 -20.094 1 98.69 19 ALA B CA 1
ATOM 2610 C C . ALA B 1 19 ? 1.519 -18.344 -20.797 1 98.69 19 ALA B C 1
ATOM 2612 O O . ALA B 1 19 ? 2.566 -18.609 -21.391 1 98.69 19 ALA B O 1
ATOM 2613 N N . MET B 1 20 ? 1.015 -17.172 -20.688 1 98.56 20 MET B N 1
ATOM 2614 C CA . MET B 1 20 ? 1.688 -16.047 -21.312 1 98.56 20 MET B CA 1
ATOM 2615 C C . MET B 1 20 ? 3.057 -15.805 -20.688 1 98.56 20 MET B C 1
ATOM 2617 O O . MET B 1 20 ? 4.027 -15.531 -21.391 1 98.56 20 MET B O 1
ATOM 2621 N N . LEU B 1 21 ? 3.207 -15.891 -19.391 1 98.38 21 LEU B N 1
ATOM 2622 C CA . LEU B 1 21 ? 4.461 -15.656 -18.688 1 98.38 21 LEU B CA 1
ATOM 2623 C C . LEU B 1 21 ? 5.516 -16.688 -19.094 1 98.38 21 LEU B C 1
ATOM 2625 O O . LEU B 1 21 ? 6.652 -16.328 -19.406 1 98.38 21 LEU B O 1
ATOM 2629 N N . PHE B 1 22 ? 5.133 -17.922 -19.125 1 98.5 22 PHE B N 1
ATOM 2630 C CA . PHE B 1 22 ? 6.074 -18.969 -19.469 1 98.5 22 PHE B CA 1
ATOM 2631 C C . PHE B 1 22 ? 6.469 -18.891 -20.938 1 98.5 22 PHE B C 1
ATOM 2633 O O . PHE B 1 22 ? 7.637 -19.062 -21.281 1 98.5 22 PHE B O 1
ATOM 2640 N N . ALA B 1 23 ? 5.473 -18.656 -21.812 1 98 23 ALA B N 1
ATOM 2641 C CA . ALA B 1 23 ? 5.766 -18.531 -23.234 1 98 23 ALA B CA 1
ATOM 2642 C C . ALA B 1 23 ? 6.719 -17.359 -23.5 1 98 23 ALA B C 1
ATOM 2644 O O . ALA B 1 23 ? 7.625 -17.469 -24.328 1 98 23 ALA B O 1
ATOM 2645 N N . ALA B 1 24 ? 6.484 -16.312 -22.797 1 97.44 24 ALA B N 1
ATOM 2646 C CA . ALA B 1 24 ? 7.336 -15.141 -22.953 1 97.44 24 ALA B CA 1
ATOM 2647 C C . ALA B 1 24 ? 8.789 -15.469 -22.625 1 97.44 24 ALA B C 1
ATOM 2649 O O . ALA B 1 24 ? 9.711 -14.891 -23.219 1 97.44 24 ALA B O 1
ATOM 2650 N N . ALA B 1 25 ? 9.008 -16.344 -21.719 1 96.69 25 ALA B N 1
ATOM 2651 C CA . ALA B 1 25 ? 10.359 -16.734 -21.312 1 96.69 25 ALA B CA 1
ATOM 2652 C C . ALA B 1 25 ? 10.914 -17.828 -22.234 1 96.69 25 ALA B C 1
ATOM 2654 O O . ALA B 1 25 ? 12.039 -18.297 -22.031 1 96.69 25 ALA B O 1
ATOM 2655 N N . GLY B 1 26 ? 10.109 -18.328 -23.172 1 95.88 26 GLY B N 1
ATOM 2656 C CA . GLY B 1 26 ? 10.602 -19.234 -24.188 1 95.88 26 GLY B CA 1
ATOM 2657 C C . GLY B 1 26 ? 10.281 -20.688 -23.891 1 95.88 26 GLY B C 1
ATOM 2658 O O . GLY B 1 26 ? 10.758 -21.578 -24.594 1 95.88 26 GLY B O 1
ATOM 2659 N N . TYR B 1 27 ? 9.484 -20.953 -22.922 1 97.38 27 TYR B N 1
ATOM 2660 C CA . TYR B 1 27 ? 9.125 -22.328 -22.578 1 97.38 27 TYR B CA 1
ATOM 2661 C C . TYR B 1 27 ? 8.016 -22.844 -23.5 1 97.38 27 TYR B C 1
ATOM 2663 O O . TYR B 1 27 ? 7.16 -22.062 -23.938 1 97.38 27 TYR B O 1
ATOM 2671 N N . ARG B 1 28 ? 8.055 -24.141 -23.781 1 97.81 28 ARG B N 1
ATOM 2672 C CA . ARG B 1 28 ? 6.895 -24.781 -24.391 1 97.81 28 ARG B CA 1
ATOM 2673 C C . ARG B 1 28 ? 5.801 -25.016 -23.359 1 97.81 28 ARG B C 1
ATOM 2675 O O . ARG B 1 28 ? 6.047 -25.625 -22.312 1 97.81 28 ARG B O 1
ATOM 2682 N N . VAL B 1 29 ? 4.625 -24.547 -23.688 1 98.62 29 VAL B N 1
ATOM 2683 C CA . VAL B 1 29 ? 3.545 -24.594 -22.703 1 98.62 29 VAL B CA 1
ATOM 2684 C C . VAL B 1 29 ? 2.43 -25.5 -23.203 1 98.62 29 VAL B C 1
ATOM 2686 O O . VAL B 1 29 ? 2.072 -25.469 -24.391 1 98.62 29 VAL B O 1
ATOM 2689 N N . GLN B 1 30 ? 1.941 -26.344 -22.406 1 98.75 30 GLN B N 1
ATOM 2690 C CA . GLN B 1 30 ? 0.749 -27.125 -22.688 1 98.75 30 GLN B CA 1
ATOM 2691 C C . GLN B 1 30 ? -0.365 -26.828 -21.688 1 98.75 30 GLN B C 1
ATOM 2693 O O . GLN B 1 30 ? -0.181 -27 -20.484 1 98.75 30 GLN B O 1
ATOM 2698 N N . LEU B 1 31 ? -1.489 -26.391 -22.219 1 98.62 31 LEU B N 1
ATOM 2699 C CA . LEU B 1 31 ? -2.652 -26.047 -21.406 1 98.62 31 LEU B CA 1
ATOM 2700 C C . LEU B 1 31 ? -3.656 -27.188 -21.359 1 98.62 31 LEU B C 1
ATOM 2702 O O . LEU B 1 31 ? -4.02 -27.734 -22.406 1 98.62 31 LEU B O 1
ATOM 2706 N N . TYR B 1 32 ? -4.059 -27.484 -20.15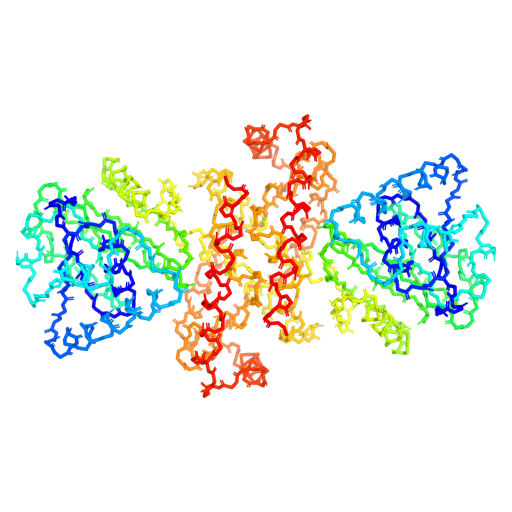6 1 98.75 32 TYR B N 1
ATOM 2707 C CA . TYR B 1 32 ? -5.035 -28.547 -19.953 1 98.75 32 TYR B CA 1
ATOM 2708 C C . TYR B 1 32 ? -6.352 -27.984 -19.422 1 98.75 32 TYR B C 1
ATOM 2710 O O . TYR B 1 32 ? -6.355 -27.094 -18.562 1 98.75 32 TYR B O 1
ATOM 2718 N N . ASP B 1 33 ? -7.426 -28.484 -19.906 1 98.31 33 ASP B N 1
ATOM 2719 C CA . ASP B 1 33 ? -8.781 -28.328 -19.391 1 98.31 33 ASP B CA 1
ATOM 2720 C C . ASP B 1 33 ? -9.633 -29.562 -19.719 1 98.31 33 ASP B C 1
ATOM 2722 O O . ASP B 1 33 ? -9.305 -30.328 -20.625 1 98.31 33 ASP B O 1
ATOM 2726 N N . ILE B 1 34 ? -10.672 -29.734 -18.938 1 96.12 34 ILE B N 1
ATOM 2727 C CA . ILE B 1 34 ? -11.5 -30.906 -19.125 1 96.12 34 ILE B CA 1
ATOM 2728 C C . ILE B 1 34 ? -12.398 -30.719 -20.359 1 96.12 34 ILE B C 1
ATOM 2730 O O . ILE B 1 34 ? -12.797 -31.703 -21 1 96.12 34 ILE B O 1
ATOM 2734 N N . LEU B 1 35 ? -12.688 -29.469 -20.703 1 96.44 35 LEU B N 1
ATOM 2735 C CA . LEU B 1 35 ? -13.586 -29.188 -21.812 1 96.44 35 LEU B CA 1
ATOM 2736 C C . LEU B 1 35 ? -12.828 -28.578 -23 1 96.44 35 LEU B C 1
ATOM 2738 O O . LEU B 1 35 ? -12.195 -27.531 -22.859 1 96.44 35 LEU B O 1
ATOM 2742 N N . GLU B 1 36 ? -13.023 -29.172 -24.188 1 97.31 36 GLU B N 1
ATOM 2743 C CA . GLU B 1 36 ? -12.383 -28.672 -25.391 1 97.31 36 GLU B CA 1
ATOM 2744 C C . GLU B 1 36 ? -12.828 -27.234 -25.703 1 97.31 36 GLU B C 1
ATOM 2746 O O . GLU B 1 36 ? -12.047 -26.438 -26.219 1 97.31 36 GLU B O 1
ATOM 2751 N N . SER B 1 37 ? -14.023 -26.953 -25.328 1 97.94 37 SER B N 1
ATOM 2752 C CA . SER B 1 37 ? -14.547 -25.625 -25.609 1 97.94 37 SER B CA 1
ATOM 2753 C C . SER B 1 37 ? -13.82 -24.562 -24.797 1 97.94 37 SER B C 1
ATOM 2755 O O . SER B 1 37 ? -13.602 -23.438 -25.266 1 97.94 37 SER B O 1
ATOM 2757 N N . GLN B 1 38 ? -13.461 -24.891 -23.562 1 97.56 38 GLN B N 1
ATOM 2758 C CA . GLN B 1 38 ? -12.703 -23.969 -22.734 1 97.56 38 GLN B CA 1
ATOM 2759 C C . GLN B 1 38 ? -11.312 -23.719 -23.312 1 97.56 38 GLN B C 1
ATOM 2761 O O . GLN B 1 38 ? -10.805 -22.609 -23.25 1 97.56 38 GLN B O 1
ATOM 2766 N N . LEU B 1 39 ? -10.711 -24.766 -23.891 1 98.5 39 LEU B N 1
ATOM 2767 C CA . LEU B 1 39 ? -9.391 -24.641 -24.5 1 98.5 39 LEU B CA 1
ATOM 2768 C C . LEU B 1 39 ? -9.445 -23.781 -25.75 1 98.5 39 LEU B C 1
ATOM 2770 O O . LEU B 1 39 ? -8.555 -22.953 -25.969 1 98.5 39 LEU B O 1
ATOM 2774 N N . ALA B 1 40 ? -10.492 -23.984 -26.516 1 98.25 40 ALA B N 1
ATOM 2775 C CA . ALA B 1 40 ? -10.664 -23.172 -27.703 1 98.25 40 ALA B CA 1
ATOM 2776 C C . ALA B 1 40 ? -10.805 -21.688 -27.344 1 98.25 40 ALA B C 1
ATOM 2778 O O . ALA B 1 40 ? -10.18 -20.828 -27.969 1 98.25 40 ALA B O 1
ATOM 2779 N N . THR B 1 41 ? -11.602 -21.453 -26.344 1 98.19 41 THR B N 1
ATOM 2780 C CA . THR B 1 41 ? -11.781 -20.094 -25.859 1 98.19 41 THR B CA 1
ATOM 2781 C C . THR B 1 41 ? -10.469 -19.516 -25.328 1 98.19 41 THR B C 1
ATOM 2783 O O . THR B 1 41 ? -10.125 -18.375 -25.609 1 98.19 41 THR B O 1
ATOM 2786 N N . ALA B 1 42 ? -9.766 -20.297 -24.578 1 98.56 42 ALA B N 1
ATOM 2787 C CA . ALA B 1 42 ? -8.492 -19.875 -24 1 98.56 42 ALA B CA 1
ATOM 2788 C C . ALA B 1 42 ? -7.5 -19.484 -25.094 1 98.56 42 ALA B C 1
ATOM 2790 O O . ALA B 1 42 ? -6.809 -18.469 -25 1 98.56 42 ALA B O 1
ATOM 2791 N N . LEU B 1 43 ? -7.434 -20.312 -26.156 1 98.62 43 LEU B N 1
ATOM 2792 C CA . LEU B 1 43 ? -6.516 -20.047 -27.266 1 98.62 43 LEU B CA 1
ATOM 2793 C C . LEU B 1 43 ? -6.879 -18.734 -27.953 1 98.62 43 LEU B C 1
ATOM 2795 O O . LEU B 1 43 ? -5.996 -17.953 -28.312 1 98.62 43 LEU B O 1
ATOM 2799 N N . GLN B 1 44 ? -8.148 -18.531 -28.109 1 98.5 44 GLN B N 1
ATOM 2800 C CA . GLN B 1 44 ? -8.602 -17.297 -28.719 1 98.5 44 GLN B CA 1
ATOM 2801 C C . GLN B 1 44 ? -8.219 -16.078 -27.875 1 98.5 44 GLN B C 1
ATOM 2803 O O . GLN B 1 44 ? -7.707 -15.086 -28.406 1 98.5 44 GLN B O 1
ATOM 2808 N N . GLU B 1 45 ? -8.484 -16.156 -26.609 1 97.94 45 GLU B N 1
ATOM 2809 C CA . GLU B 1 45 ? -8.164 -15.062 -25.703 1 97.94 45 GLU B CA 1
ATOM 2810 C C . GLU B 1 45 ? -6.66 -14.828 -25.625 1 97.94 45 GLU B C 1
ATOM 2812 O O . GLU B 1 45 ? -6.211 -13.68 -25.578 1 97.94 45 GLU B O 1
ATOM 2817 N N . LEU B 1 46 ? -5.902 -15.891 -25.578 1 98.62 46 LEU B N 1
ATOM 2818 C CA . LEU B 1 46 ? -4.445 -15.797 -25.516 1 98.62 46 LEU B CA 1
ATOM 2819 C C . LEU B 1 46 ? -3.891 -15.078 -26.734 1 98.62 46 LEU B C 1
ATOM 2821 O O . LEU B 1 46 ? -3.033 -14.203 -26.625 1 98.62 46 LEU B O 1
ATOM 2825 N N . ASP B 1 47 ? -4.383 -15.5 -27.891 1 98.56 47 ASP B N 1
ATOM 2826 C CA . ASP B 1 47 ? -3.945 -14.867 -29.125 1 98.56 47 ASP B CA 1
ATOM 2827 C C . ASP B 1 47 ? -4.25 -13.367 -29.125 1 98.56 47 ASP B C 1
ATOM 2829 O O . ASP B 1 47 ? -3.379 -12.547 -29.422 1 98.56 47 ASP B O 1
ATOM 2833 N N . LYS B 1 48 ? -5.414 -13.086 -28.703 1 98 48 LYS B N 1
ATOM 2834 C CA . LYS B 1 48 ? -5.852 -11.695 -28.641 1 98 48 LYS B CA 1
ATOM 2835 C C . LYS B 1 48 ? -5.016 -10.906 -27.641 1 98 48 LYS B C 1
ATOM 2837 O O . LYS B 1 48 ? -4.543 -9.805 -27.953 1 98 48 LYS B O 1
ATOM 2842 N N . ASP B 1 49 ? -4.82 -11.406 -26.484 1 97 49 ASP B N 1
ATOM 2843 C CA . ASP B 1 49 ? -4.113 -10.711 -25.406 1 97 49 ASP B CA 1
ATOM 2844 C C . ASP B 1 49 ? -2.646 -10.484 -25.766 1 97 49 ASP B C 1
ATOM 2846 O O . ASP B 1 49 ? -2.105 -9.406 -25.531 1 97 49 ASP B O 1
ATOM 2850 N N . LEU B 1 50 ? -1.98 -11.508 -26.344 1 98.44 50 LEU B N 1
ATOM 2851 C CA . LEU B 1 50 ? -0.576 -11.398 -26.719 1 98.44 50 LEU B CA 1
ATOM 2852 C C . LEU B 1 50 ? -0.379 -10.312 -27.766 1 98.44 50 LEU B C 1
ATOM 2854 O O . LEU B 1 50 ? 0.541 -9.492 -27.656 1 98.44 50 LEU B O 1
ATOM 2858 N N . HIS B 1 51 ? -1.241 -10.258 -28.75 1 98.12 51 HIS B N 1
ATOM 2859 C CA . HIS B 1 51 ? -1.114 -9.25 -29.797 1 98.12 51 HIS B CA 1
ATOM 2860 C C . HIS B 1 51 ? -1.418 -7.855 -29.266 1 98.12 51 HIS B C 1
ATOM 2862 O O . HIS B 1 51 ? -0.767 -6.883 -29.656 1 98.12 51 HIS B O 1
ATOM 2868 N N . ARG B 1 52 ? -2.396 -7.816 -28.406 1 96.12 52 ARG B N 1
ATOM 2869 C CA . ARG B 1 52 ? -2.699 -6.539 -27.766 1 96.12 52 ARG B CA 1
ATOM 2870 C C . ARG B 1 52 ? -1.501 -6.023 -26.984 1 96.12 52 ARG B C 1
ATOM 2872 O O . ARG B 1 52 ? -1.146 -4.844 -27.078 1 96.12 52 ARG B O 1
ATOM 2879 N N . LEU B 1 53 ? -0.904 -6.863 -26.172 1 96.62 53 LEU B N 1
ATOM 2880 C CA . LEU B 1 53 ? 0.266 -6.508 -25.391 1 96.62 53 LEU B CA 1
ATOM 2881 C C . LEU B 1 53 ? 1.415 -6.055 -26.281 1 96.62 53 LEU B C 1
ATOM 2883 O O . LEU B 1 53 ? 2.127 -5.105 -25.953 1 96.62 53 LEU B O 1
ATOM 2887 N N . GLU B 1 54 ? 1.596 -6.781 -27.375 1 97.19 54 GLU B N 1
ATOM 2888 C CA . GLU B 1 54 ? 2.639 -6.402 -28.328 1 97.19 54 GLU B CA 1
ATOM 2889 C C . GLU B 1 54 ? 2.383 -5.012 -28.891 1 97.19 54 GLU B C 1
ATOM 2891 O O . GLU B 1 54 ? 3.297 -4.188 -28.969 1 97.19 54 GLU B O 1
ATOM 2896 N N . GLU B 1 55 ? 1.152 -4.727 -29.266 1 95.56 55 GLU B N 1
ATOM 2897 C CA . GLU B 1 55 ? 0.765 -3.434 -29.812 1 95.56 55 GLU B CA 1
ATOM 2898 C C . GLU B 1 55 ? 0.997 -2.312 -28.797 1 95.56 55 GLU B C 1
ATOM 2900 O O . GLU B 1 55 ? 1.375 -1.2 -29.172 1 95.56 55 GLU B O 1
ATOM 2905 N N . GLN B 1 56 ? 0.851 -2.648 -27.562 1 91.75 56 GLN B N 1
ATOM 2906 C CA . GLN B 1 56 ? 0.98 -1.661 -26.484 1 91.75 56 GLN B CA 1
ATOM 2907 C C . GLN B 1 56 ? 2.432 -1.528 -26.031 1 91.75 56 GLN B C 1
ATOM 2909 O O . GLN B 1 56 ? 2.738 -0.735 -25.141 1 91.75 56 GLN B O 1
ATOM 2914 N N . GLY B 1 57 ? 3.281 -2.305 -26.609 1 92.62 57 GLY B N 1
ATOM 2915 C CA . GLY B 1 57 ? 4.672 -2.293 -26.172 1 92.62 57 GLY B CA 1
ATOM 2916 C C . GLY B 1 57 ? 4.879 -2.875 -24.797 1 92.62 57 GLY B C 1
ATOM 2917 O O . GLY B 1 57 ? 5.816 -2.494 -24.094 1 92.62 57 GLY B O 1
ATOM 2918 N N . ALA B 1 58 ? 3.982 -3.797 -24.375 1 93.94 58 ALA B N 1
ATOM 2919 C CA . ALA B 1 58 ? 4.004 -4.328 -23.016 1 93.94 58 ALA B CA 1
ATOM 2920 C C . ALA B 1 58 ? 4.246 -5.836 -23.016 1 93.94 58 ALA B C 1
ATOM 2922 O O . ALA B 1 58 ? 4.168 -6.484 -21.969 1 93.94 58 ALA B O 1
ATOM 2923 N N . LEU B 1 59 ? 4.5 -6.395 -24.219 1 97.06 59 LEU B N 1
ATOM 2924 C CA . LEU B 1 59 ? 4.766 -7.824 -24.328 1 97.06 59 LEU B CA 1
ATOM 2925 C C . LEU B 1 59 ? 6.066 -8.188 -23.609 1 97.06 59 LEU B C 1
ATOM 2927 O O . LEU B 1 59 ? 7.102 -7.566 -23.859 1 97.06 59 LEU B O 1
ATOM 2931 N N . ARG B 1 60 ? 5.992 -9.117 -22.734 1 95.94 60 ARG B N 1
ATOM 2932 C CA . ARG B 1 60 ? 7.191 -9.586 -22.031 1 95.94 60 ARG B CA 1
ATOM 2933 C C . ARG B 1 60 ? 8.016 -10.5 -22.922 1 95.94 60 ARG B C 1
ATOM 2935 O O . ARG B 1 60 ? 7.488 -11.117 -23.859 1 95.94 60 ARG B O 1
ATOM 2942 N N . GLY B 1 61 ? 9.281 -10.555 -22.625 1 94.31 61 GLY B N 1
ATOM 2943 C CA . GLY B 1 61 ? 10.172 -11.438 -23.375 1 94.31 61 GLY B CA 1
ATOM 2944 C C . GLY B 1 61 ? 10.781 -10.773 -24.594 1 94.31 61 GLY B C 1
ATOM 2945 O O . GLY B 1 61 ? 10.695 -9.555 -24.75 1 94.31 61 GLY B O 1
ATOM 2946 N N . HIS B 1 62 ? 11.406 -11.656 -25.453 1 94.25 62 HIS B N 1
ATOM 2947 C CA . HIS B 1 62 ? 12.195 -11.109 -26.547 1 94.25 62 HIS B CA 1
ATOM 2948 C C . HIS B 1 62 ? 11.664 -11.578 -27.906 1 94.25 62 HIS B C 1
ATOM 2950 O O . HIS B 1 62 ? 12.203 -11.219 -28.953 1 94.25 62 HIS B O 1
ATOM 2956 N N . ILE B 1 63 ? 10.602 -12.375 -27.859 1 94.19 63 ILE B N 1
ATOM 2957 C CA . ILE B 1 63 ? 10.055 -12.852 -29.125 1 94.19 63 ILE B CA 1
ATOM 2958 C C . ILE B 1 63 ? 8.664 -12.25 -29.359 1 94.19 63 ILE B C 1
ATOM 2960 O O . ILE B 1 63 ? 8.031 -11.773 -28.406 1 94.19 63 ILE B O 1
ATOM 2964 N N . ARG B 1 64 ? 8.234 -12.312 -30.641 1 96.94 64 ARG B N 1
ATOM 2965 C CA . ARG B 1 64 ? 6.984 -11.672 -31.031 1 96.94 64 ARG B CA 1
ATOM 2966 C C . ARG B 1 64 ? 5.777 -12.438 -30.5 1 96.94 64 ARG B C 1
ATOM 2968 O O . ARG B 1 64 ? 5.902 -13.594 -30.094 1 96.94 64 ARG B O 1
ATOM 2975 N N . ALA B 1 65 ? 4.613 -11.828 -30.422 1 98.5 65 ALA B N 1
ATOM 2976 C CA . ALA B 1 65 ? 3.363 -12.398 -29.922 1 98.5 65 ALA B CA 1
ATOM 2977 C C . ALA B 1 65 ? 3.035 -13.703 -30.641 1 98.5 65 ALA B C 1
ATOM 2979 O O . ALA B 1 65 ? 2.672 -14.695 -30 1 98.5 65 ALA B O 1
ATOM 2980 N N . SER B 1 66 ? 3.211 -13.703 -31.969 1 98.25 66 SER B N 1
ATOM 2981 C CA . SER B 1 66 ? 2.885 -14.883 -32.75 1 98.25 66 SER B CA 1
ATOM 2982 C C . SER B 1 66 ? 3.789 -16.062 -32.406 1 98.25 66 SER B C 1
ATOM 2984 O O . SER B 1 66 ? 3.342 -17.203 -32.375 1 98.25 66 SER B O 1
ATOM 2986 N N . GLU B 1 67 ? 5.035 -15.766 -32.125 1 98.12 67 GLU B N 1
ATOM 2987 C CA . GLU B 1 67 ? 5.988 -16.797 -31.734 1 98.12 67 GLU B CA 1
ATOM 2988 C C . GLU B 1 67 ? 5.668 -17.344 -30.344 1 98.12 67 GLU B C 1
ATOM 2990 O O . GLU B 1 67 ? 5.789 -18.547 -30.109 1 98.12 67 GLU B O 1
ATOM 2995 N N . GLN B 1 68 ? 5.309 -16.453 -29.406 1 98.25 68 GLN B N 1
ATOM 2996 C CA . GLN B 1 68 ? 4.918 -16.891 -28.078 1 98.25 68 GLN B CA 1
ATOM 2997 C C . GLN B 1 68 ? 3.666 -17.766 -28.125 1 98.25 68 GLN B C 1
ATOM 2999 O O . GLN B 1 68 ? 3.598 -18.797 -27.469 1 98.25 68 GLN B O 1
ATOM 3004 N N . PHE B 1 69 ? 2.715 -17.312 -29 1 98.56 69 PHE B N 1
ATOM 3005 C CA . PHE B 1 69 ? 1.477 -18.078 -29.141 1 98.56 69 PHE B CA 1
ATOM 3006 C C . PHE B 1 69 ? 1.755 -19.469 -29.688 1 98.56 69 PHE B C 1
ATOM 3008 O O . PHE B 1 69 ? 1.123 -20.438 -29.266 1 98.56 69 PHE B O 1
ATOM 3015 N N . ALA B 1 70 ? 2.715 -19.594 -30.547 1 98.12 70 ALA B N 1
ATOM 3016 C CA . ALA B 1 70 ? 3.064 -20.859 -31.188 1 98.12 70 ALA B CA 1
ATOM 3017 C C . ALA B 1 70 ? 3.662 -21.828 -30.172 1 98.12 70 ALA B C 1
ATOM 3019 O O . ALA B 1 70 ? 3.713 -23.031 -30.422 1 98.12 70 ALA B O 1
ATOM 3020 N N . LEU B 1 71 ? 4.125 -21.328 -29.062 1 98.19 71 LEU B N 1
ATOM 3021 C CA . LEU B 1 71 ? 4.711 -22.172 -28.031 1 98.19 71 LEU B CA 1
ATOM 3022 C C . LEU B 1 71 ? 3.625 -22.797 -27.156 1 98.19 71 LEU B C 1
ATOM 3024 O O . LEU B 1 71 ? 3.91 -23.672 -26.344 1 98.19 71 LEU B O 1
ATOM 3028 N N . ILE B 1 72 ? 2.387 -22.391 -27.359 1 98.56 72 ILE B N 1
ATOM 3029 C CA . ILE B 1 72 ? 1.306 -22.812 -26.484 1 98.56 72 ILE B CA 1
ATOM 3030 C C . ILE B 1 72 ? 0.458 -23.875 -27.188 1 98.56 72 ILE B C 1
ATOM 3032 O O . ILE B 1 72 ? -0.106 -23.625 -28.25 1 98.56 72 ILE B O 1
ATOM 3036 N N . GLY B 1 73 ? 0.455 -25.016 -26.641 1 98.31 73 GLY B N 1
ATOM 3037 C CA . GLY B 1 73 ? -0.43 -26.094 -27.078 1 98.31 73 GLY B CA 1
ATOM 3038 C C . GLY B 1 73 ? -1.486 -26.438 -26.047 1 98.31 73 GLY B C 1
ATOM 3039 O O . GLY B 1 73 ? -1.482 -25.906 -24.938 1 98.31 73 GLY B O 1
ATOM 3040 N N . VAL B 1 74 ? -2.441 -27.359 -26.469 1 98.69 74 VAL B N 1
ATOM 3041 C CA . VAL B 1 74 ? -3.529 -27.688 -25.562 1 98.69 74 VAL B CA 1
ATOM 3042 C C . VAL B 1 74 ? -3.719 -29.203 -25.516 1 98.69 74 VAL B C 1
ATOM 3044 O O . VAL B 1 74 ? -3.27 -29.922 -26.422 1 98.69 74 VAL B O 1
ATOM 3047 N N . THR B 1 75 ? -4.281 -29.703 -24.484 1 98.62 75 THR B N 1
ATOM 3048 C CA . THR B 1 75 ? -4.629 -31.125 -24.344 1 98.62 75 THR B CA 1
ATOM 3049 C C . THR B 1 75 ? -5.758 -31.312 -23.344 1 98.62 75 THR B C 1
ATOM 3051 O O . THR B 1 75 ? -5.977 -30.453 -22.469 1 98.62 75 THR B O 1
ATOM 3054 N N . THR B 1 76 ? -6.508 -32.344 -23.453 1 98.38 76 THR B N 1
ATOM 3055 C CA . THR B 1 76 ? -7.504 -32.719 -22.453 1 98.38 76 THR B CA 1
ATOM 3056 C C . THR B 1 76 ? -7.043 -33.969 -21.703 1 98.38 76 THR B C 1
ATOM 3058 O O . THR B 1 76 ? -7.805 -34.562 -20.922 1 98.38 76 THR B O 1
ATOM 3061 N N . ARG B 1 77 ? -5.836 -34.312 -21.906 1 98.25 77 ARG B N 1
ATOM 3062 C CA . ARG B 1 77 ? -5.305 -35.531 -21.297 1 98.25 77 ARG B CA 1
ATOM 3063 C C . ARG B 1 77 ? -4.172 -35.219 -20.328 1 98.25 77 ARG B C 1
ATOM 3065 O O . ARG B 1 77 ? -3.127 -34.719 -20.75 1 98.25 77 ARG B O 1
ATOM 3072 N N . LEU B 1 78 ? -4.312 -35.625 -19.078 1 98.31 78 LEU B N 1
ATOM 3073 C CA . LEU B 1 78 ? -3.316 -35.344 -18.047 1 98.31 78 LEU B CA 1
ATOM 3074 C C . LEU B 1 78 ? -2.025 -36.094 -18.328 1 98.31 78 LEU B C 1
ATOM 3076 O O . LEU B 1 78 ? -0.934 -35.625 -18.031 1 98.31 78 LEU B O 1
ATOM 3080 N N . GLU B 1 79 ? -2.156 -37.281 -18.906 1 98.12 79 GLU B N 1
ATOM 3081 C CA . GLU B 1 79 ? -0.985 -38.094 -19.219 1 98.12 79 GLU B CA 1
ATOM 3082 C C . GLU B 1 79 ? -0.063 -37.375 -20.203 1 98.12 79 GLU B C 1
ATOM 3084 O O . GLU B 1 79 ? 1.161 -37.438 -20.078 1 98.12 79 GLU B O 1
ATOM 3089 N N . GLU B 1 80 ? -0.69 -36.75 -21.125 1 98 80 GLU B N 1
ATOM 3090 C CA . GLU B 1 80 ? 0.079 -35.969 -22.109 1 98 80 GLU B CA 1
ATOM 3091 C C . GLU B 1 80 ? 0.71 -34.75 -21.453 1 98 80 GLU B C 1
ATOM 3093 O O . GLU B 1 80 ? 1.861 -34.406 -21.75 1 98 80 GLU B O 1
ATOM 3098 N N . LEU B 1 81 ? -0.024 -34.094 -20.594 1 98.38 81 LEU B N 1
ATOM 3099 C CA . LEU B 1 81 ? 0.448 -32.906 -19.938 1 98.38 81 LEU B CA 1
ATOM 3100 C C . LEU B 1 81 ? 1.683 -33.188 -19.078 1 98.38 81 LEU B C 1
ATOM 3102 O O . LEU B 1 81 ? 2.639 -32.406 -19.078 1 98.38 81 LEU B O 1
ATOM 3106 N N . THR B 1 82 ? 1.71 -34.312 -18.375 1 98.25 82 THR B N 1
ATOM 3107 C CA . THR B 1 82 ? 2.727 -34.594 -17.375 1 98.25 82 THR B CA 1
ATOM 3108 C C . THR B 1 82 ? 3.998 -35.125 -18.031 1 98.25 82 THR B C 1
ATOM 3110 O O . THR B 1 82 ? 5.082 -35.031 -17.453 1 98.25 82 THR B O 1
ATOM 3113 N N . ARG B 1 83 ? 3.82 -35.625 -19.25 1 97.19 83 ARG B N 1
ATOM 3114 C CA . ARG B 1 83 ? 4.969 -36.219 -19.922 1 97.19 83 ARG B CA 1
ATOM 3115 C C . ARG B 1 83 ? 6.043 -35.156 -20.203 1 97.19 83 ARG B C 1
ATOM 3117 O O . ARG B 1 83 ? 5.762 -34.125 -20.797 1 97.19 83 ARG B O 1
ATOM 3124 N N . GLU B 1 84 ? 7.215 -35.312 -19.625 1 96.69 84 GLU B N 1
ATOM 3125 C CA . GLU B 1 84 ? 8.422 -34.531 -19.844 1 96.69 84 GLU B CA 1
ATOM 3126 C C . GLU B 1 84 ? 8.258 -33.094 -19.312 1 96.69 84 GLU B C 1
ATOM 3128 O O . GLU B 1 84 ? 9.039 -32.219 -19.641 1 96.69 84 GLU B O 1
ATOM 3133 N N . ALA B 1 85 ? 7.277 -32.875 -18.516 1 98.25 85 ALA B N 1
ATOM 3134 C CA . ALA B 1 85 ? 7.094 -31.562 -17.938 1 98.25 85 ALA B CA 1
ATOM 3135 C C . ALA B 1 85 ? 8.062 -31.328 -16.781 1 98.25 85 ALA B C 1
ATOM 3137 O O . ALA B 1 85 ? 8.211 -32.188 -15.898 1 98.25 85 ALA B O 1
ATOM 3138 N N . VAL B 1 86 ? 8.727 -30.203 -16.781 1 98.06 86 VAL B N 1
ATOM 3139 C CA . VAL B 1 86 ? 9.633 -29.875 -15.688 1 98.06 86 VAL B CA 1
ATOM 3140 C C . VAL B 1 86 ? 8.867 -29.172 -14.57 1 98.06 86 VAL B C 1
ATOM 3142 O O . VAL B 1 86 ? 9.312 -29.141 -13.422 1 98.06 86 VAL B O 1
ATOM 3145 N N . HIS B 1 87 ? 7.773 -28.594 -14.914 1 98.81 87 HIS B N 1
ATOM 3146 C CA . HIS B 1 87 ? 6.922 -27.844 -13.992 1 98.81 87 HIS B CA 1
ATOM 3147 C C . HIS B 1 87 ? 5.465 -27.891 -14.438 1 98.81 87 HIS B C 1
ATOM 3149 O O . HIS B 1 87 ? 5.176 -27.812 -15.633 1 98.81 87 HIS B O 1
ATOM 3155 N N . ILE B 1 88 ? 4.602 -28.078 -13.492 1 98.94 88 ILE B N 1
ATOM 3156 C CA . ILE B 1 88 ? 3.164 -28 -13.734 1 98.94 88 ILE B CA 1
ATOM 3157 C C . ILE B 1 88 ? 2.539 -26.953 -12.805 1 98.94 88 ILE B C 1
ATOM 3159 O O . ILE B 1 88 ? 2.729 -27 -11.586 1 98.94 88 ILE B O 1
ATOM 3163 N N . GLN B 1 89 ? 1.843 -26.016 -13.352 1 98.94 89 GLN B N 1
ATOM 3164 C CA . GLN B 1 89 ? 1.125 -24.984 -12.594 1 98.94 89 GLN B CA 1
ATOM 3165 C C . GLN B 1 89 ? -0.375 -25.266 -12.578 1 98.94 89 GLN B C 1
ATOM 3167 O O . GLN B 1 89 ? -1.02 -25.281 -13.633 1 98.94 89 GLN B O 1
ATOM 3172 N N . GLU B 1 90 ? -0.908 -25.5 -11.461 1 98.88 90 GLU B N 1
ATOM 3173 C CA . GLU B 1 90 ? -2.328 -25.812 -11.32 1 98.88 90 GLU B CA 1
ATOM 3174 C C . GLU B 1 90 ? -3.146 -24.547 -11.086 1 98.88 90 GLU B C 1
ATOM 3176 O O . GLU B 1 90 ? -2.848 -23.766 -10.18 1 98.88 90 GLU B O 1
ATOM 3181 N N . CYS B 1 91 ? -4.203 -24.344 -11.852 1 98.5 91 CYS B N 1
ATOM 3182 C CA . CYS B 1 91 ? -5.023 -23.125 -11.836 1 98.5 91 CYS B CA 1
ATOM 3183 C C . CYS B 1 91 ? -6.508 -23.484 -11.859 1 98.5 91 CYS B C 1
ATOM 3185 O O . CYS B 1 91 ? -7.312 -22.734 -12.422 1 98.5 91 CYS B O 1
ATOM 3187 N N . VAL B 1 92 ? -6.906 -24.594 -11.344 1 97.69 92 VAL B N 1
ATOM 3188 C CA . VAL B 1 92 ? -8.305 -25 -11.344 1 97.69 92 VAL B CA 1
ATOM 3189 C C . VAL B 1 92 ? -9.078 -24.188 -10.305 1 97.69 92 VAL B C 1
ATOM 3191 O O . VAL B 1 92 ? -8.477 -23.5 -9.477 1 97.69 92 VAL B O 1
ATOM 3194 N N . PRO B 1 93 ? -10.422 -24.234 -10.281 1 95.06 93 PRO B N 1
ATOM 3195 C CA . PRO B 1 93 ? -11.227 -23.469 -9.328 1 95.06 93 PRO B CA 1
ATOM 3196 C C . PRO B 1 93 ? -10.852 -23.75 -7.875 1 95.06 93 PRO B C 1
ATOM 3198 O O . PRO B 1 93 ? -10.32 -24.812 -7.566 1 95.06 93 PRO B O 1
ATOM 3201 N N . GLU B 1 94 ? -11.188 -22.797 -7.047 1 94.75 94 GLU B N 1
ATOM 3202 C CA . GLU B 1 94 ? -10.812 -22.812 -5.637 1 94.75 94 GLU B CA 1
ATOM 3203 C C . GLU B 1 94 ? -11.758 -23.703 -4.828 1 94.75 94 GLU B C 1
ATOM 3205 O O . GLU B 1 94 ? -12.453 -23.219 -3.928 1 94.75 94 GLU B O 1
ATOM 3210 N N . VAL B 1 95 ? -11.75 -24.922 -5.195 1 95.75 95 VAL B N 1
ATOM 3211 C CA . VAL B 1 95 ? -12.531 -25.953 -4.531 1 95.75 95 VAL B CA 1
ATOM 3212 C C . VAL B 1 95 ? -11.602 -27.062 -4.047 1 95.75 95 VAL B C 1
ATOM 3214 O O . VAL B 1 95 ? -10.977 -27.766 -4.855 1 95.75 95 VAL B O 1
ATOM 3217 N N . LEU B 1 96 ? -11.562 -27.328 -2.746 1 97.12 96 LEU B N 1
ATOM 3218 C CA . LEU B 1 96 ? -10.57 -28.203 -2.135 1 97.12 96 LEU B CA 1
ATOM 3219 C C . LEU B 1 96 ? -10.719 -29.625 -2.66 1 97.12 96 LEU B C 1
ATOM 3221 O O . LEU B 1 96 ? -9.727 -30.266 -3.018 1 97.12 96 LEU B O 1
ATOM 3225 N N . GLN B 1 97 ? -11.969 -30.094 -2.758 1 97.88 97 GLN B N 1
ATOM 3226 C CA . GLN B 1 97 ? -12.195 -31.469 -3.195 1 97.88 97 GLN B CA 1
ATOM 3227 C C . GLN B 1 97 ? -11.742 -31.656 -4.637 1 97.88 97 GLN B C 1
ATOM 3229 O O . GLN B 1 97 ? -11.227 -32.719 -4.988 1 97.88 97 GLN B O 1
ATOM 3234 N N . LEU B 1 98 ? -11.938 -30.656 -5.41 1 97.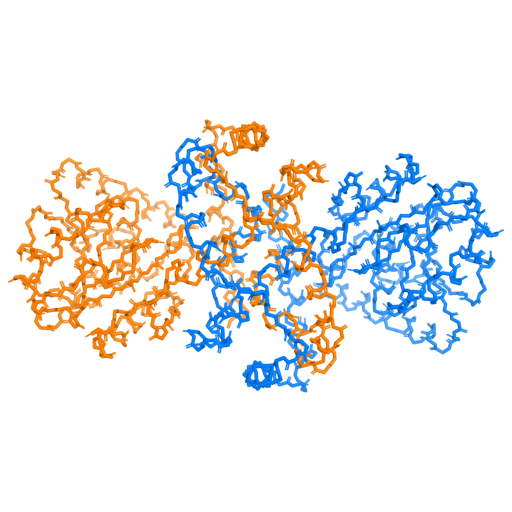75 98 LEU B N 1
ATOM 3235 C CA . LEU B 1 98 ? -11.469 -30.703 -6.793 1 97.75 98 LEU B CA 1
ATOM 3236 C C . LEU B 1 98 ? -9.945 -30.797 -6.848 1 97.75 98 LEU B C 1
ATOM 3238 O O . LEU B 1 98 ? -9.398 -31.578 -7.621 1 97.75 98 LEU B O 1
ATOM 3242 N N . LYS B 1 99 ? -9.258 -30.094 -6.059 1 98.19 99 LYS B N 1
ATOM 3243 C CA . LYS B 1 99 ? -7.797 -30.109 -6.02 1 98.19 99 LYS B CA 1
ATOM 3244 C C . LYS B 1 99 ? -7.27 -31.438 -5.5 1 98.19 99 LYS B C 1
ATOM 3246 O O . LYS B 1 99 ? -6.328 -32 -6.066 1 98.19 99 LYS B O 1
ATOM 3251 N N . LYS B 1 100 ? -7.898 -31.953 -4.48 1 98.5 100 LYS B N 1
ATOM 3252 C CA . LYS B 1 100 ? -7.488 -33.25 -3.939 1 98.5 100 LYS B CA 1
ATOM 3253 C C . LYS B 1 100 ? -7.566 -34.344 -5.004 1 98.5 100 LYS B C 1
ATOM 3255 O O . LYS B 1 100 ? -6.648 -35.156 -5.137 1 98.5 100 LYS B O 1
ATOM 3260 N N . ARG B 1 101 ? -8.695 -34.344 -5.695 1 98.19 101 ARG B N 1
ATOM 3261 C CA . ARG B 1 101 ? -8.867 -35.312 -6.762 1 98.19 101 ARG B CA 1
ATOM 3262 C C . ARG B 1 101 ? -7.805 -35.156 -7.84 1 98.19 101 ARG B C 1
ATOM 3264 O O . ARG B 1 101 ? -7.203 -36.125 -8.281 1 98.19 101 ARG B O 1
ATOM 3271 N N . LEU B 1 102 ? -7.578 -33.938 -8.219 1 98.62 102 LEU B N 1
ATOM 3272 C CA . LEU B 1 102 ? -6.586 -33.656 -9.258 1 98.62 102 LEU B CA 1
ATOM 3273 C C . LEU B 1 102 ? -5.195 -34.094 -8.805 1 98.62 102 LEU B C 1
ATOM 3275 O O . LEU B 1 102 ? -4.469 -34.719 -9.555 1 98.62 102 LEU B O 1
ATOM 3279 N N . TYR B 1 103 ? -4.73 -33.719 -7.645 1 98.75 103 TYR B N 1
ATOM 3280 C CA . TYR B 1 103 ? -3.389 -34 -7.16 1 98.75 103 TYR B CA 1
ATOM 3281 C C . TYR B 1 103 ? -3.197 -35.5 -6.965 1 98.75 103 TYR B C 1
ATOM 3283 O O . TYR B 1 103 ? -2.092 -36.031 -7.137 1 98.75 103 TYR B O 1
ATOM 3291 N N . SER B 1 104 ? -4.305 -36.219 -6.613 1 98.5 104 SER B N 1
ATOM 3292 C CA . SER B 1 104 ? -4.242 -37.656 -6.566 1 98.5 104 SER B CA 1
ATOM 3293 C C . SER B 1 104 ? -3.941 -38.25 -7.945 1 98.5 104 SER B C 1
ATOM 3295 O O . SER B 1 104 ? -3.143 -39.188 -8.07 1 98.5 104 SER B O 1
ATOM 3297 N N . GLN B 1 105 ? -4.594 -37.719 -8.938 1 98.5 105 GLN B N 1
ATOM 3298 C CA . GLN B 1 105 ? -4.34 -38.156 -10.305 1 98.5 105 GLN B CA 1
ATOM 3299 C C . GLN B 1 105 ? -2.908 -37.844 -10.727 1 98.5 105 GLN B C 1
ATOM 3301 O O . GLN B 1 105 ? -2.232 -38.688 -11.32 1 98.5 105 GLN B O 1
ATOM 3306 N N . LEU B 1 106 ? -2.447 -36.656 -10.422 1 98.56 106 LEU B N 1
ATOM 3307 C CA . LEU B 1 106 ? -1.088 -36.25 -10.766 1 98.56 106 LEU B CA 1
ATOM 3308 C C . LEU B 1 106 ? -0.063 -37.156 -10.055 1 98.56 106 LEU B C 1
ATOM 3310 O O . LEU B 1 106 ? 0.989 -37.469 -10.617 1 98.56 106 LEU B O 1
ATOM 3314 N N . ASP B 1 107 ? -0.373 -37.5 -8.836 1 98.44 107 ASP B N 1
ATOM 3315 C CA . ASP B 1 107 ? 0.5 -38.344 -8.023 1 98.44 107 ASP B CA 1
ATOM 3316 C C . ASP B 1 107 ? 0.869 -39.625 -8.758 1 98.44 107 ASP B C 1
ATOM 3318 O O . ASP B 1 107 ? 1.977 -40.156 -8.602 1 98.44 107 ASP B O 1
ATOM 3322 N N . GLU B 1 108 ? 0.006 -40.094 -9.609 1 97.94 108 GLU B N 1
ATOM 3323 C CA . GLU B 1 108 ? 0.2 -41.344 -10.352 1 97.94 108 GLU B CA 1
ATOM 3324 C C . GLU B 1 108 ? 0.97 -41.094 -11.641 1 97.94 108 GLU B C 1
ATOM 3326 O O . GLU B 1 108 ? 1.584 -42.031 -12.188 1 97.94 108 GLU B O 1
ATOM 3331 N N . LEU B 1 109 ? 0.957 -39.906 -12.07 1 98.38 109 LEU B N 1
ATOM 3332 C CA . LEU B 1 109 ? 1.421 -39.656 -13.43 1 98.38 109 LEU B CA 1
ATOM 3333 C C . LEU B 1 109 ? 2.762 -38.906 -13.414 1 98.38 109 LEU B C 1
ATOM 3335 O O . LEU B 1 109 ? 3.494 -38.938 -14.406 1 98.38 109 LEU B O 1
ATOM 3339 N N . LEU B 1 110 ? 3.131 -38.25 -12.383 1 97.62 110 LEU B N 1
ATOM 3340 C CA . LEU B 1 110 ? 4.254 -37.312 -12.336 1 97.62 110 LEU B CA 1
ATOM 3341 C C . LEU B 1 110 ? 5.578 -38.062 -12.5 1 97.62 110 LEU B C 1
ATOM 3343 O O . LEU B 1 110 ? 5.766 -39.156 -11.953 1 97.62 110 LEU B O 1
ATOM 3347 N N . GLU B 1 111 ? 6.379 -37.5 -13.219 1 97.5 111 GLU B N 1
ATOM 3348 C CA . GLU B 1 111 ? 7.773 -37.938 -13.281 1 97.5 111 GLU B CA 1
ATOM 3349 C C . GLU B 1 111 ? 8.594 -37.312 -12.148 1 97.5 111 GLU B C 1
ATOM 3351 O O . GLU B 1 111 ? 8.172 -36.344 -11.531 1 97.5 111 GLU B O 1
ATOM 3356 N N . GLU B 1 112 ? 9.797 -37.875 -11.906 1 95.94 112 GLU B N 1
ATOM 3357 C CA . GLU B 1 112 ? 10.594 -37.5 -10.742 1 95.94 112 GLU B CA 1
ATOM 3358 C C . GLU B 1 112 ? 11.086 -36.062 -10.844 1 95.94 112 GLU B C 1
ATOM 3360 O O . GLU B 1 112 ? 11.234 -35.375 -9.828 1 95.94 112 GLU B O 1
ATOM 3365 N N . GLN B 1 113 ? 11.219 -35.594 -12 1 95.25 113 GLN B N 1
ATOM 3366 C CA . GLN B 1 113 ? 11.836 -34.281 -12.18 1 95.25 113 GLN B CA 1
ATOM 3367 C C . GLN B 1 113 ? 10.789 -33.156 -12.141 1 95.25 113 GLN B C 1
ATOM 3369 O O . GLN B 1 113 ? 11.133 -31.984 -12.109 1 95.25 113 GLN B O 1
ATOM 3374 N N . THR B 1 114 ? 9.523 -33.469 -12.125 1 98.44 114 THR B N 1
ATOM 3375 C CA . THR B 1 114 ? 8.461 -32.5 -12.289 1 98.44 114 THR B CA 1
ATOM 3376 C C . THR B 1 114 ? 8.062 -31.906 -10.938 1 98.44 114 THR B C 1
ATOM 3378 O O . THR B 1 114 ? 7.836 -32.625 -9.977 1 98.44 114 THR B O 1
ATOM 3381 N N . VAL B 1 115 ? 8.047 -30.594 -10.828 1 98.81 115 VAL B N 1
ATOM 3382 C CA . VAL B 1 115 ? 7.473 -29.922 -9.68 1 98.81 115 VAL B CA 1
ATOM 3383 C C . VAL B 1 115 ? 6.059 -29.438 -10.008 1 98.81 115 VAL B C 1
ATOM 3385 O O . VAL B 1 115 ? 5.809 -28.953 -11.109 1 98.81 115 VAL B O 1
ATOM 3388 N N . VAL B 1 116 ? 5.117 -29.656 -9.078 1 98.88 116 VAL B N 1
ATOM 3389 C CA . VAL B 1 116 ? 3.75 -29.188 -9.242 1 98.88 116 VAL B CA 1
ATOM 3390 C C . VAL B 1 116 ? 3.475 -28.047 -8.258 1 98.88 116 VAL B C 1
ATOM 3392 O O . VAL B 1 116 ? 3.633 -28.219 -7.047 1 98.88 116 VAL B O 1
ATOM 3395 N N . ALA B 1 117 ? 3.08 -26.922 -8.773 1 98.88 117 ALA B N 1
ATOM 3396 C CA . ALA B 1 117 ? 2.754 -25.766 -7.934 1 98.88 117 ALA B CA 1
ATOM 3397 C C . ALA B 1 117 ? 1.304 -25.344 -8.133 1 98.88 117 ALA B C 1
ATOM 3399 O O . ALA B 1 117 ? 0.812 -25.281 -9.258 1 98.88 117 ALA B O 1
ATOM 3400 N N . SER B 1 118 ? 0.63 -2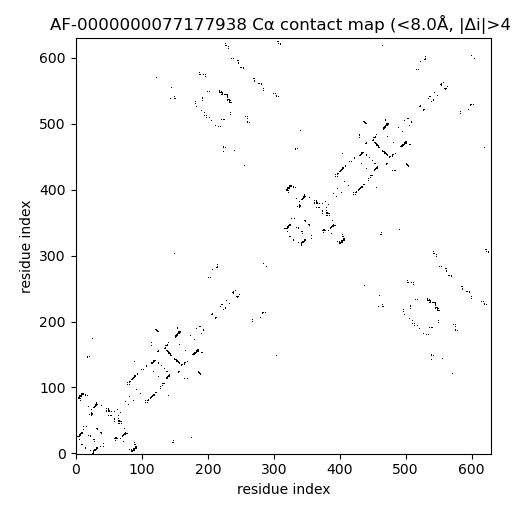5.078 -7.039 1 98.88 118 SER B N 1
ATOM 3401 C CA . SER B 1 118 ? -0.74 -24.578 -7.078 1 98.88 118 SER B CA 1
ATOM 3402 C C . SER B 1 118 ? -0.77 -23.062 -7.094 1 98.88 118 SER B C 1
ATOM 3404 O O . SER B 1 118 ? 0.012 -22.406 -6.398 1 98.88 118 SER B O 1
ATOM 3406 N N . SER B 1 119 ? -1.729 -22.516 -7.832 1 98.62 119 SER B N 1
ATOM 3407 C CA . SER B 1 119 ? -1.956 -21.078 -7.832 1 98.62 119 SER B CA 1
ATOM 3408 C C . SER B 1 119 ? -2.969 -20.672 -6.766 1 98.62 119 SER B C 1
ATOM 3410 O O . SER B 1 119 ? -3.402 -19.516 -6.715 1 98.62 119 SER B O 1
ATOM 3412 N N . THR B 1 120 ? -3.32 -21.578 -5.914 1 97.75 120 THR B N 1
ATOM 3413 C CA . THR B 1 120 ? -4.348 -21.344 -4.906 1 97.75 120 THR B CA 1
ATOM 3414 C C . THR B 1 120 ? -4 -20.109 -4.074 1 97.75 120 THR B C 1
ATOM 3416 O O . THR B 1 120 ? -2.828 -19.859 -3.787 1 97.75 120 THR B O 1
ATOM 3419 N N . SER B 1 121 ? -5.109 -19.391 -3.68 1 94.69 121 SER B N 1
ATOM 3420 C CA . SER B 1 121 ? -4.922 -18.234 -2.811 1 94.69 121 SER B CA 1
ATOM 3421 C C . SER B 1 121 ? -5.398 -18.516 -1.392 1 94.69 121 SER B C 1
ATOM 3423 O O . SER B 1 121 ? -5.336 -17.656 -0.52 1 94.69 121 SER B O 1
ATOM 3425 N N . THR B 1 122 ? -5.867 -19.719 -1.163 1 91.38 122 THR B N 1
ATOM 3426 C CA . THR B 1 122 ? -6.547 -19.953 0.107 1 91.38 122 THR B CA 1
ATOM 3427 C C . THR B 1 122 ? -5.984 -21.188 0.8 1 91.38 122 THR B C 1
ATOM 3429 O O . THR B 1 122 ? -5.789 -21.188 2.016 1 91.38 122 THR B O 1
ATOM 3432 N N . PHE B 1 123 ? -5.633 -22.219 0.032 1 96.75 123 PHE B N 1
ATOM 3433 C CA . PHE B 1 123 ? -5.391 -23.516 0.631 1 96.75 123 PHE B CA 1
ATOM 3434 C C . PHE B 1 123 ? -3.898 -23.734 0.859 1 96.75 123 PHE B C 1
ATOM 3436 O O . PHE B 1 123 ? -3.098 -23.609 -0.068 1 96.75 123 PHE B O 1
ATOM 3443 N N . MET B 1 124 ? -3.574 -24.078 2.064 1 98.38 124 MET B N 1
ATOM 3444 C CA . MET B 1 124 ? -2.227 -24.578 2.332 1 98.38 124 MET B CA 1
ATOM 3445 C C . MET B 1 124 ? -1.951 -25.859 1.553 1 98.38 124 MET B C 1
ATOM 3447 O O . MET B 1 124 ? -2.828 -26.719 1.431 1 98.38 124 MET B O 1
ATOM 3451 N N . PRO B 1 125 ? -0.739 -26 1.072 1 98.62 125 PRO B N 1
ATOM 3452 C CA . PRO B 1 125 ? -0.459 -27.141 0.203 1 98.62 125 PRO B CA 1
ATOM 3453 C C . PRO B 1 125 ? -0.588 -28.484 0.929 1 98.62 125 PRO B C 1
ATOM 3455 O O . PRO B 1 125 ? -0.838 -29.516 0.296 1 98.62 125 PRO B O 1
ATOM 3458 N N . SER B 1 126 ? -0.466 -28.5 2.24 1 98.62 126 SER B N 1
ATOM 3459 C CA . SER B 1 126 ? -0.582 -29.75 2.992 1 98.62 126 SER B CA 1
ATOM 3460 C C . SER B 1 126 ? -1.992 -30.312 2.9 1 98.62 126 SER B C 1
ATOM 3462 O O . SER B 1 126 ? -2.186 -31.531 3.023 1 98.62 126 SER B O 1
ATOM 3464 N N . LEU B 1 127 ? -3 -29.469 2.658 1 98.12 127 LEU B N 1
ATOM 3465 C CA . LEU B 1 127 ? -4.402 -29.875 2.686 1 98.12 127 LEU B CA 1
ATOM 3466 C C . LEU B 1 127 ? -4.719 -30.812 1.527 1 98.12 127 LEU B C 1
ATOM 3468 O O . LEU B 1 127 ? -5.602 -31.672 1.639 1 98.12 127 LEU B O 1
ATOM 3472 N N . TYR B 1 128 ? -3.986 -30.703 0.409 1 98.19 128 TYR B N 1
ATOM 3473 C CA . TYR B 1 128 ? -4.375 -31.5 -0.748 1 98.19 128 TYR B CA 1
ATOM 3474 C C . TYR B 1 128 ? -3.25 -32.438 -1.157 1 98.19 128 TYR B C 1
ATOM 3476 O O . TYR B 1 128 ? -3.434 -33.281 -2.035 1 98.19 128 TYR B O 1
ATOM 3484 N N . SER B 1 129 ? -2.059 -32.344 -0.523 1 98.56 129 SER B N 1
ATOM 3485 C CA . SER B 1 129 ? -0.942 -33.156 -0.942 1 98.56 129 SER B CA 1
ATOM 3486 C C . SER B 1 129 ? -0.65 -34.25 0.089 1 98.56 129 SER B C 1
ATOM 3488 O O . SER B 1 129 ? 0.147 -35.156 -0.164 1 98.56 129 SER B O 1
ATOM 3490 N N . GLU B 1 130 ? -1.254 -34.188 1.28 1 97.88 130 GLU B N 1
ATOM 3491 C CA . GLU B 1 130 ? -0.993 -35.125 2.348 1 97.88 130 GLU B CA 1
ATOM 3492 C C . GLU B 1 130 ? -1.276 -36.562 1.887 1 97.88 130 GLU B C 1
ATOM 3494 O O . GLU B 1 130 ? -2.301 -36.812 1.251 1 97.88 130 GLU B O 1
ATOM 3499 N N . GLY B 1 131 ? -0.4 -37.5 2.213 1 97.62 131 GLY B N 1
ATOM 3500 C CA . GLY B 1 131 ? -0.614 -38.906 1.958 1 97.62 131 GLY B CA 1
ATOM 3501 C C . GLY B 1 131 ? -0.223 -39.344 0.554 1 97.62 131 GLY B C 1
ATOM 3502 O O . GLY B 1 131 ? -0.263 -40.531 0.221 1 97.62 131 GLY B O 1
ATOM 3503 N N . LEU B 1 132 ? 0.109 -38.406 -0.299 1 98.62 132 LEU B N 1
ATOM 3504 C CA . LEU B 1 132 ? 0.465 -38.719 -1.678 1 98.62 132 LEU B CA 1
ATOM 3505 C C . LEU B 1 132 ? 1.907 -39.219 -1.769 1 98.62 132 LEU B C 1
ATOM 3507 O O . LEU B 1 132 ? 2.758 -38.812 -0.978 1 98.62 132 LEU B O 1
ATOM 3511 N N . LYS B 1 133 ? 2.203 -40.031 -2.738 1 98.38 133 LYS B N 1
ATOM 3512 C CA . LYS B 1 133 ? 3.525 -40.625 -2.912 1 98.38 133 LYS B CA 1
ATOM 3513 C C . LYS B 1 133 ? 4.547 -39.562 -3.352 1 98.38 133 LYS B C 1
ATOM 3515 O O . LYS B 1 133 ? 5.672 -39.562 -2.854 1 98.38 133 LYS B O 1
ATOM 3520 N N . LYS B 1 134 ? 4.172 -38.688 -4.23 1 98.44 134 LYS B N 1
ATOM 3521 C CA . LYS B 1 134 ? 5.09 -37.719 -4.797 1 98.44 134 LYS B CA 1
ATOM 3522 C C . LYS B 1 134 ? 4.883 -36.344 -4.164 1 98.44 134 LYS B C 1
ATOM 3524 O O . LYS B 1 134 ? 5.129 -35.312 -4.797 1 98.44 134 LYS B O 1
ATOM 3529 N N . ARG B 1 135 ? 4.449 -36.312 -2.932 1 98.5 135 ARG B N 1
ATOM 3530 C CA . ARG B 1 135 ? 4.086 -35.094 -2.232 1 98.5 135 ARG B CA 1
ATOM 3531 C C . ARG B 1 135 ? 5.305 -34.188 -2.043 1 98.5 135 ARG B C 1
ATOM 3533 O O . ARG B 1 135 ? 5.164 -32.969 -1.895 1 98.5 135 ARG B O 1
ATOM 3540 N N . LYS B 1 136 ? 6.512 -34.688 -2.104 1 98.62 136 LYS B N 1
ATOM 3541 C CA . LYS B 1 136 ? 7.734 -33.906 -1.935 1 98.62 136 LYS B CA 1
ATOM 3542 C C . LYS B 1 136 ? 7.938 -32.938 -3.105 1 98.62 136 LYS B C 1
ATOM 3544 O O . LYS B 1 136 ? 8.727 -32 -3.012 1 98.62 136 LYS B O 1
ATOM 3549 N N . GLN B 1 137 ? 7.227 -33.188 -4.289 1 98.56 137 GLN B N 1
ATOM 3550 C CA . GLN B 1 137 ? 7.328 -32.375 -5.504 1 98.56 137 GLN B CA 1
ATOM 3551 C C . GLN B 1 137 ? 6.254 -31.312 -5.543 1 98.56 137 GLN B C 1
ATOM 3553 O O . GLN B 1 137 ? 6.133 -30.578 -6.535 1 98.56 137 GLN B O 1
ATOM 3558 N N . MET B 1 138 ? 5.43 -31.188 -4.453 1 98.88 138 MET B N 1
ATOM 3559 C CA . MET B 1 138 ? 4.223 -30.375 -4.531 1 98.88 138 MET B CA 1
ATOM 3560 C C . MET B 1 138 ? 4.309 -29.188 -3.576 1 98.88 138 MET B C 1
ATOM 3562 O O . MET B 1 138 ? 4.762 -29.328 -2.439 1 98.88 138 MET B O 1
ATOM 3566 N N . LEU B 1 139 ? 3.941 -27.969 -4.031 1 98.88 139 LEU B N 1
ATOM 3567 C CA . LEU B 1 139 ? 3.938 -26.734 -3.246 1 98.88 139 LEU B CA 1
ATOM 3568 C C . LEU B 1 139 ? 2.967 -25.719 -3.834 1 98.88 139 LEU B C 1
ATOM 3570 O O . LEU B 1 139 ? 2.135 -26.062 -4.676 1 98.88 139 LEU B O 1
ATOM 3574 N N . VAL B 1 140 ? 2.926 -24.531 -3.289 1 98.94 140 VAL B N 1
ATOM 3575 C CA . VAL B 1 140 ? 2.137 -23.422 -3.805 1 98.94 140 VAL B CA 1
ATOM 3576 C C . VAL B 1 140 ? 3.057 -22.391 -4.465 1 98.94 140 VAL B C 1
ATOM 3578 O O . VAL B 1 140 ? 4.129 -22.078 -3.938 1 98.94 140 VAL B O 1
ATOM 3581 N N . ALA B 1 141 ? 2.744 -21.906 -5.598 1 98.88 141 ALA B N 1
ATOM 3582 C CA . ALA B 1 141 ? 3.24 -20.672 -6.219 1 98.88 141 ALA B CA 1
ATOM 3583 C C . ALA B 1 141 ? 2.098 -19.719 -6.527 1 98.88 141 ALA B C 1
ATOM 3585 O O . ALA B 1 141 ? 1.521 -19.75 -7.617 1 98.88 141 ALA B O 1
ATOM 3586 N N . HIS B 1 142 ? 1.781 -18.906 -5.559 1 98.81 142 HIS B N 1
ATOM 3587 C CA . HIS B 1 142 ? 0.593 -18.047 -5.562 1 98.81 142 HIS B CA 1
ATOM 3588 C C . HIS B 1 142 ? 0.874 -16.719 -6.23 1 98.81 142 HIS B C 1
ATOM 3590 O O . HIS B 1 142 ? 1.67 -15.914 -5.727 1 98.81 142 HIS B O 1
ATOM 3596 N N . PRO B 1 143 ? 0.237 -16.438 -7.387 1 98.38 143 PRO B N 1
ATOM 3597 C CA . PRO B 1 143 ? 0.383 -15.125 -8.023 1 98.38 143 PRO B CA 1
ATOM 3598 C C . PRO B 1 143 ? -0.577 -14.086 -7.457 1 98.38 143 PRO B C 1
ATOM 3600 O O . PRO B 1 143 ? -1.477 -14.43 -6.684 1 98.38 143 PRO B O 1
ATOM 3603 N N . LEU B 1 144 ? -0.338 -12.891 -7.742 1 97.12 144 LEU B N 1
ATOM 3604 C CA . LEU B 1 144 ? -1.262 -11.82 -7.398 1 97.12 144 LEU B CA 1
ATOM 3605 C C . LEU B 1 144 ? -1.928 -11.258 -8.648 1 97.12 144 LEU B C 1
ATOM 3607 O O . LEU B 1 144 ? -1.271 -11.062 -9.672 1 97.12 144 LEU B O 1
ATOM 3611 N N . ASN B 1 145 ? -3.168 -10.992 -8.617 1 93.38 145 ASN B N 1
ATOM 3612 C CA . ASN B 1 145 ? -3.932 -10.445 -9.734 1 93.38 145 ASN B CA 1
ATOM 3613 C C . ASN B 1 145 ? -3.623 -8.969 -9.945 1 93.38 145 ASN B C 1
ATOM 3615 O O . ASN B 1 145 ? -3.645 -8.18 -9 1 93.38 145 ASN B O 1
ATOM 3619 N N . PRO B 1 146 ? -3.309 -8.664 -11.203 1 95.44 146 PRO B N 1
ATOM 3620 C CA . PRO B 1 146 ? -3.17 -9.461 -12.43 1 95.44 146 PRO B CA 1
ATOM 3621 C C . PRO B 1 146 ? -1.766 -10.039 -12.602 1 95.44 146 PRO B C 1
ATOM 3623 O O . PRO B 1 146 ? -0.794 -9.281 -12.695 1 95.44 146 PRO B O 1
ATOM 3626 N N . PRO B 1 147 ? -1.687 -11.281 -12.766 1 95.88 147 PRO B N 1
ATOM 3627 C CA . PRO B 1 147 ? -0.393 -11.961 -12.641 1 95.88 147 PRO B CA 1
ATOM 3628 C C . PRO B 1 147 ? 0.616 -11.508 -13.688 1 95.88 147 PRO B C 1
ATOM 3630 O O . PRO B 1 147 ? 1.824 -11.531 -13.445 1 95.88 147 PRO B O 1
ATOM 3633 N N . TYR B 1 148 ? 0.123 -11.133 -14.883 1 96.81 148 TYR B N 1
ATOM 3634 C CA . TYR B 1 148 ? 1.036 -10.75 -15.953 1 96.81 148 TYR B CA 1
ATOM 3635 C C . TYR B 1 148 ? 1.751 -9.445 -15.617 1 96.81 148 TYR B C 1
ATOM 3637 O O . TYR B 1 148 ? 2.883 -9.227 -16.062 1 96.81 148 TYR B O 1
ATOM 3645 N N . PHE B 1 149 ? 1.074 -8.609 -14.727 1 95.94 149 PHE B N 1
ATOM 3646 C CA . PHE B 1 149 ? 1.595 -7.262 -14.508 1 95.94 149 PHE B CA 1
ATOM 3647 C C . PHE B 1 149 ? 2.129 -7.105 -13.094 1 95.94 149 PHE B C 1
ATOM 3649 O O . PHE B 1 149 ? 2.957 -6.23 -12.828 1 95.94 149 PHE B O 1
ATOM 3656 N N . ILE B 1 150 ? 1.693 -7.855 -12.141 1 97.38 150 ILE B N 1
ATOM 3657 C CA . ILE B 1 150 ? 2.209 -7.875 -10.773 1 97.38 150 ILE B CA 1
ATOM 3658 C C . ILE B 1 150 ? 3.211 -9.016 -10.617 1 97.38 150 ILE B C 1
ATOM 3660 O O . ILE B 1 150 ? 2.838 -10.188 -10.672 1 97.38 150 ILE B O 1
ATOM 3664 N N . PRO B 1 151 ? 4.395 -8.766 -10.359 1 97.69 151 PRO B N 1
ATOM 3665 C CA . PRO B 1 151 ? 5.43 -9.797 -10.484 1 97.69 151 PRO B CA 1
ATOM 3666 C C . PRO B 1 151 ? 5.531 -10.688 -9.25 1 97.69 151 PRO B C 1
ATOM 3668 O O . PRO B 1 151 ? 6.195 -11.727 -9.281 1 97.69 151 PRO B O 1
ATOM 3671 N N . LEU B 1 152 ? 4.93 -10.344 -8.148 1 98.56 152 LEU B N 1
ATOM 3672 C CA . LEU B 1 152 ? 5.074 -11.086 -6.898 1 98.56 152 LEU B CA 1
ATOM 3673 C C . LEU B 1 152 ? 4.504 -12.492 -7.039 1 98.56 152 LEU B C 1
ATOM 3675 O O . LEU B 1 152 ? 3.424 -12.68 -7.605 1 98.56 152 LEU B O 1
ATOM 3679 N N . VAL B 1 153 ? 5.215 -13.453 -6.547 1 98.88 153 VAL B N 1
ATOM 3680 C CA . VAL B 1 153 ? 4.742 -14.828 -6.406 1 98.88 153 VAL B CA 1
ATOM 3681 C C . VAL B 1 153 ? 5.125 -15.367 -5.031 1 98.88 153 VAL B C 1
ATOM 3683 O O . VAL B 1 153 ? 6.281 -15.273 -4.617 1 98.88 153 VAL B O 1
ATOM 3686 N N . GLU B 1 154 ? 4.227 -15.922 -4.32 1 98.88 154 GLU B N 1
ATOM 3687 C CA . GLU B 1 154 ? 4.512 -16.547 -3.027 1 98.88 154 GLU B CA 1
ATOM 3688 C C . GLU B 1 154 ? 4.742 -18.047 -3.172 1 98.88 154 GLU B C 1
ATOM 3690 O O . GLU B 1 154 ? 3.869 -18.766 -3.66 1 98.88 154 GLU B O 1
ATOM 3695 N N . ILE B 1 155 ? 5.898 -18.453 -2.812 1 98.94 155 ILE B N 1
ATOM 3696 C CA . ILE B 1 155 ? 6.219 -19.875 -2.801 1 98.94 155 ILE B CA 1
ATOM 3697 C C . ILE B 1 155 ? 6.016 -20.438 -1.396 1 98.94 155 ILE B C 1
ATOM 3699 O O . ILE B 1 155 ? 6.648 -19.984 -0.441 1 98.94 155 ILE B O 1
ATOM 3703 N N . VAL B 1 156 ? 5.125 -21.406 -1.229 1 98.94 156 VAL B N 1
ATOM 3704 C CA . VAL B 1 156 ? 4.746 -21.953 0.073 1 98.94 156 VAL B CA 1
ATOM 3705 C C . VAL B 1 156 ? 4.91 -23.469 0.076 1 98.94 156 VAL B C 1
ATOM 3707 O O . VAL B 1 156 ? 4.125 -24.188 -0.546 1 98.94 156 VAL B O 1
ATOM 3710 N N . PRO B 1 157 ? 5.859 -24 0.776 1 98.88 157 PRO B N 1
ATOM 3711 C CA . PRO B 1 157 ? 6.047 -25.453 0.875 1 98.88 157 PRO B CA 1
ATOM 3712 C C . PRO B 1 157 ? 5.113 -26.094 1.896 1 98.88 157 PRO B C 1
ATOM 3714 O O . PRO B 1 157 ? 4.695 -25.438 2.857 1 98.88 157 PRO B O 1
ATOM 3717 N N . ALA B 1 158 ? 4.727 -27.328 1.635 1 98.75 158 ALA B N 1
ATOM 3718 C CA . ALA B 1 158 ? 4.203 -28.203 2.689 1 98.75 158 ALA B CA 1
ATOM 3719 C C . ALA B 1 158 ? 5.328 -28.719 3.58 1 98.75 158 ALA B C 1
ATOM 3721 O O . ALA B 1 158 ? 6.508 -28.562 3.254 1 98.75 158 ALA B O 1
ATOM 3722 N N . PRO B 1 159 ? 4.973 -29.281 4.707 1 98.56 159 PRO B N 1
ATOM 3723 C CA . PRO B 1 159 ? 6 -29.797 5.613 1 98.56 159 PRO B CA 1
ATOM 3724 C C . PRO B 1 159 ? 6.91 -30.828 4.949 1 98.56 159 PRO B C 1
ATOM 3726 O O . PRO B 1 159 ? 8.062 -31 5.355 1 98.56 159 PRO B O 1
ATOM 3729 N N . TRP B 1 160 ? 6.457 -31.484 3.91 1 98.62 160 TRP B N 1
ATOM 3730 C CA . TRP B 1 160 ? 7.18 -32.594 3.291 1 98.62 160 TRP B CA 1
ATOM 3731 C C . TRP B 1 160 ? 7.746 -32.188 1.937 1 98.62 160 TRP B C 1
ATOM 3733 O O . TRP B 1 160 ? 8.375 -33 1.25 1 98.62 160 TRP B O 1
ATOM 3743 N N . THR B 1 161 ? 7.473 -30.953 1.465 1 98.81 161 THR B N 1
ATOM 3744 C CA . THR B 1 161 ? 8.023 -30.484 0.199 1 98.81 161 THR B CA 1
ATOM 3745 C C . THR B 1 161 ? 9.547 -30.469 0.249 1 98.81 161 THR B C 1
ATOM 3747 O O . THR B 1 161 ? 10.141 -30.016 1.231 1 98.81 161 THR B O 1
ATOM 3750 N N . SER B 1 162 ? 10.227 -30.969 -0.791 1 98.69 162 SER B N 1
ATOM 3751 C CA . SER B 1 162 ? 11.688 -31 -0.8 1 98.69 162 SER B CA 1
ATOM 3752 C C . SER B 1 162 ? 12.281 -29.609 -1.003 1 98.69 162 SER B C 1
ATOM 3754 O O . SER B 1 162 ? 11.727 -28.797 -1.747 1 98.69 162 SER B O 1
ATOM 3756 N N . PRO B 1 163 ? 13.398 -29.359 -0.331 1 98.44 163 PRO B N 1
ATOM 3757 C CA . PRO B 1 163 ? 14.086 -28.094 -0.585 1 98.44 163 PRO B CA 1
ATOM 3758 C C . PRO B 1 163 ? 14.406 -27.875 -2.062 1 98.44 163 PRO B C 1
ATOM 3760 O O . PRO B 1 163 ? 14.359 -26.75 -2.555 1 98.44 163 PRO B O 1
ATOM 3763 N N . SER B 1 164 ? 14.688 -28.922 -2.717 1 98.56 164 SER B N 1
ATOM 3764 C CA . SER B 1 164 ? 15.008 -28.828 -4.141 1 98.56 164 SER B CA 1
ATOM 3765 C C . SER B 1 164 ? 13.812 -28.328 -4.945 1 98.56 164 SER B C 1
ATOM 3767 O O . SER B 1 164 ? 13.969 -27.516 -5.859 1 98.56 164 SER B O 1
ATOM 3769 N N . ALA B 1 165 ? 12.617 -28.828 -4.629 1 98.75 165 ALA B N 1
ATOM 3770 C CA . ALA B 1 165 ? 11.414 -28.375 -5.316 1 98.75 165 ALA B CA 1
ATOM 3771 C C . ALA B 1 165 ? 11.211 -26.875 -5.113 1 98.75 165 ALA B C 1
ATOM 3773 O O . ALA B 1 165 ? 10.859 -26.156 -6.055 1 98.75 165 ALA B O 1
ATOM 3774 N N . VAL B 1 166 ? 11.461 -26.438 -3.93 1 98.88 166 VAL B N 1
ATOM 3775 C CA . VAL B 1 166 ? 11.312 -25.031 -3.598 1 98.88 166 VAL B CA 1
ATOM 3776 C C . VAL B 1 166 ? 12.328 -24.203 -4.395 1 98.88 166 VAL B C 1
ATOM 3778 O O . VAL B 1 166 ? 11.961 -23.203 -5.023 1 98.88 166 VAL B O 1
ATOM 3781 N N . GLU B 1 167 ? 13.531 -24.609 -4.422 1 98.69 167 GLU B N 1
ATOM 3782 C CA . GLU B 1 167 ? 14.594 -23.891 -5.105 1 98.69 167 GLU B CA 1
ATOM 3783 C C . GLU B 1 167 ? 14.359 -23.844 -6.613 1 98.69 167 GLU B C 1
ATOM 3785 O O . GLU B 1 167 ? 14.555 -22.812 -7.254 1 98.69 167 GLU B O 1
ATOM 3790 N N . ARG B 1 168 ? 13.984 -24.984 -7.145 1 98.56 168 ARG B N 1
ATOM 3791 C CA . ARG B 1 168 ? 13.719 -25.047 -8.578 1 98.56 168 ARG B CA 1
ATOM 3792 C C . ARG B 1 168 ? 12.57 -24.125 -8.961 1 98.56 168 ARG B C 1
ATOM 3794 O O . ARG B 1 168 ? 12.609 -23.484 -10.016 1 98.56 168 ARG B O 1
ATOM 3801 N N . THR B 1 169 ? 11.562 -24.078 -8.109 1 98.81 169 THR B N 1
ATOM 3802 C CA . THR B 1 169 ? 10.43 -23.188 -8.367 1 98.81 169 THR B CA 1
ATOM 3803 C C . THR B 1 169 ? 10.867 -21.734 -8.289 1 98.81 169 THR B C 1
ATOM 3805 O O . THR B 1 169 ? 10.508 -20.922 -9.148 1 98.81 169 THR B O 1
ATOM 3808 N N . ARG B 1 170 ? 11.602 -21.438 -7.277 1 98.75 170 ARG B N 1
ATOM 3809 C CA . ARG B 1 170 ? 12.109 -20.078 -7.117 1 98.75 170 ARG B CA 1
ATOM 3810 C C . ARG B 1 170 ? 12.914 -19.641 -8.336 1 98.75 170 ARG B C 1
ATOM 3812 O O . ARG B 1 170 ? 12.688 -18.562 -8.891 1 98.75 170 ARG B O 1
ATOM 3819 N N . ASP B 1 171 ? 13.844 -20.469 -8.766 1 98.5 171 ASP B N 1
ATOM 3820 C CA . ASP B 1 171 ? 14.688 -20.172 -9.914 1 98.5 171 ASP B CA 1
ATOM 3821 C C . ASP B 1 171 ? 13.844 -20 -11.18 1 98.5 171 ASP B C 1
ATOM 3823 O O . ASP B 1 171 ? 14.117 -19.125 -12 1 98.5 171 ASP B O 1
ATOM 3827 N N . LEU B 1 172 ? 12.898 -20.859 -11.297 1 98.38 172 LEU B N 1
ATOM 3828 C CA . LEU B 1 172 ? 12 -20.781 -12.445 1 98.38 172 LEU B CA 1
ATOM 3829 C C . LEU B 1 172 ? 11.273 -19.438 -12.469 1 98.38 172 LEU B C 1
ATOM 3831 O O . LEU B 1 172 ? 11.227 -18.766 -13.5 1 98.38 172 LEU B O 1
ATOM 3835 N N . MET B 1 173 ? 10.703 -19.016 -11.305 1 98.62 173 MET B N 1
ATOM 3836 C CA . MET B 1 173 ? 9.984 -17.75 -11.227 1 98.62 173 MET B CA 1
ATOM 3837 C C . MET B 1 173 ? 10.906 -16.578 -11.555 1 98.62 173 MET B C 1
ATOM 3839 O O . MET B 1 173 ? 10.5 -15.648 -12.242 1 98.62 173 MET B O 1
ATOM 3843 N N . LEU B 1 174 ? 12.102 -16.656 -11.062 1 97.88 174 LEU B N 1
ATOM 3844 C CA . LEU B 1 174 ? 13.07 -15.617 -11.375 1 97.88 174 LEU B CA 1
ATOM 3845 C C . LEU B 1 174 ? 13.344 -15.547 -12.867 1 97.88 174 LEU B C 1
ATOM 3847 O O . LEU B 1 174 ? 13.453 -14.461 -13.438 1 97.88 174 LEU B O 1
ATOM 3851 N N . SER B 1 175 ? 13.398 -16.688 -13.523 1 95.81 175 SER B N 1
ATOM 3852 C CA . SER B 1 175 ? 13.68 -16.75 -14.953 1 95.81 175 SER B CA 1
ATOM 3853 C C . SER B 1 175 ? 12.547 -16.125 -15.766 1 95.81 175 SER B C 1
ATOM 3855 O O . SER B 1 175 ? 12.75 -15.688 -16.906 1 95.81 175 SER B O 1
ATOM 3857 N N . LEU B 1 176 ? 11.328 -16.062 -15.188 1 96.94 176 LEU B N 1
ATOM 3858 C CA . LEU B 1 176 ? 10.172 -15.469 -15.844 1 96.94 176 LEU B CA 1
ATOM 3859 C C . LEU B 1 176 ? 10.164 -13.953 -15.641 1 96.94 176 LEU B C 1
ATOM 3861 O O . LEU B 1 176 ? 9.32 -13.258 -16.203 1 96.94 176 LEU B O 1
ATOM 3865 N N . GLY B 1 177 ? 11.031 -13.469 -14.766 1 95.88 177 GLY B N 1
ATOM 3866 C CA . GLY B 1 177 ? 11 -12.055 -14.414 1 95.88 177 GLY B CA 1
ATOM 3867 C C . GLY B 1 177 ? 10.109 -11.75 -13.227 1 95.88 177 GLY B C 1
ATOM 3868 O O . GLY B 1 177 ? 9.859 -10.586 -12.914 1 95.88 177 GLY B O 1
ATOM 3869 N N . GLN B 1 178 ? 9.586 -12.781 -12.609 1 97.88 178 GLN B N 1
ATOM 3870 C CA . GLN B 1 178 ? 8.789 -12.609 -11.398 1 97.88 178 GLN B CA 1
ATOM 3871 C C . GLN B 1 178 ? 9.672 -12.32 -10.195 1 97.88 178 GLN B C 1
ATOM 3873 O O . GLN B 1 178 ? 10.898 -12.312 -10.305 1 97.88 178 GLN B O 1
ATOM 3878 N N . ARG B 1 179 ? 9.086 -11.961 -9.109 1 98 179 ARG B N 1
ATOM 3879 C CA . ARG B 1 179 ? 9.758 -11.664 -7.852 1 98 179 ARG B CA 1
ATOM 3880 C C . ARG B 1 179 ? 9.234 -12.562 -6.73 1 98 179 ARG B C 1
ATOM 3882 O O . ARG B 1 179 ? 8.391 -12.133 -5.934 1 98 179 ARG B O 1
ATOM 3889 N N . PRO B 1 180 ? 9.82 -13.734 -6.629 1 98.69 180 PRO B N 1
ATOM 3890 C CA . PRO B 1 180 ? 9.305 -14.703 -5.664 1 98.69 180 PRO B CA 1
ATOM 3891 C C . PRO B 1 180 ? 9.695 -14.383 -4.227 1 98.69 180 PRO B C 1
ATOM 3893 O O . PRO B 1 180 ? 10.789 -13.859 -3.982 1 98.69 180 PRO B O 1
ATOM 3896 N N . VAL B 1 181 ? 8.805 -14.609 -3.322 1 98.75 181 VAL B N 1
ATOM 3897 C CA . VAL B 1 181 ? 9.055 -14.68 -1.887 1 98.75 181 VAL B CA 1
ATOM 3898 C C . VAL B 1 181 ? 8.75 -16.094 -1.382 1 98.75 181 VAL B C 1
ATOM 3900 O O . VAL B 1 181 ? 7.727 -16.672 -1.731 1 98.75 181 VAL B O 1
ATOM 3903 N N . THR B 1 182 ? 9.688 -16.656 -0.64 1 98.75 182 THR B N 1
ATOM 3904 C CA . THR B 1 182 ? 9.523 -18.016 -0.169 1 98.75 182 THR B CA 1
ATOM 3905 C C . THR B 1 182 ? 9.211 -18.047 1.323 1 98.75 182 THR B C 1
ATOM 3907 O O . THR B 1 182 ? 10.016 -17.594 2.143 1 98.75 182 THR B O 1
ATOM 3910 N N . LEU B 1 183 ? 8.023 -18.531 1.663 1 98.81 183 LEU B N 1
ATOM 3911 C CA . LEU B 1 183 ? 7.691 -18.734 3.07 1 98.81 183 LEU B CA 1
ATOM 3912 C C . LEU B 1 183 ? 8.43 -19.938 3.633 1 98.81 183 LEU B C 1
ATOM 3914 O O . LEU B 1 183 ? 8.555 -20.969 2.961 1 98.81 183 LEU B O 1
ATOM 3918 N N . LYS B 1 184 ? 8.852 -19.859 4.848 1 98.38 184 LYS B N 1
ATOM 3919 C CA . LYS B 1 184 ? 9.602 -20.938 5.484 1 98.38 184 LYS B CA 1
ATOM 3920 C C . LYS B 1 184 ? 8.703 -22.156 5.738 1 98.38 184 LYS B C 1
ATOM 3922 O O . LYS B 1 184 ? 9.18 -23.297 5.762 1 98.38 184 LYS B O 1
ATOM 3927 N N . ARG B 1 185 ? 7.504 -21.906 5.945 1 98.31 185 ARG B N 1
ATOM 3928 C CA . ARG B 1 185 ? 6.48 -22.922 6.117 1 98.31 185 ARG B CA 1
ATOM 3929 C C . ARG B 1 185 ? 5.102 -22.391 5.746 1 98.31 185 ARG B C 1
ATOM 3931 O O . ARG B 1 185 ? 4.906 -21.188 5.641 1 98.31 185 ARG B O 1
ATOM 3938 N N . GLU B 1 186 ? 4.211 -23.359 5.535 1 98.5 186 GLU B N 1
ATOM 3939 C CA . GLU B 1 186 ? 2.855 -22.953 5.176 1 98.5 186 GLU B CA 1
ATOM 3940 C C . GLU B 1 186 ? 2.154 -22.281 6.352 1 98.5 186 GLU B C 1
ATOM 3942 O O . GLU B 1 186 ? 2.377 -22.641 7.508 1 98.5 186 GLU B O 1
ATOM 3947 N N . ILE B 1 187 ? 1.332 -21.312 6.059 1 98.31 187 ILE B N 1
ATOM 3948 C CA . ILE B 1 187 ? 0.476 -20.625 7.012 1 98.31 187 ILE B CA 1
ATOM 3949 C C . ILE B 1 187 ? -0.82 -20.188 6.324 1 98.31 187 ILE B C 1
ATOM 3951 O O . ILE B 1 187 ? -0.814 -19.828 5.148 1 98.31 187 ILE B O 1
ATOM 3955 N N . GLN B 1 188 ? -1.881 -20.234 7.059 1 97.44 188 GLN B N 1
ATOM 3956 C CA . GLN B 1 188 ? -3.176 -19.875 6.496 1 97.44 188 GLN B CA 1
ATOM 3957 C C . GLN B 1 188 ? -3.172 -18.422 6 1 97.44 188 GLN B C 1
ATOM 3959 O O . GLN B 1 188 ? -2.803 -17.516 6.738 1 97.44 188 GLN B O 1
ATOM 3964 N N . GLY B 1 189 ? -3.514 -18.203 4.773 1 97.44 189 GLY B N 1
ATOM 3965 C CA . GLY B 1 189 ? -3.582 -16.875 4.188 1 97.44 189 GLY B CA 1
ATOM 3966 C C . GLY B 1 189 ? -2.271 -16.438 3.562 1 97.44 189 GLY B C 1
ATOM 3967 O O . GLY B 1 189 ? -2.215 -15.398 2.9 1 97.44 189 GLY B O 1
ATOM 3968 N N . PHE B 1 190 ? -1.144 -17.25 3.805 1 98.44 190 PHE B N 1
ATOM 3969 C CA . PHE B 1 190 ? 0.179 -16.906 3.293 1 98.44 190 PHE B CA 1
ATOM 3970 C C . PHE B 1 190 ? 0.625 -15.547 3.82 1 98.44 190 PHE B C 1
ATOM 3972 O O . PHE B 1 190 ? 0.532 -15.281 5.02 1 98.44 190 PHE B O 1
ATOM 3979 N N . ALA B 1 191 ? 1.293 -14.781 3.055 1 98.5 191 ALA B N 1
ATOM 3980 C CA . ALA B 1 191 ? 1.72 -13.461 3.527 1 98.5 191 ALA B CA 1
ATOM 3981 C C . ALA B 1 191 ? 0.868 -12.359 2.914 1 98.5 191 ALA B C 1
ATOM 3983 O O . ALA B 1 191 ? 0.377 -11.477 3.623 1 98.5 191 ALA B O 1
ATOM 3984 N N . THR B 1 192 ? 0.634 -12.43 1.618 1 98.5 192 THR B N 1
ATOM 3985 C CA . THR B 1 192 ? -0.076 -11.383 0.884 1 98.5 192 THR B CA 1
ATOM 3986 C C . THR B 1 192 ? -1.504 -11.234 1.401 1 98.5 192 THR B C 1
ATOM 3988 O O . THR B 1 192 ? -1.936 -10.133 1.737 1 98.5 192 THR B O 1
ATOM 3991 N N . ASN B 1 193 ? -2.195 -12.336 1.534 1 98.31 193 ASN B N 1
ATOM 3992 C CA . ASN B 1 193 ? -3.578 -12.273 1.999 1 98.31 193 ASN B CA 1
ATOM 3993 C C . ASN B 1 193 ? -3.66 -11.805 3.449 1 98.31 193 ASN B C 1
ATOM 3995 O O . ASN B 1 193 ? -4.566 -11.055 3.814 1 98.31 193 ASN B O 1
ATOM 3999 N N . ARG B 1 194 ? -2.744 -12.344 4.23 1 98.56 194 ARG B N 1
ATOM 4000 C CA . ARG B 1 194 ? -2.768 -11.938 5.633 1 98.56 194 ARG B CA 1
ATOM 4001 C C . ARG B 1 194 ? -2.627 -10.422 5.77 1 98.56 194 ARG B C 1
ATOM 4003 O O . ARG B 1 194 ? -3.357 -9.797 6.539 1 98.56 194 ARG B O 1
ATOM 4010 N N . ILE B 1 195 ? -1.704 -9.781 5.059 1 98.75 195 ILE B N 1
ATOM 4011 C CA . ILE B 1 195 ? -1.515 -8.336 5.105 1 98.75 195 ILE B CA 1
ATOM 4012 C C . ILE B 1 195 ? -2.727 -7.633 4.492 1 98.75 195 ILE B C 1
ATOM 4014 O O . ILE B 1 195 ? -3.234 -6.656 5.051 1 98.75 195 ILE B O 1
ATOM 4018 N N . GLN B 1 196 ? -3.217 -8.109 3.35 1 98.56 196 GLN B N 1
ATOM 4019 C CA . GLN B 1 196 ? -4.387 -7.539 2.691 1 98.56 196 GLN B CA 1
ATOM 4020 C C . GLN B 1 196 ? -5.609 -7.582 3.605 1 98.56 196 GLN B C 1
ATOM 4022 O O . GLN B 1 196 ? -6.387 -6.625 3.66 1 98.56 196 GLN B O 1
ATOM 4027 N N . TYR B 1 197 ? -5.785 -8.703 4.305 1 98.25 197 TYR B N 1
ATOM 4028 C CA . TYR B 1 197 ? -6.945 -8.859 5.18 1 98.25 197 TYR B CA 1
ATOM 4029 C C . TYR B 1 197 ? -6.832 -7.941 6.395 1 98.25 197 TYR B C 1
ATOM 4031 O O . TYR B 1 197 ? -7.84 -7.434 6.891 1 98.25 197 TYR B O 1
ATOM 4039 N N . ALA B 1 198 ? -5.59 -7.734 6.895 1 98.38 198 ALA B N 1
ATOM 4040 C CA . ALA B 1 198 ? -5.402 -6.742 7.953 1 98.38 198 ALA B CA 1
ATOM 4041 C C . ALA B 1 198 ? -5.883 -5.367 7.504 1 98.38 198 ALA B C 1
ATOM 4043 O O . ALA B 1 198 ? -6.582 -4.672 8.25 1 98.38 198 ALA B O 1
ATOM 4044 N N . ILE B 1 199 ? -5.555 -4.973 6.316 1 98.69 199 ILE B N 1
ATOM 4045 C CA . ILE B 1 199 ? -5.973 -3.699 5.746 1 98.69 199 ILE B CA 1
ATOM 4046 C C . ILE B 1 199 ? -7.496 -3.668 5.617 1 98.69 199 ILE B C 1
ATOM 4048 O O . ILE B 1 199 ? -8.141 -2.721 6.07 1 98.69 199 ILE B O 1
ATOM 4052 N N . LEU B 1 200 ? -8.078 -4.703 5.043 1 98.25 200 LEU B N 1
ATOM 4053 C CA . LEU B 1 200 ? -9.508 -4.75 4.777 1 98.25 200 LEU B CA 1
ATOM 4054 C C . LEU B 1 200 ? -10.305 -4.699 6.078 1 98.25 200 LEU B C 1
ATOM 4056 O O . LEU B 1 200 ? -11.359 -4.066 6.141 1 98.25 200 LEU B O 1
ATOM 4060 N N . ASN B 1 201 ? -9.781 -5.387 7.102 1 97.88 201 ASN B N 1
ATOM 4061 C CA . ASN B 1 201 ? -10.445 -5.336 8.398 1 97.88 201 ASN B CA 1
ATOM 4062 C C . ASN B 1 201 ? -10.547 -3.902 8.922 1 97.88 201 ASN B C 1
ATOM 4064 O O . ASN B 1 201 ? -11.609 -3.475 9.375 1 97.88 201 ASN B O 1
ATOM 4068 N N . GLU B 1 202 ? -9.422 -3.186 8.844 1 98.25 202 GLU B N 1
ATOM 4069 C CA . GLU B 1 202 ? -9.438 -1.826 9.383 1 98.25 202 GLU B CA 1
ATOM 4070 C C . GLU B 1 202 ? -10.266 -0.896 8.492 1 98.25 202 GLU B C 1
ATOM 4072 O O . GLU B 1 202 ? -11.008 -0.05 9 1 98.25 202 GLU B O 1
ATOM 4077 N N . VAL B 1 203 ? -10.18 -1.062 7.211 1 98 203 VAL B N 1
ATOM 4078 C CA . VAL B 1 203 ? -10.969 -0.281 6.262 1 98 203 VAL B CA 1
ATOM 4079 C C . VAL B 1 203 ? -12.461 -0.514 6.512 1 98 203 VAL B C 1
ATOM 4081 O O . VAL B 1 203 ? -13.25 0.432 6.512 1 98 203 VAL B O 1
ATOM 4084 N N . TRP B 1 204 ? -12.82 -1.739 6.754 1 97.31 204 TRP B N 1
ATOM 4085 C CA . TRP B 1 204 ? -14.195 -2.102 7.07 1 97.31 204 TRP B CA 1
ATOM 4086 C C . TRP B 1 204 ? -14.672 -1.387 8.328 1 97.31 204 TRP B C 1
ATOM 4088 O O . TRP B 1 204 ? -15.781 -0.84 8.367 1 97.31 204 TRP B O 1
ATOM 4098 N N . ARG B 1 205 ? -13.844 -1.33 9.344 1 97.12 205 ARG B N 1
ATOM 4099 C CA . ARG B 1 205 ? -14.188 -0.646 10.586 1 97.12 205 ARG B CA 1
ATOM 4100 C C . ARG B 1 205 ? -14.414 0.844 10.352 1 97.12 205 ARG B C 1
ATOM 4102 O O . ARG B 1 205 ? -15.375 1.422 10.859 1 97.12 205 ARG B O 1
ATOM 4109 N N . LEU B 1 206 ? -13.508 1.45 9.578 1 98 206 LEU B N 1
ATOM 4110 C CA . LEU B 1 206 ? -13.547 2.891 9.352 1 98 206 LEU B CA 1
ATOM 4111 C C . LEU B 1 206 ? -14.797 3.283 8.57 1 98 206 LEU B C 1
ATOM 4113 O O . LEU B 1 206 ? -15.461 4.27 8.906 1 98 206 LEU B O 1
ATOM 4117 N N . VAL B 1 207 ? -15.172 2.504 7.559 1 97.81 207 VAL B N 1
ATOM 4118 C CA . VAL B 1 207 ? -16.359 2.801 6.762 1 97.81 207 VAL B CA 1
ATOM 4119 C C . VAL B 1 207 ? -17.625 2.432 7.547 1 97.81 207 VAL B C 1
ATOM 4121 O O . VAL B 1 207 ? -18.578 3.211 7.605 1 97.81 207 VAL B O 1
ATOM 4124 N N . GLY B 1 208 ? -17.609 1.256 8.141 1 95.94 208 GLY B N 1
ATOM 4125 C CA . GLY B 1 208 ? -18.766 0.76 8.875 1 95.94 208 GLY B CA 1
ATOM 4126 C C . GLY B 1 208 ? -19.156 1.655 10.031 1 95.94 208 GLY B C 1
ATOM 4127 O O . GLY B 1 208 ? -20.344 1.76 10.367 1 95.94 208 GLY B O 1
ATOM 4128 N N . SER B 1 209 ? -18.203 2.307 10.695 1 95.88 209 SER B N 1
ATOM 4129 C CA . SER B 1 209 ? -18.484 3.184 11.828 1 95.88 209 SER B CA 1
ATOM 4130 C C . SER B 1 209 ? -18.766 4.609 11.367 1 95.88 209 SER B C 1
ATOM 4132 O O . SER B 1 209 ? -18.953 5.504 12.188 1 95.88 209 SER B O 1
ATOM 4134 N N . GLY B 1 210 ? -18.688 4.832 10.086 1 96.81 210 GLY B N 1
ATOM 4135 C CA . GLY B 1 210 ? -19.047 6.133 9.531 1 96.81 210 GLY B CA 1
ATOM 4136 C C . GLY B 1 210 ? -17.922 7.148 9.648 1 96.81 210 GLY B C 1
ATOM 4137 O O . GLY B 1 210 ? -18.156 8.352 9.539 1 96.81 210 GLY B O 1
ATOM 4138 N N . ILE B 1 211 ? -16.703 6.727 9.906 1 98.12 211 ILE B N 1
ATOM 4139 C CA . ILE B 1 211 ? -15.562 7.629 10.055 1 98.12 211 ILE B CA 1
ATOM 4140 C C . ILE B 1 211 ? -15.172 8.188 8.688 1 98.12 211 ILE B C 1
ATOM 4142 O O . ILE B 1 211 ? -14.914 9.391 8.555 1 98.12 211 ILE B O 1
ATOM 4146 N N . LEU B 1 212 ? -15.125 7.332 7.684 1 98.5 212 LEU B N 1
ATOM 4147 C CA . LEU B 1 212 ? -14.766 7.707 6.32 1 98.5 212 LEU B CA 1
ATOM 4148 C C . LEU B 1 212 ? -15.695 7.039 5.309 1 98.5 212 LEU B C 1
ATOM 4150 O O . LEU B 1 212 ? -16.234 5.961 5.57 1 98.5 212 LEU B O 1
ATOM 4154 N N . SER B 1 213 ? -15.891 7.695 4.168 1 98.44 213 SER B N 1
ATOM 4155 C CA . SER B 1 213 ? -16.531 7.062 3.021 1 98.44 213 SER B CA 1
ATOM 4156 C C . SER B 1 213 ? -15.594 6.082 2.33 1 98.44 213 SER B C 1
ATOM 4158 O O . SER B 1 213 ? -14.398 6.055 2.619 1 98.44 213 SER B O 1
ATOM 4160 N N . VAL B 1 214 ? -16.141 5.27 1.43 1 98.62 214 VAL B N 1
ATOM 4161 C CA . VAL B 1 214 ? -15.328 4.355 0.624 1 98.62 214 VAL B CA 1
ATOM 4162 C C . VAL B 1 214 ? -14.32 5.148 -0.2 1 98.62 214 VAL B C 1
ATOM 4164 O O . VAL B 1 214 ? -13.141 4.797 -0.245 1 98.62 214 VAL B O 1
ATOM 4167 N N . ALA B 1 215 ? -14.75 6.246 -0.805 1 98.38 215 ALA B N 1
ATOM 4168 C CA . ALA B 1 215 ? -13.867 7.066 -1.628 1 98.38 215 ALA B CA 1
ATOM 4169 C C . ALA B 1 215 ? -12.703 7.617 -0.806 1 98.38 215 ALA B C 1
ATOM 4171 O O . ALA B 1 215 ? -11.555 7.605 -1.259 1 98.38 215 ALA B O 1
ATOM 4172 N N . ASP B 1 216 ? -13 8.008 0.427 1 98.5 216 ASP B N 1
ATOM 4173 C CA . ASP B 1 216 ? -11.984 8.625 1.275 1 98.5 216 ASP B CA 1
ATOM 4174 C C . ASP B 1 216 ? -11 7.586 1.798 1 98.5 216 ASP B C 1
ATOM 4176 O O . ASP B 1 216 ? -9.789 7.828 1.816 1 98.5 216 ASP B O 1
ATOM 4180 N N . VAL B 1 217 ? -11.523 6.465 2.246 1 98.62 217 VAL B N 1
ATOM 4181 C CA . VAL B 1 217 ? -10.625 5.461 2.801 1 98.62 217 VAL B CA 1
ATOM 4182 C C . VAL B 1 217 ? -9.719 4.91 1.698 1 98.62 217 VAL B C 1
ATOM 4184 O O . VAL B 1 217 ? -8.547 4.609 1.938 1 98.62 217 VAL B O 1
ATOM 4187 N N . ASP B 1 218 ? -10.25 4.762 0.504 1 98.56 218 ASP B N 1
ATOM 4188 C CA . ASP B 1 218 ? -9.438 4.32 -0.625 1 98.56 218 ASP B CA 1
ATOM 4189 C C . ASP B 1 218 ? -8.391 5.375 -0.991 1 98.56 218 ASP B C 1
ATOM 4191 O O . ASP B 1 218 ? -7.285 5.035 -1.417 1 98.56 218 ASP B O 1
ATOM 4195 N N . ARG B 1 219 ? -8.703 6.633 -0.791 1 98.25 219 ARG B N 1
ATOM 4196 C CA . ARG B 1 219 ? -7.746 7.703 -1.042 1 98.25 219 ARG B CA 1
ATOM 4197 C C . ARG B 1 219 ? -6.586 7.645 -0.055 1 98.25 219 ARG B C 1
ATOM 4199 O O . ARG B 1 219 ? -5.449 7.969 -0.406 1 98.25 219 ARG B O 1
ATOM 4206 N N . VAL B 1 220 ? -6.863 7.199 1.17 1 98.69 220 VAL B N 1
ATOM 4207 C CA . VAL B 1 220 ? -5.809 7.027 2.164 1 98.69 220 VAL B CA 1
ATOM 4208 C C . VAL B 1 220 ? -4.723 6.109 1.611 1 98.69 220 VAL B C 1
ATOM 4210 O O . VAL B 1 220 ? -3.533 6.336 1.844 1 98.69 220 VAL B O 1
ATOM 4213 N N . LEU B 1 221 ? -5.156 5.148 0.824 1 98.44 221 LEU B N 1
ATOM 4214 C CA . LEU B 1 221 ? -4.195 4.23 0.224 1 98.44 221 LEU B CA 1
ATOM 4215 C C . LEU B 1 221 ? -3.662 4.785 -1.093 1 98.44 221 LEU B C 1
ATOM 4217 O O . LEU B 1 221 ? -2.459 5.02 -1.231 1 98.44 221 LEU B O 1
ATOM 4221 N N . SER B 1 222 ? -4.5 5.203 -2.021 1 98.19 222 SER B N 1
ATOM 4222 C CA . SER B 1 222 ? -4.117 5.5 -3.398 1 98.19 222 SER B CA 1
ATOM 4223 C C . SER B 1 222 ? -3.361 6.824 -3.488 1 98.19 222 SER B C 1
ATOM 4225 O O . SER B 1 222 ? -2.637 7.066 -4.457 1 98.19 222 SER B O 1
ATOM 4227 N N . GLN B 1 223 ? -3.537 7.676 -2.455 1 98.12 223 GLN B N 1
ATOM 4228 C CA . GLN B 1 223 ? -2.859 8.969 -2.453 1 98.12 223 GLN B CA 1
ATOM 4229 C C . GLN B 1 223 ? -1.909 9.094 -1.265 1 98.12 223 GLN B C 1
ATOM 4231 O O . GLN B 1 223 ? -1.396 10.18 -0.982 1 98.12 223 GLN B O 1
ATOM 4236 N N . GLY B 1 224 ? -1.704 8 -0.529 1 98.12 224 GLY B N 1
ATOM 4237 C CA . GLY B 1 224 ? -0.852 7.996 0.649 1 98.12 224 GLY B CA 1
ATOM 4238 C C . GLY B 1 224 ? 0.03 6.766 0.742 1 98.12 224 GLY B C 1
ATOM 4239 O O . GLY B 1 224 ? 1.072 6.691 0.088 1 98.12 224 GLY B O 1
ATOM 4240 N N . LEU B 1 225 ? -0.43 5.762 1.469 1 98.5 225 LEU B N 1
ATOM 4241 C CA . LEU B 1 225 ? 0.378 4.59 1.802 1 98.5 225 LEU B CA 1
ATOM 4242 C C . LEU B 1 225 ? 0.79 3.838 0.541 1 98.5 225 LEU B C 1
ATOM 4244 O O . LEU B 1 225 ? 1.916 3.346 0.448 1 98.5 225 LEU B O 1
ATOM 4248 N N . GLY B 1 226 ? -0.146 3.721 -0.397 1 98.31 226 GLY B N 1
ATOM 4249 C CA . GLY B 1 226 ? 0.142 2.992 -1.622 1 98.31 226 GLY B CA 1
ATOM 4250 C C . GLY B 1 226 ? 1.293 3.584 -2.412 1 98.31 226 GLY B C 1
ATOM 4251 O O . GLY B 1 226 ? 2.068 2.854 -3.033 1 98.31 226 GLY B O 1
ATOM 4252 N N . LEU B 1 227 ? 1.451 4.887 -2.4 1 98 227 LEU B N 1
ATOM 4253 C CA . LEU B 1 227 ? 2.545 5.555 -3.1 1 98 227 LEU B CA 1
ATOM 4254 C C . LEU B 1 227 ? 3.889 5.195 -2.471 1 98 227 LEU B C 1
ATOM 4256 O O . LEU B 1 227 ? 4.867 4.961 -3.182 1 98 227 LEU B O 1
ATOM 4260 N N . ARG B 1 228 ? 3.887 5.098 -1.138 1 97.62 228 ARG B N 1
ATOM 4261 C CA . ARG B 1 228 ? 5.098 4.684 -0.439 1 97.62 228 ARG B CA 1
ATOM 4262 C C . ARG B 1 228 ? 5.438 3.229 -0.749 1 97.62 228 ARG B C 1
ATOM 4264 O O . ARG B 1 228 ? 6.582 2.908 -1.079 1 97.62 228 ARG B O 1
ATOM 4271 N N . TYR B 1 229 ? 4.449 2.393 -0.799 1 98.19 229 TYR B N 1
ATOM 4272 C CA . TYR B 1 229 ? 4.656 0.951 -0.869 1 98.19 229 TYR B CA 1
ATOM 4273 C C . TYR B 1 229 ? 4.883 0.501 -2.307 1 98.19 229 TYR B C 1
ATOM 4275 O O . TYR B 1 229 ? 5.281 -0.64 -2.551 1 98.19 229 TYR B O 1
ATOM 4283 N N . ALA B 1 230 ? 4.648 1.424 -3.244 1 97.81 230 ALA B N 1
ATOM 4284 C CA . ALA B 1 230 ? 4.941 1.102 -4.641 1 97.81 230 ALA B CA 1
ATOM 4285 C C . ALA B 1 230 ? 6.438 0.896 -4.855 1 97.81 230 ALA B C 1
ATOM 4287 O O . ALA B 1 230 ? 6.852 0.252 -5.82 1 97.81 230 ALA B O 1
ATOM 4288 N N . LEU B 1 231 ? 7.25 1.445 -3.953 1 97.62 231 LEU B N 1
ATOM 4289 C CA . LEU B 1 231 ? 8.695 1.292 -4.066 1 97.62 231 LEU B CA 1
ATOM 4290 C C . LEU B 1 231 ? 9.258 0.544 -2.863 1 97.62 231 LEU B C 1
ATOM 4292 O O . LEU B 1 231 ? 10.156 -0.293 -3.01 1 97.62 231 LEU B O 1
ATOM 4296 N N . LEU B 1 232 ? 8.742 0.853 -1.691 1 97.62 232 LEU B N 1
ATOM 4297 C CA . LEU B 1 232 ? 9.32 0.371 -0.443 1 97.62 232 LEU B CA 1
ATOM 4298 C C . LEU B 1 232 ? 8.367 -0.583 0.268 1 97.62 232 LEU B C 1
ATOM 4300 O O . LEU B 1 232 ? 7.148 -0.451 0.149 1 97.62 232 LEU B O 1
ATOM 4304 N N . GLY B 1 233 ? 8.914 -1.502 0.988 1 97.88 233 GLY B N 1
ATOM 4305 C CA . GLY B 1 233 ? 8.102 -2.229 1.947 1 97.88 233 GLY B CA 1
ATOM 4306 C C . GLY B 1 233 ? 7.785 -1.424 3.195 1 97.88 233 GLY B C 1
ATOM 4307 O O . GLY B 1 233 ? 8.219 -0.276 3.324 1 97.88 233 GLY B O 1
ATOM 4308 N N . SER B 1 234 ? 7.012 -2.018 4.137 1 98.31 234 SER B N 1
ATOM 4309 C CA . SER B 1 234 ? 6.566 -1.325 5.34 1 98.31 234 SER B CA 1
ATOM 4310 C C . SER B 1 234 ? 7.723 -1.105 6.312 1 98.31 234 SER B C 1
ATOM 4312 O O . SER B 1 234 ? 7.824 -0.045 6.934 1 98.31 234 SER B O 1
ATOM 4314 N N . LEU B 1 235 ? 8.609 -2.098 6.453 1 98.62 235 LEU B N 1
ATOM 4315 C CA . LEU B 1 235 ? 9.703 -1.986 7.418 1 98.62 235 LEU B CA 1
ATOM 4316 C C . LEU B 1 235 ? 10.797 -1.06 6.895 1 98.62 235 LEU B C 1
ATOM 4318 O O . LEU B 1 235 ? 11.375 -0.289 7.66 1 98.62 235 LEU B O 1
ATOM 4322 N N . GLU B 1 236 ? 11.055 -1.149 5.613 1 98.44 236 GLU B N 1
ATOM 4323 C CA . GLU B 1 236 ? 12 -0.19 5.043 1 98.44 236 GLU B CA 1
ATOM 4324 C C . GLU B 1 236 ? 11.477 1.238 5.176 1 98.44 236 GLU B C 1
ATOM 4326 O O . GLU B 1 236 ? 12.25 2.164 5.43 1 98.44 236 GLU B O 1
ATOM 4331 N N . THR B 1 237 ? 10.172 1.441 4.969 1 98.19 237 THR B N 1
ATOM 4332 C CA . THR B 1 237 ? 9.57 2.754 5.156 1 98.19 237 THR B CA 1
ATOM 4333 C C . THR B 1 237 ? 9.797 3.258 6.578 1 98.19 237 THR B C 1
ATOM 4335 O O . THR B 1 237 ? 10.219 4.402 6.777 1 98.19 237 THR B O 1
ATOM 4338 N N . ALA B 1 238 ? 9.547 2.41 7.535 1 97.69 238 ALA B N 1
ATOM 4339 C CA . ALA B 1 238 ? 9.797 2.764 8.93 1 97.69 238 ALA B CA 1
ATOM 4340 C C . ALA B 1 238 ? 11.273 3.08 9.156 1 97.69 238 ALA B C 1
ATOM 4342 O O . ALA B 1 238 ? 11.609 4.035 9.867 1 97.69 238 ALA B O 1
ATOM 4343 N N . HIS B 1 239 ? 12.141 2.266 8.516 1 98.44 239 HIS B N 1
ATOM 4344 C CA . HIS B 1 239 ? 13.586 2.42 8.625 1 98.44 239 HIS B CA 1
ATOM 4345 C C . HIS B 1 239 ? 14.039 3.789 8.133 1 98.44 239 HIS B C 1
ATOM 4347 O O . HIS B 1 239 ? 14.898 4.422 8.742 1 98.44 239 HIS B O 1
ATOM 4353 N N . LEU B 1 240 ? 13.414 4.297 7.086 1 97.69 240 LEU B N 1
ATOM 4354 C CA . LEU B 1 240 ? 13.781 5.566 6.465 1 97.69 240 LEU B CA 1
ATOM 4355 C C . LEU B 1 240 ? 13.141 6.738 7.195 1 97.69 240 LEU B C 1
ATOM 4357 O O . LEU B 1 240 ? 13.547 7.887 7.016 1 97.69 240 LEU B O 1
ATOM 4361 N N . ASN B 1 241 ? 12.102 6.473 8.016 1 95.81 241 ASN B N 1
ATOM 4362 C CA . ASN B 1 241 ? 11.297 7.543 8.609 1 95.81 241 ASN B CA 1
ATOM 4363 C C . ASN B 1 241 ? 11.828 7.953 9.977 1 95.81 241 ASN B C 1
ATOM 4365 O O . ASN B 1 241 ? 11.219 8.766 10.664 1 95.81 241 ASN B O 1
ATOM 4369 N N . ALA B 1 242 ? 12.938 7.391 10.406 1 94.62 242 ALA B N 1
ATOM 4370 C CA . ALA B 1 242 ? 13.594 7.797 11.641 1 94.62 242 ALA B CA 1
ATOM 4371 C C . ALA B 1 242 ? 15.102 7.926 11.438 1 94.62 242 ALA B C 1
ATOM 4373 O O . ALA B 1 242 ? 15.711 7.129 10.719 1 94.62 242 ALA B O 1
ATOM 4374 N N . PRO B 1 243 ? 15.742 8.914 12.078 1 93.88 243 PRO B N 1
ATOM 4375 C CA . PRO B 1 243 ? 17.188 9.141 11.891 1 93.88 243 PRO B CA 1
ATOM 4376 C C . PRO B 1 243 ? 18.031 7.934 12.289 1 93.88 243 PRO B C 1
ATOM 4378 O O . PRO B 1 243 ? 19.062 7.672 11.68 1 93.88 243 PRO B O 1
ATOM 4381 N N . GLY B 1 244 ? 17.594 7.172 13.312 1 96.19 244 GLY B N 1
ATOM 4382 C CA . GLY B 1 244 ? 18.328 6.012 13.773 1 96.19 244 GLY B CA 1
ATOM 4383 C C . GLY B 1 244 ? 17.797 4.703 13.219 1 96.19 244 GLY B C 1
ATOM 4384 O O . GLY B 1 244 ? 18 3.643 13.812 1 96.19 244 GLY B O 1
ATOM 4385 N N . GLY B 1 245 ? 17.016 4.789 12.148 1 97.38 245 GLY B N 1
ATOM 4386 C CA . GLY B 1 245 ? 16.5 3.582 11.523 1 97.38 245 GLY B CA 1
ATOM 4387 C C . GLY B 1 245 ? 15.266 3.033 12.227 1 97.38 245 GLY B C 1
ATOM 4388 O O . GLY B 1 245 ? 14.617 3.744 12.992 1 97.38 245 GLY B O 1
ATOM 4389 N N . VAL B 1 246 ? 15 1.771 11.906 1 97.5 246 VAL B N 1
ATOM 4390 C CA . VAL B 1 246 ? 13.758 1.138 12.344 1 97.5 246 VAL B CA 1
ATOM 4391 C C . VAL B 1 246 ? 13.773 0.972 13.859 1 97.5 246 VAL B C 1
ATOM 4393 O O . VAL B 1 246 ? 12.727 1.07 14.508 1 97.5 246 VAL B O 1
ATOM 4396 N N . ALA B 1 247 ? 14.961 0.714 14.469 1 96.12 247 ALA B N 1
ATOM 4397 C CA . ALA B 1 247 ? 15.031 0.625 15.922 1 96.12 247 ALA B CA 1
ATOM 4398 C C . ALA B 1 247 ? 14.594 1.932 16.578 1 96.12 247 ALA B C 1
ATOM 4400 O O . ALA B 1 247 ? 13.797 1.924 17.516 1 96.12 247 ALA B O 1
ATOM 4401 N N . ASP B 1 248 ? 15.07 3.023 16.047 1 96.19 248 ASP B N 1
ATOM 4402 C CA . ASP B 1 248 ? 14.688 4.352 16.516 1 96.19 248 ASP B CA 1
ATOM 4403 C C . ASP B 1 248 ? 13.203 4.609 16.266 1 96.19 248 ASP B C 1
ATOM 4405 O O . ASP B 1 248 ? 12.516 5.168 17.125 1 96.19 248 ASP B O 1
ATOM 4409 N N . TYR B 1 249 ? 12.711 4.199 15.164 1 96.44 249 TYR B N 1
ATOM 4410 C CA . TYR B 1 249 ? 11.305 4.359 14.797 1 96.44 249 TYR B CA 1
ATOM 4411 C C . TYR B 1 249 ? 10.391 3.711 15.828 1 96.44 249 TYR B C 1
ATOM 4413 O O . TYR B 1 249 ? 9.461 4.344 16.328 1 96.44 249 TYR B O 1
ATOM 4421 N N . PHE B 1 250 ? 10.672 2.477 16.188 1 95.75 250 PHE B N 1
ATOM 4422 C CA . PHE B 1 250 ? 9.789 1.746 17.094 1 95.75 250 PHE B CA 1
ATOM 4423 C C . PHE B 1 250 ? 10.008 2.191 18.531 1 95.75 250 PHE B C 1
ATOM 4425 O O . PHE B 1 250 ? 9.133 2.002 19.375 1 95.75 250 PHE B O 1
ATOM 4432 N N . GLN B 1 251 ? 11.172 2.744 18.781 1 92.75 251 GLN B N 1
ATOM 4433 C CA . GLN B 1 251 ? 11.344 3.379 20.094 1 92.75 251 GLN B CA 1
ATOM 4434 C C . GLN B 1 251 ? 10.453 4.609 20.234 1 92.75 251 GLN B C 1
ATOM 4436 O O . GLN B 1 251 ? 9.867 4.84 21.281 1 92.75 251 GLN B O 1
ATOM 4441 N N . ARG B 1 252 ? 10.328 5.359 19.188 1 90.81 252 ARG B N 1
ATOM 4442 C CA . ARG B 1 252 ? 9.578 6.609 19.172 1 90.81 252 ARG B CA 1
ATOM 4443 C C . ARG B 1 252 ? 8.078 6.344 19.094 1 90.81 252 ARG B C 1
ATOM 4445 O O . ARG B 1 252 ? 7.285 7.012 19.766 1 90.81 252 ARG B O 1
ATOM 4452 N N . PHE B 1 253 ? 7.691 5.316 18.297 1 91.69 253 PHE B N 1
ATOM 4453 C CA . PHE B 1 253 ? 6.285 5.234 17.922 1 91.69 253 PHE B CA 1
ATOM 4454 C C . PHE B 1 253 ? 5.684 3.902 18.344 1 91.69 253 PHE B C 1
ATOM 4456 O O . PHE B 1 253 ? 4.484 3.678 18.188 1 91.69 253 PHE B O 1
ATOM 4463 N N . GLY B 1 254 ? 6.512 2.986 18.875 1 92.25 254 GLY B N 1
ATOM 4464 C CA . GLY B 1 254 ? 6.031 1.673 19.281 1 92.25 254 GLY B CA 1
ATOM 4465 C C . GLY B 1 254 ? 4.883 1.73 20.266 1 92.25 254 GLY B C 1
ATOM 4466 O O . GLY B 1 254 ? 3.926 0.963 20.172 1 92.25 254 GLY B O 1
ATOM 4467 N N . GLY B 1 255 ? 5.023 2.652 21.25 1 91 255 GLY B N 1
ATOM 4468 C CA . GLY B 1 255 ? 3.939 2.826 22.219 1 91 255 GLY B CA 1
ATOM 4469 C C . GLY B 1 255 ? 2.631 3.234 21.562 1 91 255 GLY B C 1
ATOM 4470 O O . GLY B 1 255 ? 1.574 2.691 21.891 1 91 255 GLY B O 1
ATOM 4471 N N . GLU B 1 256 ? 2.689 4.168 20.656 1 92.81 256 GLU B N 1
ATOM 4472 C CA . GLU B 1 256 ? 1.509 4.625 19.922 1 92.81 256 GLU B CA 1
ATOM 4473 C C . GLU B 1 256 ? 0.924 3.508 19.062 1 92.81 256 GLU B C 1
ATOM 4475 O O . GLU B 1 256 ? -0.296 3.346 19 1 92.81 256 GLU B O 1
ATOM 4480 N N . ILE B 1 257 ? 1.756 2.729 18.406 1 95.81 257 ILE B N 1
ATOM 4481 C CA . ILE B 1 257 ? 1.324 1.608 17.578 1 95.81 257 ILE B CA 1
ATOM 4482 C C . ILE B 1 257 ? 0.5 0.633 18.406 1 95.81 257 ILE B C 1
ATOM 4484 O O . ILE B 1 257 ? -0.602 0.244 18.016 1 95.81 257 ILE B O 1
ATOM 4488 N N . SER B 1 258 ? 1.021 0.323 19.578 1 94 258 SER B N 1
ATOM 4489 C CA . SER B 1 258 ? 0.336 -0.615 20.469 1 94 258 SER B CA 1
ATOM 4490 C C . SER B 1 258 ? -0.979 -0.035 20.984 1 94 258 SER B C 1
ATOM 4492 O O . SER B 1 258 ? -1.996 -0.73 21.016 1 94 258 SER B O 1
ATOM 4494 N N . ALA B 1 259 ? -0.953 1.229 21.359 1 94.25 259 ALA B N 1
ATOM 4495 C CA . ALA B 1 259 ? -2.141 1.873 21.906 1 94.25 259 ALA B CA 1
ATOM 4496 C C . ALA B 1 259 ? -3.264 1.936 20.875 1 94.25 259 ALA B C 1
ATOM 4498 O O . ALA B 1 259 ? -4.414 1.618 21.188 1 94.25 259 ALA B O 1
ATOM 4499 N N . VAL B 1 260 ? -2.971 2.34 19.672 1 96.94 260 VAL B N 1
ATOM 4500 C CA . VAL B 1 260 ? -3.959 2.432 18.594 1 96.94 260 VAL B CA 1
ATOM 4501 C C . VAL B 1 260 ? -4.465 1.036 18.234 1 96.94 260 VAL B C 1
ATOM 4503 O O . VAL B 1 260 ? -5.668 0.824 18.094 1 96.94 260 VAL B O 1
ATOM 4506 N N . SER B 1 261 ? -3.549 0.065 18.109 1 96.56 261 SER B N 1
ATOM 4507 C CA . SER B 1 261 ? -3.914 -1.304 17.766 1 96.56 261 SER B CA 1
ATOM 4508 C C . SER B 1 261 ? -4.883 -1.895 18.781 1 96.56 261 SER B C 1
ATOM 4510 O O . SER B 1 261 ? -5.766 -2.678 18.422 1 96.56 261 SER B O 1
ATOM 4512 N N . ALA B 1 262 ? -4.754 -1.521 20 1 94.81 262 ALA B N 1
ATOM 4513 C CA . ALA B 1 262 ? -5.605 -2.027 21.078 1 94.81 262 ALA B CA 1
ATOM 4514 C C . ALA B 1 262 ? -7.043 -1.538 20.922 1 94.81 262 ALA B C 1
ATOM 4516 O O . ALA B 1 262 ? -7.965 -2.096 21.516 1 94.81 262 ALA B O 1
ATOM 4517 N N . THR B 1 263 ? -7.234 -0.508 20.109 1 96.19 263 THR B N 1
ATOM 4518 C CA . THR B 1 263 ? -8.562 0.077 19.953 1 96.19 263 THR B CA 1
ATOM 4519 C C . THR B 1 263 ? -9.297 -0.537 18.781 1 96.19 263 THR B C 1
ATOM 4521 O O . THR B 1 263 ? -10.445 -0.172 18.484 1 96.19 263 THR B O 1
ATOM 4524 N N . TYR B 1 264 ? -8.727 -1.427 17.953 1 95.5 264 TYR B N 1
ATOM 4525 C CA . TYR B 1 264 ? -9.32 -1.969 16.734 1 95.5 264 TYR B CA 1
ATOM 4526 C C . TYR B 1 264 ? -10.625 -2.697 17.047 1 95.5 264 TYR B C 1
ATOM 4528 O O . TYR B 1 264 ? -11.531 -2.738 16.203 1 95.5 264 TYR B O 1
ATOM 4536 N N . GLY B 1 265 ? -10.734 -3.25 18.234 1 90.38 265 GLY B N 1
ATOM 4537 C CA . GLY B 1 265 ? -11.922 -4.023 18.562 1 90.38 265 GLY B CA 1
ATOM 4538 C C . GLY B 1 265 ? -11.945 -5.391 17.906 1 90.38 265 GLY B C 1
ATOM 4539 O O . GLY B 1 265 ? -10.898 -5.922 17.531 1 90.38 265 GLY B O 1
ATOM 4540 N N . GLU B 1 266 ? -13.125 -5.957 17.688 1 90.31 266 GLU B N 1
ATOM 4541 C CA . GLU B 1 266 ? -13.289 -7.305 17.156 1 90.31 266 GLU B CA 1
ATOM 4542 C C . GLU B 1 266 ? -13.102 -7.328 15.648 1 90.31 266 GLU B C 1
ATOM 4544 O O . GLU B 1 266 ? -13.344 -6.324 14.969 1 90.31 266 GLU B O 1
ATOM 4549 N N . THR B 1 267 ? -12.703 -8.453 15.102 1 92.06 267 THR B N 1
ATOM 4550 C CA . THR B 1 267 ? -12.625 -8.641 13.656 1 92.06 267 THR B CA 1
ATOM 4551 C C . THR B 1 267 ? -14 -8.516 13.016 1 92.06 267 THR B C 1
ATOM 4553 O O . THR B 1 267 ? -14.961 -9.141 13.477 1 92.06 267 THR B O 1
ATOM 4556 N N . PRO B 1 268 ? -14.078 -7.723 12.008 1 92.62 268 PRO B N 1
ATOM 4557 C CA . PRO B 1 268 ? -15.375 -7.602 11.328 1 92.62 268 PRO B CA 1
ATOM 4558 C C . PRO B 1 268 ? -15.852 -8.922 10.734 1 92.62 268 PRO B C 1
ATOM 4560 O O . PRO B 1 268 ? -15.039 -9.703 10.219 1 92.62 268 PRO B O 1
ATOM 4563 N N . ASN B 1 269 ? -17.109 -9.164 10.883 1 91 269 ASN B N 1
ATOM 4564 C CA . ASN B 1 269 ? -17.719 -10.305 10.211 1 91 269 ASN B CA 1
ATOM 4565 C C . ASN B 1 269 ? -18.297 -9.906 8.852 1 91 269 ASN B C 1
ATOM 4567 O O . ASN B 1 269 ? -19.5 -9.617 8.742 1 91 269 ASN B O 1
ATOM 4571 N N . THR B 1 270 ? -17.547 -9.922 7.852 1 89.12 270 THR B N 1
ATOM 4572 C CA . THR B 1 270 ? -17.875 -9.383 6.539 1 89.12 270 THR B CA 1
ATOM 4573 C C . THR B 1 270 ? -18.953 -10.219 5.867 1 89.12 270 THR B C 1
ATOM 4575 O O . THR B 1 270 ? -19.609 -9.766 4.918 1 89.12 270 THR B O 1
ATOM 4578 N N . GLN B 1 271 ? -19.172 -11.43 6.336 1 84.44 271 GLN B N 1
ATOM 4579 C CA . GLN B 1 271 ? -20.203 -12.297 5.781 1 84.44 271 GLN B CA 1
ATOM 4580 C C . GLN B 1 271 ? -21.562 -11.992 6.398 1 84.44 271 GLN B C 1
ATOM 4582 O O . GLN B 1 271 ? -22.578 -11.977 5.703 1 84.44 271 GLN B O 1
ATOM 4587 N N . GLU B 1 272 ? -21.562 -11.633 7.68 1 87.69 272 GLU B N 1
ATOM 4588 C CA . GLU B 1 272 ? -22.812 -11.469 8.406 1 87.69 272 GLU B CA 1
ATOM 4589 C C . GLU B 1 272 ? -23.234 -10.008 8.453 1 87.69 272 GLU B C 1
ATOM 4591 O O . GLU B 1 272 ? -24.422 -9.703 8.625 1 87.69 272 GLU B O 1
ATOM 4596 N N . ASP B 1 273 ? -22.297 -9.203 8.406 1 92.31 273 ASP B N 1
ATOM 4597 C CA . ASP B 1 273 ? -22.609 -7.773 8.445 1 92.31 273 ASP B CA 1
ATOM 4598 C C . ASP B 1 273 ? -23.125 -7.285 7.094 1 92.31 273 ASP B C 1
ATOM 4600 O O . ASP B 1 273 ? -22.453 -6.512 6.406 1 92.31 273 ASP B O 1
ATOM 4604 N N . ARG B 1 274 ? -24.391 -7.516 6.812 1 92.81 274 ARG B N 1
ATOM 4605 C CA . ARG B 1 274 ? -25 -7.25 5.516 1 92.81 274 ARG B CA 1
ATOM 4606 C C . ARG B 1 274 ? -25.219 -5.758 5.309 1 92.81 274 ARG B C 1
ATOM 4608 O O . ARG B 1 274 ? -25.188 -5.27 4.176 1 92.81 274 ARG B O 1
ATOM 4615 N N . GLU B 1 275 ? -25.5 -5.133 6.359 1 94.81 275 GLU B N 1
ATOM 4616 C CA . GLU B 1 275 ? -25.75 -3.697 6.27 1 94.81 275 GLU B CA 1
ATOM 4617 C C . GLU B 1 275 ? -24.516 -2.938 5.82 1 94.81 275 GLU B C 1
ATOM 4619 O O . GLU B 1 275 ? -24.578 -2.133 4.887 1 94.81 275 GLU B O 1
ATOM 4624 N N . THR B 1 276 ? -23.406 -3.178 6.477 1 95.62 276 THR B N 1
ATOM 4625 C CA . THR B 1 276 ? -22.156 -2.525 6.109 1 95.62 276 THR B CA 1
ATOM 4626 C C . THR B 1 276 ? -21.734 -2.914 4.695 1 95.62 276 THR B C 1
ATOM 4628 O O . THR B 1 276 ? -21.297 -2.062 3.916 1 95.62 276 THR B O 1
ATOM 4631 N N . LEU B 1 277 ? -21.875 -4.164 4.352 1 96.94 277 LEU B N 1
ATOM 4632 C CA . LEU B 1 277 ? -21.516 -4.625 3.014 1 96.94 277 LEU B CA 1
ATOM 4633 C C . LEU B 1 277 ? -22.359 -3.916 1.956 1 96.94 277 LEU B C 1
ATOM 4635 O O . LEU B 1 277 ? -21.844 -3.502 0.918 1 96.94 277 LEU B O 1
ATOM 4639 N N . ALA B 1 278 ? -23.656 -3.795 2.215 1 96.69 278 ALA B N 1
ATOM 4640 C CA . ALA B 1 278 ? -24.547 -3.121 1.271 1 96.69 278 ALA B CA 1
ATOM 4641 C C . ALA B 1 278 ? -24.125 -1.672 1.053 1 96.69 278 ALA B C 1
ATOM 4643 O O . ALA B 1 278 ? -24.156 -1.169 -0.072 1 96.69 278 ALA B O 1
ATOM 4644 N N . GLU B 1 279 ? -23.781 -1.021 2.15 1 97.06 279 GLU B N 1
ATOM 4645 C CA . GLU B 1 279 ? -23.344 0.369 2.062 1 97.06 279 GLU B CA 1
ATOM 4646 C C . GLU B 1 279 ? -22.031 0.488 1.291 1 97.06 279 GLU B C 1
ATOM 4648 O O . GLU B 1 279 ? -21.875 1.376 0.45 1 97.06 279 GLU B O 1
ATOM 4653 N N . ILE B 1 280 ? -21.078 -0.358 1.562 1 97.94 280 ILE B N 1
ATOM 4654 C CA . ILE B 1 280 ? -19.797 -0.382 0.86 1 97.94 280 ILE B CA 1
ATOM 4655 C C . ILE B 1 280 ? -20.031 -0.651 -0.625 1 97.94 280 ILE B C 1
ATOM 4657 O O . ILE B 1 280 ? -19.469 0.03 -1.481 1 97.94 280 ILE B O 1
ATOM 4661 N N . ALA B 1 281 ? -20.891 -1.624 -0.925 1 98.06 281 ALA B N 1
ATOM 4662 C CA . ALA B 1 281 ? -21.188 -1.965 -2.314 1 98.06 281 ALA B CA 1
ATOM 4663 C C . ALA B 1 281 ? -21.812 -0.782 -3.045 1 98.06 281 ALA B C 1
ATOM 4665 O O . ALA B 1 281 ? -21.438 -0.476 -4.18 1 98.06 281 ALA B O 1
ATOM 4666 N N . ARG B 1 282 ? -22.797 -0.155 -2.371 1 98.19 282 ARG B N 1
ATOM 4667 C CA . ARG B 1 282 ? -23.453 1.004 -2.963 1 98.19 282 ARG B CA 1
ATOM 4668 C C . ARG B 1 282 ? -22.453 2.088 -3.32 1 98.19 282 ARG B C 1
ATOM 4670 O O . ARG B 1 282 ? -22.469 2.621 -4.43 1 98.19 282 ARG B O 1
ATOM 4677 N N . GLN B 1 283 ? -21.562 2.396 -2.432 1 98.5 283 GLN B N 1
ATOM 4678 C CA . GLN B 1 283 ? -20.594 3.459 -2.648 1 98.5 283 GLN B CA 1
ATOM 4679 C C . GLN B 1 283 ? -19.578 3.062 -3.717 1 98.5 283 GLN B C 1
ATOM 4681 O O . GLN B 1 283 ? -19.172 3.891 -4.539 1 98.5 283 GLN B O 1
ATOM 4686 N N . CYS B 1 284 ? -19.109 1.788 -3.715 1 98.56 284 CYS B N 1
ATOM 4687 C CA . CYS B 1 284 ? -18.188 1.315 -4.734 1 98.56 284 CYS B CA 1
ATOM 4688 C C . CYS B 1 284 ? -18.797 1.417 -6.125 1 98.56 284 CYS B C 1
ATOM 4690 O O . CYS B 1 284 ? -18.141 1.85 -7.07 1 98.56 284 CYS B O 1
ATOM 4692 N N . GLU B 1 285 ? -20.062 1.055 -6.266 1 98.25 285 GLU B N 1
ATOM 4693 C CA . GLU B 1 285 ? -20.734 1.075 -7.559 1 98.25 285 GLU B CA 1
ATOM 4694 C C . GLU B 1 285 ? -20.969 2.506 -8.031 1 98.25 285 GLU B C 1
ATOM 4696 O O . GLU B 1 285 ? -21.078 2.756 -9.234 1 98.25 285 GLU B O 1
ATOM 4701 N N . GLN B 1 286 ? -21.125 3.436 -7.047 1 97.81 286 GLN B N 1
ATOM 4702 C CA . GLN B 1 286 ? -21.203 4.848 -7.402 1 97.81 286 GLN B CA 1
ATOM 4703 C C . GLN B 1 286 ? -19.906 5.34 -8.016 1 97.81 286 GLN B C 1
ATOM 4705 O O . GLN B 1 286 ? -19.906 6.203 -8.898 1 97.81 286 GLN B O 1
ATOM 4710 N N . LEU B 1 287 ? -18.797 4.797 -7.578 1 96.88 287 LEU B N 1
ATOM 4711 C CA . LEU B 1 287 ? -17.484 5.184 -8.086 1 96.88 287 LEU B CA 1
ATOM 4712 C C . LEU B 1 287 ? -17.203 4.496 -9.414 1 96.88 287 LEU B C 1
ATOM 4714 O O . LEU B 1 287 ? -16.75 5.141 -10.367 1 96.88 287 LEU B O 1
ATOM 4718 N N . VAL B 1 288 ? -17.391 3.168 -9.523 1 97.94 288 VAL B N 1
ATOM 4719 C CA . VAL B 1 288 ? -17.266 2.354 -10.727 1 97.94 288 VAL B CA 1
ATOM 4720 C C . VAL B 1 288 ? -18.469 1.409 -10.836 1 97.94 288 VAL B C 1
ATOM 4722 O O . VAL B 1 288 ? -18.531 0.405 -10.125 1 97.94 288 VAL B O 1
ATOM 4725 N N . SER B 1 289 ? -19.312 1.72 -11.742 1 98.25 289 SER B N 1
ATOM 4726 C CA . SER B 1 289 ? -20.484 0.866 -11.906 1 98.25 289 SER B CA 1
ATOM 4727 C C . SER B 1 289 ? -20.094 -0.521 -12.406 1 98.25 289 SER B C 1
ATOM 4729 O O . SER B 1 289 ? -19 -0.702 -12.961 1 98.25 289 SER B O 1
ATOM 4731 N N . LEU B 1 290 ? -20.953 -1.518 -12.172 1 97.94 290 LEU B N 1
ATOM 4732 C CA . LEU B 1 290 ? -20.656 -2.904 -12.523 1 97.94 290 LEU B CA 1
ATOM 4733 C C . LEU B 1 290 ? -20.406 -3.043 -14.023 1 97.94 290 LEU B C 1
ATOM 4735 O O . LEU B 1 290 ? -19.547 -3.826 -14.438 1 97.94 290 LEU B O 1
ATOM 4739 N N . GLU B 1 291 ? -21.047 -2.248 -14.828 1 97.69 291 GLU B N 1
ATOM 4740 C CA . GLU B 1 291 ? -20.922 -2.318 -16.281 1 97.69 291 GLU B CA 1
ATOM 4741 C C . GLU B 1 291 ? -19.578 -1.753 -16.75 1 97.69 291 GLU B C 1
ATOM 4743 O O . GLU B 1 291 ? -19.156 -1.99 -17.875 1 97.69 291 GLU B O 1
ATOM 4748 N N . LYS B 1 292 ? -18.938 -0.989 -15.867 1 97.88 292 LYS B N 1
ATOM 4749 C CA . LYS B 1 292 ? -17.703 -0.313 -16.266 1 97.88 292 LYS B CA 1
ATOM 4750 C C . LYS B 1 292 ? -16.484 -0.989 -15.633 1 97.88 292 LYS B C 1
ATOM 4752 O O . LYS B 1 292 ? -15.375 -0.461 -15.695 1 97.88 292 LYS B O 1
ATOM 4757 N N . LEU B 1 293 ? -16.672 -2.121 -15 1 97.88 293 LEU B N 1
ATOM 4758 C CA . LEU B 1 293 ? -15.57 -2.811 -14.32 1 97.88 293 LEU B CA 1
ATOM 4759 C C . LEU B 1 293 ? -14.445 -3.145 -15.297 1 97.88 293 LEU B C 1
ATOM 4761 O O . LEU B 1 293 ? -13.273 -2.922 -14.992 1 97.88 293 LEU B O 1
ATOM 4765 N N . ASP B 1 294 ? -14.789 -3.641 -16.453 1 96.12 294 ASP B N 1
ATOM 4766 C CA . ASP B 1 294 ? -13.781 -4.047 -17.422 1 96.12 294 ASP B CA 1
ATOM 4767 C C . ASP B 1 294 ? -12.969 -2.848 -17.906 1 96.12 294 ASP B C 1
ATOM 4769 O O . ASP B 1 294 ? -11.75 -2.945 -18.094 1 96.12 294 ASP B O 1
ATOM 4773 N N . GLU B 1 295 ? -13.68 -1.77 -18.156 1 97.25 295 GLU B N 1
ATOM 4774 C CA . GLU B 1 295 ? -13 -0.546 -18.578 1 97.25 295 GLU B CA 1
ATOM 4775 C C . GLU B 1 295 ? -12.016 -0.075 -17.5 1 97.25 295 GLU B C 1
ATOM 4777 O O . GLU B 1 295 ? -10.891 0.317 -17.812 1 97.25 295 GLU B O 1
ATOM 4782 N N . ARG B 1 296 ? -12.422 -0.114 -16.234 1 97.94 296 ARG B N 1
ATOM 4783 C CA . ARG B 1 296 ? -11.57 0.327 -15.141 1 97.94 296 ARG B CA 1
ATOM 4784 C C . ARG B 1 296 ? -10.398 -0.632 -14.938 1 97.94 296 ARG B C 1
ATOM 4786 O O . ARG B 1 296 ? -9.297 -0.208 -14.594 1 97.94 296 ARG B O 1
ATOM 4793 N N . ARG B 1 297 ? -10.625 -1.928 -15.188 1 96.88 297 ARG B N 1
ATOM 4794 C CA . ARG B 1 297 ? -9.539 -2.898 -15.148 1 96.88 297 ARG B CA 1
ATOM 4795 C C . ARG B 1 297 ? -8.492 -2.586 -16.219 1 96.88 297 ARG B C 1
ATOM 4797 O O . ARG B 1 297 ? -7.293 -2.717 -15.969 1 96.88 297 ARG B O 1
ATOM 4804 N N . ALA B 1 298 ? -8.938 -2.195 -17.359 1 95.44 298 ALA B N 1
ATOM 4805 C CA . ALA B 1 298 ? -8.016 -1.846 -18.438 1 95.44 298 ALA B CA 1
ATOM 4806 C C . ALA B 1 298 ? -7.152 -0.647 -18.047 1 95.44 298 ALA B C 1
ATOM 4808 O O . ALA B 1 298 ? -5.957 -0.614 -18.359 1 95.44 298 ALA B O 1
ATOM 4809 N N . VAL B 1 299 ? -7.77 0.295 -17.375 1 97.25 299 VAL B N 1
ATOM 4810 C CA . VAL B 1 299 ? -7.039 1.465 -16.906 1 97.25 299 VAL B CA 1
ATOM 4811 C C . VAL B 1 299 ? -5.984 1.037 -15.883 1 97.25 299 VAL B C 1
ATOM 4813 O O . VAL B 1 299 ? -4.832 1.476 -15.953 1 97.25 299 VAL B O 1
ATOM 4816 N N . ARG B 1 300 ? -6.406 0.201 -14.977 1 97.44 300 ARG B N 1
ATOM 4817 C CA . ARG B 1 300 ? -5.484 -0.34 -13.984 1 97.44 300 ARG B CA 1
ATOM 4818 C C . ARG B 1 300 ? -4.297 -1.024 -14.656 1 97.44 300 ARG B C 1
ATOM 4820 O O . ARG B 1 300 ? -3.145 -0.778 -14.297 1 97.44 300 ARG B O 1
ATOM 4827 N N . ASP B 1 301 ? -4.551 -1.862 -15.617 1 96.12 301 ASP B N 1
ATOM 4828 C CA . ASP B 1 301 ? -3.5 -2.625 -16.281 1 96.12 301 ASP B CA 1
ATOM 4829 C C . ASP B 1 301 ? -2.533 -1.702 -17.016 1 96.12 301 ASP B C 1
ATOM 4831 O O . ASP B 1 301 ? -1.318 -1.905 -16.984 1 96.12 301 ASP B O 1
ATOM 4835 N N . GLU B 1 302 ? -3.078 -0.699 -17.688 1 96.31 302 GLU B N 1
ATOM 4836 C CA . GLU B 1 302 ? -2.227 0.272 -18.359 1 96.31 302 GLU B CA 1
ATOM 4837 C C . GLU B 1 302 ? -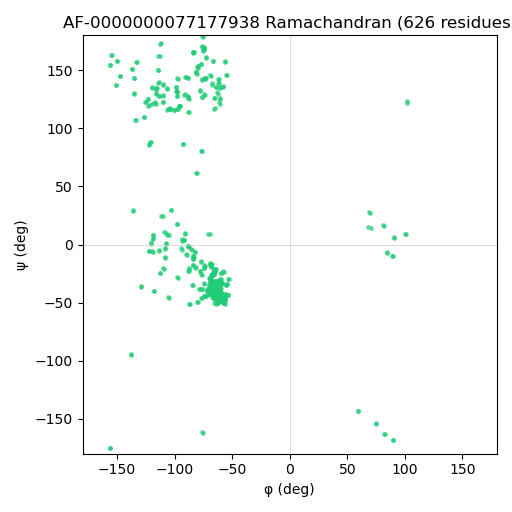1.331 1.012 -17.375 1 96.31 302 GLU B C 1
ATOM 4839 O O . GLU B 1 302 ? -0.147 1.226 -17.641 1 96.31 302 GLU B O 1
ATOM 4844 N N . PHE B 1 303 ? -1.879 1.403 -16.25 1 98.06 303 PHE B N 1
ATOM 4845 C CA . PHE B 1 303 ? -1.082 2.051 -15.219 1 98.06 303 PHE B CA 1
ATOM 4846 C C . PHE B 1 303 ? 0.047 1.139 -14.758 1 98.06 303 PHE B C 1
ATOM 4848 O O . PHE B 1 303 ? 1.188 1.58 -14.609 1 98.06 303 PHE B O 1
ATOM 4855 N N . LEU B 1 304 ? -0.296 -0.132 -14.508 1 97.44 304 LEU B N 1
ATOM 4856 C CA . LEU B 1 304 ? 0.687 -1.088 -14.008 1 97.44 304 LEU B CA 1
ATOM 4857 C C . LEU B 1 304 ? 1.816 -1.282 -15.016 1 97.44 304 LEU B C 1
ATOM 4859 O O . LEU B 1 304 ? 2.973 -1.461 -14.633 1 97.44 304 LEU B O 1
ATOM 4863 N N . ILE B 1 305 ? 1.524 -1.254 -16.297 1 95.06 305 ILE B N 1
ATOM 4864 C CA . ILE B 1 305 ? 2.529 -1.365 -17.344 1 95.06 305 ILE B CA 1
ATOM 4865 C C . ILE B 1 305 ? 3.512 -0.202 -17.234 1 95.06 305 ILE B C 1
ATOM 4867 O O . ILE B 1 305 ? 4.727 -0.407 -17.234 1 95.06 305 ILE B O 1
ATOM 4871 N N . GLN B 1 306 ? 2.938 0.975 -17.109 1 96.56 306 GLN B N 1
ATOM 4872 C CA . GLN B 1 306 ? 3.777 2.166 -17.047 1 96.56 306 GLN B CA 1
ATOM 4873 C C . GLN B 1 306 ? 4.559 2.217 -15.734 1 96.56 306 GLN B C 1
ATOM 4875 O O . GLN B 1 306 ? 5.707 2.658 -15.711 1 96.56 306 GLN B O 1
ATOM 4880 N N . LEU B 1 307 ? 3.93 1.809 -14.68 1 97.31 307 LEU B N 1
ATOM 4881 C CA . LEU B 1 307 ? 4.594 1.784 -13.383 1 97.31 307 LEU B CA 1
ATOM 4882 C C . LEU B 1 307 ? 5.773 0.818 -13.391 1 97.31 307 LEU B C 1
ATOM 4884 O O . LEU B 1 307 ? 6.824 1.106 -12.812 1 97.31 307 LEU B O 1
ATOM 4888 N N . ALA B 1 308 ? 5.605 -0.329 -14.016 1 94.56 308 ALA B N 1
ATOM 4889 C CA . ALA B 1 308 ? 6.684 -1.312 -14.117 1 94.56 308 ALA B CA 1
ATOM 4890 C C . ALA B 1 308 ? 7.895 -0.727 -14.844 1 94.56 308 ALA B C 1
ATOM 4892 O O . ALA B 1 308 ? 9.031 -0.944 -14.43 1 94.56 308 ALA B O 1
ATOM 4893 N N . LYS B 1 309 ? 7.625 -0.033 -15.93 1 93.69 309 LYS B N 1
ATOM 4894 C CA . LYS B 1 309 ? 8.703 0.623 -16.672 1 93.69 309 LYS B CA 1
ATOM 4895 C C . LYS B 1 309 ? 9.43 1.638 -15.789 1 93.69 309 LYS B C 1
ATOM 4897 O O . LYS B 1 309 ? 10.664 1.706 -15.805 1 93.69 309 LYS B O 1
ATOM 4902 N N . LEU B 1 310 ? 8.656 2.398 -15.055 1 96.12 310 LEU B N 1
ATOM 4903 C CA . LEU B 1 310 ? 9.234 3.391 -14.156 1 96.12 310 LEU B CA 1
ATOM 4904 C C . LEU B 1 310 ? 10.086 2.721 -13.086 1 96.12 310 LEU B C 1
ATOM 4906 O O . LEU B 1 310 ? 11.219 3.145 -12.828 1 96.12 310 LEU B O 1
ATOM 4910 N N . LYS B 1 311 ? 9.594 1.667 -12.477 1 95.75 311 LYS B N 1
ATOM 4911 C CA . LYS B 1 311 ? 10.258 0.999 -11.367 1 95.75 311 LYS B CA 1
ATOM 4912 C C . LYS B 1 311 ? 11.586 0.384 -11.805 1 95.75 311 LYS B C 1
ATOM 4914 O O . LYS B 1 311 ? 12.531 0.3 -11.023 1 95.75 311 LYS B O 1
ATOM 4919 N N . LYS B 1 312 ? 11.664 -0.051 -13.031 1 92.12 312 LYS B N 1
ATOM 4920 C CA . LYS B 1 312 ? 12.883 -0.655 -13.555 1 92.12 312 LYS B CA 1
ATOM 4921 C C . LYS B 1 312 ? 14.055 0.323 -13.492 1 92.12 312 LYS B C 1
ATOM 4923 O O . LYS B 1 312 ? 15.211 -0.089 -13.375 1 92.12 312 LYS B O 1
ATOM 4928 N N . GLN B 1 313 ? 13.727 1.585 -13.492 1 93.62 313 GLN B N 1
ATOM 4929 C CA . GLN B 1 313 ? 14.758 2.619 -13.438 1 93.62 313 GLN B CA 1
ATOM 4930 C C . GLN B 1 313 ? 15.32 2.76 -12.023 1 93.62 313 GLN B C 1
ATOM 4932 O O . GLN B 1 313 ? 16.359 3.395 -11.82 1 93.62 313 GLN B O 1
ATOM 4937 N N . PHE B 1 314 ? 14.68 2.232 -11.086 1 93.31 314 PHE B N 1
ATOM 4938 C CA . PHE B 1 314 ? 15.086 2.389 -9.695 1 93.31 314 PHE B CA 1
ATOM 4939 C C . PHE B 1 314 ? 15.539 1.058 -9.109 1 93.31 314 PHE B C 1
ATOM 4941 O O . PHE B 1 314 ? 15.805 0.958 -7.906 1 93.31 314 PHE B O 1
ATOM 4948 N N . GLU B 1 315 ? 15.445 -0.087 -9.82 1 82.12 315 GLU B N 1
ATOM 4949 C CA . GLU B 1 315 ? 15.922 -1.406 -9.414 1 82.12 315 GLU B CA 1
ATOM 4950 C C . GLU B 1 315 ? 17.344 -1.652 -9.906 1 82.12 315 GLU B C 1
ATOM 4952 O O . GLU B 1 315 ? 17.766 -1.101 -10.93 1 82.12 315 GLU B O 1
#

pLDDT: mean 96.82, std 4.26, range [48.69, 98.94]

InterPro domains:
  IPR006108 3-hydroxyacyl-CoA dehydrogenase, C-terminal [PF00725] (189-256)
  IPR006176 3-hydroxyacyl-CoA dehydrogenase, NAD binding [PF02737] (5-184)
  IPR006180 3-hydroxyacyl-CoA dehydrogenase, conserved site [PS00067] (186-210)
  IPR008927 6-phosphogluconate dehydrogenase-like, C-terminal domain superfamily [SSF48179] (189-259)
  IPR013328 6-phosphogluconate dehydrogenase, domain 2 [G3DSA:1.10.1040.10] (190-315)
  IPR036291 NAD(P)-binding domain superfamily [SSF51735] (2-186)

Radius of gyration: 26.35 Å; Cα contacts (8 Å, |Δi|>4): 1192; chains: 2; bounding box: 51×80×60 Å

Organism: Drosophila simulans (NCBI:txid7240)

Solvent-accessible surface area (backbone atoms only — not comparable to full-atom values): 32118 Å² total; per-residue (Å²): 117,51,90,47,31,35,21,29,38,24,49,46,72,67,23,47,36,50,49,51,45,44,18,29,57,32,29,34,33,34,38,26,36,92,44,69,67,51,48,54,50,35,52,52,50,48,52,51,50,37,46,50,27,44,73,68,72,63,52,60,62,88,63,55,42,69,60,31,50,70,32,52,45,74,44,72,46,67,69,65,43,38,57,77,20,51,34,32,40,36,37,60,75,101,41,69,69,61,47,30,54,50,45,54,54,44,50,75,56,58,50,92,73,28,30,39,27,30,42,55,81,63,67,48,40,49,80,47,37,66,91,46,87,52,30,37,32,36,28,28,46,22,62,39,92,56,51,80,69,31,41,26,28,40,33,28,34,24,97,64,30,36,72,64,42,52,51,53,49,48,52,50,36,44,67,56,66,33,50,66,30,66,38,70,46,60,50,73,31,59,62,61,50,44,39,51,41,36,36,50,44,47,52,47,52,37,40,62,71,57,34,31,52,66,72,40,55,19,38,46,26,26,38,34,57,10,55,54,16,39,71,30,18,70,62,57,46,40,24,64,72,23,93,69,21,40,55,45,32,35,68,74,42,18,64,57,46,43,58,42,60,68,66,66,70,75,82,62,54,62,67,73,39,53,68,51,45,50,53,49,34,52,52,48,37,71,74,51,37,73,89,44,39,64,63,53,50,51,51,52,51,54,49,42,54,53,47,52,60,56,48,57,74,77,103,118,52,89,47,31,33,20,28,38,23,48,47,74,68,23,47,34,50,48,51,45,43,19,29,58,32,27,33,32,34,38,25,37,90,44,70,66,51,46,54,51,35,52,53,50,49,53,52,49,36,46,50,28,44,76,68,72,64,50,60,61,89,63,55,42,69,58,32,48,70,32,53,45,75,44,72,45,66,70,67,43,38,58,78,21,51,34,33,41,37,38,61,76,99,41,70,71,60,48,31,54,50,46,53,54,45,48,75,56,57,50,93,74,29,31,39,28,30,43,55,81,66,68,47,40,50,80,48,36,64,92,47,88,53,30,37,33,36,28,28,46,22,62,39,92,56,53,80,69,31,40,26,28,41,33,28,34,25,96,62,30,36,69,64,42,52,50,53,50,47,53,49,37,46,67,56,66,34,50,66,31,67,36,70,46,62,49,73,30,58,62,60,49,45,41,51,41,36,37,49,45,47,51,47,50,37,40,64,70,57,35,31,53,67,72,41,55,19,38,45,26,25,39,34,55,10,54,55,16,40,72,31,18,70,62,57,47,40,24,66,72,24,92,67,21,39,56,44,32,34,68,74,42,17,65,57,46,43,57,41,58,69,64,67,70,74,82,63,55,62,66,75,40,54,67,49,46,51,52,51,34,52,51,48,36,71,75,51,38,72,90,43,39,66,63,52,49,51,51,51,52,53,48,41,53,54,48,52,60,56,47,57,74,76,104

Secondary structure (DSSP, 8-state):
----EEEEE--SHHHHHHHHHHHHTT-EEEEE-S-HHHHHHHHHHHHHHHHHHHHTT---SSS-HHHHHHTEEEES-HHHHHTTEEEEEE---S-HHHHHHHHHHHHHH--TT-EEEE--SS--THHHHTT-TTGGGEEEEEE-SSTTT--EEEEEE-TT--HHHHHHHHHHHHHTT-EEEE-SS--TTTTHHHHHHHHHHHHHHHHHTTSS-HHHHHHHIIIIIHHHHTTS-HHHHHHHTSTTHHHHHHHHHHHHHHHHHTTS-SPP-TTT-HHHHHHHHHHHHHHS-GGGHHHHHHHHHHHHHHHHHHHHTT-/----EEEEE--SHHHHHHHHHHHHTT-EEEEE-S-HHHHHHHHHHHHHHHHHHHHTT---SSS-HHHHHHTEEEES-HHHHHTTEEEEEE---S-HHHHHHHHHHHHHH--TT-EEEE--SS--THHHHTT-TTGGGEEEEEE-SSTTT--EEEEEE-TT--HHHHHHHHHHHHHTT-EEEE-SS--TTTTHHHHHHHHHHHHHHHHHTTSS-HHHHHHHIIIIIHHHHTTS-HHHHHHHTSTTHHHHHHHHHHHHHHHHHTTS-SPP-TTT-HHHHHHHHHHHHHHS-GGGHHHHHHHHHHHHHHHHHHHHTT-

Nearest PDB structures (foldseek):
  3ado-assembly1_A  TM=9.650E-01  e=5.292E-38  Oryctolagus cuniculus
  3f3s-assembly1_A  TM=9.765E-01  e=1.806E-37  Homo sapiens
  1f17-assembly1_A  TM=7.893E-01  e=1.743E-20  Homo sapiens
  3had-assembly1_B  TM=7.741E-01  e=1.227E-20  Homo sapiens
  4dyd-assembly1_A  TM=8.083E-01  e=8.447E-20  Acinetobacter baylyi

Sequence (630 aa):
MSSQKIGIVGSGLIGRAWAMLFAAAGYRVQLYDILESQLATALQELDKDLHRLEEQGALRGHIRASEQFALIGVTTRLEELTREAVHIQECVPEVLQLKKRLYSQLDELLEEQTVVASSTSTFMPSLYSEGLKKRKQMLVAHPLNPPYFIPLVEIVPAPWTSPSAVERTRDLMLSLGQRPVTLKREIQGFATNRIQYAILNEVWRLVGSGILSVADVDRVLSQGLGLRYALLGSLETAHLNAPGGVADYFQRFGGEISAVSATYGETPNTQEDRETLAEIARQCEQLVSLEKLDERRAVRDEFLIQLAKLKKQFEMSSQKIGIVGSGLIGRAWAMLFAAAGYRVQLYDILESQLATALQELDKDLHRLEEQGALRGHIRASEQFALIGVTTRLEELTREAVHIQECVPEVLQLKKRLYSQLDELLEEQTVVASSTSTFMPSLYSEGLKKRKQMLVAHPLNPPYFIPLVEIVPAPWTSPSAVERTRDLMLSLGQRPVTLKREIQGFATNRIQYAILNEVWRLVGSGILSVADVDRVLSQGLGLRYALLGSLETAHLNAPGGVADYFQRFGGEISAVSATYGETPNTQEDRETLAEIARQCEQLVSLEKLDERRAVRDEFLIQLAKLKKQFE